Protein AF-A0A199VWB1-F1 (afdb_monomer)

Secondary structure (DSSP, 8-state):
---------------PPPP--------PPPPPPPPPPPPPPPPP--------PPPP---------------------------------PPPPPPPP---------------------------HHHHHHHHHHHHHHHHHTTHHHHHHTTTT-S-TTS---SSS----HHHHHHHHHHH-SS-S------SS---TT-GGG--HHHHHHHHHHHHHHHHHHHHHHHHHHHHHHHHHHHHHHHHHTT--HHHHHHHHHHHHHHHHHHHHHHHHHHHHHHHHHHIIIIIIHHHHHHHHHHHHHHHHHHHHHHHHHHHHHHHGGG---TT------HHHHHHHHHHHHHHHHHHHHHHHHHHHHHHHHHHHHHHHHHHTSPP--TT-TTSSS-------HHHHHHHHHHHHHTT--HHHHHHHHHHHHHHHHHHHHHHHHHHHHHHHHHHHHHHHHHHHHHHHHHHHHHHHHHHHTT----------S-----HHHHHHHHHHHHHHHHHHHHHHHHHHHHHHHHHHHHHHHHHHHHHHHHHHHHHHHHHHHHHHHHHHHHTT-TT--

Sequence (566 aa):
MDESMAAAAADDEIRPERDAEHQDEKFATPPPPPPPPRPAPANATTIRASRGRRRSRRPRAARSAPAAAAESGREESAAEAEAEAGRCRATPPPPPPAHGLGAAFDGATRGKTASAAEAERSVNLLQVFTDLDEHFLKASESTHEVSKKLEATRMHYHSNFVDGRGHIDHSARVMKVITWNRSFKGMSNADDGKDDFDNDEGETHATVLDKMLAWEKKLYEEVKTGELMKIEYQRKVALLNKQKKRGAPTETLERTKAAVSHLHTRYIVDMQSMDSTVSEIQHLRDNQLYPRLVDLVDEMDKMWEMMFLHHESQLKIVLDLKALDISDSPMEMSEQHHKRTIELHDIVKEWHSQFHKLITHQKEYIQALNNWLKLNLIPIESSLKEKVSSPPRMQRPPIQALLHAWNDHLEKLPEELAKSALLSFAAVMDTILKLQQDEMKQKEKCEEMGKEFQKKSRAFEDWYYKYSHRRAASGEEAEGDGATEGTNPKDPVSERKFLVESLKSRLDDEVEAYNKLCKQVREKSLTTLKTHLPELFRALSDFARSCADMYSKLKLVSQAQNPAAN

Organism: Ananas comosus (NCBI:txid4615)

Mean predicted aligned error: 18.75 Å

Nearest PDB structures (foldseek):
  4wpc-assembly1_B  TM=4.210E-01  e=1.951E+00  Saccharomyces cerevisiae S288C
  4wpc-assembly1_A  TM=4.326E-01  e=3.470E+00  Saccharomyces cerevisiae S288C
  6xj1-assembly1_B  TM=3.672E-01  e=5.094E+00  Schizosaccharomyces pombe 972h-
  6iko-assembly1_A  TM=3.857E-01  e=7.479E+00  Mus musculus
  7aal-assembly1_B  TM=2.775E-01  e=5.345E+00  Homo sapiens

InterPro domains:
  IPR006867 Domain of unknown function DUF632 [PF04782] (125-430)

Foldseek 3Di:
DDDDDDDDDDDDDDDDDDDDDDDDDDDDDDDDDDDDDDDDDDDDDDDDDDDDDDDDDDDDDDDDDDDDDDDDDDDDDDDDDDDDDDDDDDDDDDDDDDDDDDDDDDDDDDDDDDDPPPPLPQPDPVVLVVLLVVLVVQLVVLCVVLCVLVVVVPPDPCDDDDDPDDDDHLPVVLCCVVPVVPDDPDDDDPDDPDPVVPPPVPDGLVSLVVNLVSLVVVLVVLVVVLVVLVVVLVVLVVVLVVCVVVVHDPVVNVVSVVVSVVSVVVSLVSLVVSVVSLVVSVCSVQVPNLVSVLVSLVSLLSSLVSLLVSLVVNLVSLLVLVSHDPLPDLDADDPVNLVVLVVVLVVLVVVLVVLVVVLVVQLVVLVVVLVVVVVSQDDDPSPPPVPDPDDPPSCPRLSNLLSVLLNVLSVVFPVVQLSVLSVVVSVLSVVLSVLSVVLVVLVVVLVVLVVVLVVLVVVLVVVVVVVVVVVVVVPPDDDDDDDDDDDDPPDPNVVSVVVSVVSVVVSVVSVVVSSVSSSVSVVSSSVSSSPSSSSNSVSSSVSSVSSSVSSVVSSVSSVVSCPPPD

Solvent-accessible surface area (backbone atoms only — not comparable to full-atom values): 35284 Å² total; per-residue (Å²): 132,88,85,87,82,88,82,87,86,84,88,87,84,89,80,87,86,77,90,76,84,82,84,80,85,74,84,78,80,82,81,82,81,82,80,81,84,79,82,78,86,82,78,90,78,90,90,84,90,80,92,81,90,83,85,88,83,85,90,85,91,80,88,83,87,85,90,86,86,89,81,90,80,90,81,90,81,84,89,78,92,79,89,83,90,83,92,88,87,87,83,88,84,87,88,86,90,86,81,91,88,81,91,79,90,80,88,82,94,76,92,77,77,89,69,83,72,79,69,76,74,77,70,54,66,66,57,54,52,50,56,44,50,53,36,52,50,53,37,54,58,46,42,49,65,43,37,59,63,68,46,68,83,59,90,41,98,86,51,97,73,85,61,104,66,78,93,77,62,61,68,62,49,44,49,44,59,73,64,57,78,76,72,71,100,77,71,95,72,84,88,72,80,84,73,75,85,73,56,66,90,74,68,44,67,67,56,53,54,51,44,44,52,52,48,50,54,51,43,52,53,45,52,57,52,42,52,53,44,48,53,50,38,53,52,44,48,52,48,45,54,53,38,64,75,69,69,54,59,67,69,64,50,51,56,44,48,52,52,40,53,52,41,48,52,50,45,53,50,47,48,53,52,44,53,51,46,51,51,48,48,51,42,47,46,64,72,50,49,32,55,52,51,50,51,49,37,51,40,46,20,54,25,25,45,48,37,17,55,30,28,48,48,45,26,54,56,41,54,58,52,62,77,59,81,69,82,85,64,92,68,78,88,44,73,66,57,54,52,52,50,52,53,52,36,52,51,40,49,48,49,43,52,52,53,51,49,55,56,49,52,54,51,52,51,44,48,50,52,45,56,52,47,65,61,72,68,54,80,75,91,67,77,81,61,81,82,54,100,60,81,79,79,79,77,75,55,65,56,56,61,46,42,51,52,50,43,62,49,61,77,67,54,68,55,65,57,33,54,49,35,40,52,51,50,35,54,50,40,53,52,43,53,52,46,52,52,53,46,52,56,46,49,52,51,44,54,50,48,46,53,50,44,51,52,50,45,50,54,47,53,57,47,48,53,55,48,52,52,50,52,66,72,64,66,77,71,90,79,81,90,79,93,73,92,76,76,85,76,73,54,67,64,62,56,54,49,48,56,48,50,54,47,47,51,55,45,52,56,45,46,51,50,38,57,51,44,50,49,50,42,52,50,51,44,51,54,51,47,50,58,49,50,38,53,35,28,44,34,45,18,56,41,27,43,53,50,17,58,49,27,50,52,51,43,51,54,51,52,74,69,46,80,86,81,120

Radius of gyration: 45.69 Å; Cα contacts (8 Å, |Δi|>4): 275; chains: 1; bounding box: 132×148×136 Å

pLDDT: mean 70.86, std 25.6, range [24.42, 97.88]

Structure (mmCIF, N/CA/C/O backbone):
data_AF-A0A199VWB1-F1
#
_entry.id   AF-A0A199VWB1-F1
#
loop_
_atom_site.group_PDB
_atom_site.id
_atom_site.type_symbol
_atom_site.label_atom_id
_atom_site.label_alt_id
_atom_site.label_comp_id
_atom_site.label_asym_id
_atom_site.label_entity_id
_atom_site.label_seq_id
_atom_site.pdbx_PDB_ins_code
_atom_site.Cartn_x
_atom_site.Cartn_y
_atom_site.Cartn_z
_atom_site.occupancy
_atom_site.B_iso_or_equiv
_atom_site.auth_seq_id
_atom_site.auth_comp_id
_atom_site.auth_asym_id
_atom_site.auth_atom_id
_atom_site.pdbx_PDB_model_num
ATOM 1 N N . MET A 1 1 ? 0.447 92.944 22.956 1.00 34.53 1 MET A N 1
ATOM 2 C CA . MET A 1 1 ? -0.728 92.127 22.606 1.00 34.53 1 MET A CA 1
ATOM 3 C C . MET A 1 1 ? -0.396 91.501 21.275 1.00 34.53 1 MET A C 1
ATOM 5 O O . MET A 1 1 ? -0.188 92.296 20.371 1.00 34.53 1 MET A O 1
ATOM 9 N N . ASP A 1 2 ? -0.261 90.167 21.266 1.00 34.56 2 ASP A N 1
ATOM 10 C CA . ASP A 1 2 ? -0.124 89.223 20.134 1.00 34.56 2 ASP A CA 1
ATOM 11 C C . ASP A 1 2 ? 0.932 89.556 19.060 1.00 34.56 2 ASP A C 1
ATOM 13 O O . ASP A 1 2 ? 1.194 90.703 18.741 1.00 34.56 2 ASP A O 1
ATOM 17 N N . GLU A 1 3 ? 1.651 88.648 18.419 1.00 36.84 3 GLU A N 1
ATOM 18 C CA . GLU A 1 3 ? 1.771 87.194 18.377 1.00 36.84 3 GLU A CA 1
ATOM 19 C C . GLU A 1 3 ? 3.083 86.940 17.590 1.00 36.84 3 GLU A C 1
ATOM 21 O O . GLU A 1 3 ? 3.654 87.865 17.007 1.00 36.84 3 GLU A O 1
ATOM 26 N N . SER A 1 4 ? 3.480 85.672 17.473 1.00 34.12 4 SER A N 1
ATOM 27 C CA . SER A 1 4 ? 4.356 85.105 16.431 1.00 34.12 4 SER A CA 1
ATOM 28 C C . SER A 1 4 ? 5.815 84.746 16.784 1.00 34.12 4 SER A C 1
ATOM 30 O O . SER A 1 4 ? 6.685 85.570 17.040 1.00 34.12 4 SER A O 1
ATOM 32 N N . MET A 1 5 ? 6.015 83.427 16.665 1.00 36.12 5 MET A N 1
ATOM 33 C CA . MET A 1 5 ? 7.068 82.727 15.921 1.00 36.12 5 MET A CA 1
ATOM 34 C C . MET A 1 5 ? 8.452 82.492 16.549 1.00 36.12 5 MET A C 1
ATOM 36 O O . MET A 1 5 ? 9.337 83.335 16.556 1.00 36.12 5 MET A O 1
ATOM 40 N N . ALA A 1 6 ? 8.610 81.214 16.920 1.00 38.50 6 ALA A N 1
ATOM 41 C CA . ALA A 1 6 ? 9.612 80.267 16.421 1.00 38.50 6 ALA A CA 1
ATOM 42 C C . ALA A 1 6 ? 11.093 80.647 16.574 1.00 38.50 6 ALA A C 1
ATOM 44 O O . ALA A 1 6 ? 11.646 81.421 15.798 1.00 38.50 6 ALA A O 1
ATOM 45 N N . ALA A 1 7 ? 11.759 79.969 17.514 1.00 35.97 7 ALA A N 1
ATOM 46 C CA . ALA A 1 7 ? 13.199 80.033 17.695 1.00 35.97 7 ALA A CA 1
ATOM 47 C C . ALA A 1 7 ? 13.836 78.638 17.807 1.00 35.97 7 ALA A C 1
ATOM 49 O O . ALA A 1 7 ? 13.454 77.830 18.648 1.00 35.97 7 ALA A O 1
ATOM 50 N N . ALA A 1 8 ? 14.872 78.490 16.979 1.00 35.16 8 ALA A N 1
ATOM 51 C CA . ALA A 1 8 ? 16.202 77.963 17.280 1.00 35.16 8 ALA A CA 1
ATOM 52 C C . ALA A 1 8 ? 16.468 76.444 17.289 1.00 35.16 8 ALA A C 1
ATOM 54 O O . ALA A 1 8 ? 15.992 75.674 18.115 1.00 35.16 8 ALA A O 1
ATOM 55 N N . ALA A 1 9 ? 17.353 76.111 16.347 1.00 33.78 9 ALA A N 1
ATOM 56 C CA . ALA A 1 9 ? 18.106 74.892 16.103 1.00 33.78 9 ALA A CA 1
ATOM 57 C C . ALA A 1 9 ? 19.173 74.571 17.168 1.00 33.78 9 ALA A C 1
ATOM 59 O O . ALA A 1 9 ? 19.636 75.475 17.863 1.00 33.78 9 ALA A O 1
ATOM 60 N N . ALA A 1 10 ? 19.652 73.321 17.169 1.00 35.50 10 ALA A N 1
ATOM 61 C CA . ALA A 1 10 ? 21.087 73.011 17.172 1.00 35.50 10 ALA A CA 1
ATOM 62 C C . ALA A 1 10 ? 21.341 71.559 16.715 1.00 35.50 10 ALA A C 1
ATOM 64 O O . ALA A 1 10 ? 20.627 70.642 17.117 1.00 35.50 10 ALA A O 1
ATOM 65 N N . ASP A 1 11 ? 22.351 71.428 15.858 1.00 35.38 11 ASP A N 1
ATOM 66 C CA . ASP A 1 11 ? 22.955 70.232 15.267 1.00 35.38 11 ASP A CA 1
ATOM 67 C C . ASP A 1 11 ? 23.412 69.171 16.284 1.00 35.38 11 ASP A C 1
ATOM 69 O O . ASP A 1 11 ? 23.903 69.531 17.351 1.00 35.38 11 ASP A O 1
ATOM 73 N N . ASP A 1 12 ? 23.376 67.885 15.902 1.00 37.81 12 ASP A N 1
ATOM 74 C CA . ASP A 1 12 ? 24.607 67.075 15.913 1.00 37.81 12 ASP A CA 1
ATOM 75 C C . ASP A 1 12 ? 24.507 65.833 15.006 1.00 37.81 12 ASP A C 1
ATOM 77 O O . ASP A 1 12 ? 23.467 65.178 14.887 1.00 37.81 12 ASP A O 1
ATOM 81 N N . GLU A 1 13 ? 25.619 65.538 14.342 1.00 35.62 13 GLU A N 1
ATOM 82 C CA . GLU A 1 13 ? 25.771 64.623 13.215 1.00 35.62 13 GLU A CA 1
ATOM 83 C C . GLU A 1 13 ? 26.387 63.276 13.660 1.00 35.62 13 GLU A C 1
ATOM 85 O O . GLU A 1 13 ? 27.477 63.195 14.216 1.00 35.62 13 GLU A O 1
ATOM 90 N N . ILE A 1 14 ? 25.633 62.207 13.404 1.00 35.41 14 ILE A N 1
ATOM 91 C CA . ILE A 1 14 ? 25.972 60.800 13.109 1.00 35.41 14 ILE A CA 1
ATOM 92 C C . ILE A 1 14 ? 27.437 60.321 13.302 1.00 35.41 14 ILE A C 1
ATOM 94 O O . ILE A 1 14 ? 28.343 60.655 12.538 1.00 35.41 14 ILE A O 1
ATOM 98 N N . ARG A 1 15 ? 27.606 59.289 14.152 1.00 32.44 15 ARG A N 1
ATOM 99 C CA . ARG A 1 15 ? 28.549 58.164 13.937 1.00 32.44 15 ARG A CA 1
ATOM 100 C C . ARG A 1 15 ? 28.005 56.849 14.548 1.00 32.44 15 ARG A C 1
ATOM 102 O O . ARG A 1 15 ? 27.250 56.916 15.511 1.00 32.44 15 ARG A O 1
ATOM 109 N N . PRO A 1 16 ? 28.345 55.671 13.983 1.00 37.28 16 PRO A N 1
ATOM 110 C CA . PRO A 1 16 ? 27.489 54.480 13.993 1.00 37.28 16 PRO A CA 1
ATOM 111 C C . PRO A 1 16 ? 27.708 53.553 15.198 1.00 37.28 16 PRO A C 1
ATOM 113 O O . PRO A 1 16 ? 28.844 53.325 15.626 1.00 37.28 16 PRO A O 1
ATOM 116 N N . GLU A 1 17 ? 26.611 52.977 15.697 1.00 33.03 17 GLU A N 1
ATOM 117 C CA . GLU A 1 17 ? 26.621 51.902 16.691 1.00 33.03 17 GLU A CA 1
ATOM 118 C C . GLU A 1 17 ? 27.031 50.564 16.070 1.00 33.03 17 GLU A C 1
ATOM 120 O O . GLU A 1 17 ? 26.678 50.228 14.940 1.00 33.03 17 GLU A O 1
ATOM 125 N N . ARG A 1 18 ? 27.836 49.834 16.843 1.00 37.09 18 ARG A N 1
ATOM 126 C CA . ARG A 1 18 ? 28.364 48.507 16.545 1.00 37.09 18 ARG A CA 1
ATOM 127 C C . ARG A 1 18 ? 27.342 47.449 16.930 1.00 37.09 18 ARG A C 1
ATOM 129 O O . ARG A 1 18 ? 26.670 47.578 17.950 1.00 37.09 18 ARG A O 1
ATOM 136 N N . ASP A 1 19 ? 27.334 46.390 16.135 1.00 33.19 19 ASP A N 1
ATOM 137 C CA . ASP A 1 19 ? 26.580 45.158 16.313 1.00 33.19 19 ASP A CA 1
ATOM 138 C C . ASP A 1 19 ? 26.684 44.596 17.742 1.00 33.19 19 ASP A C 1
ATOM 140 O O . ASP A 1 19 ? 27.776 44.315 18.241 1.00 33.19 19 ASP A O 1
ATOM 144 N N . ALA A 1 20 ? 25.528 44.410 18.384 1.00 36.47 20 ALA A N 1
ATOM 145 C CA . ALA A 1 20 ? 25.379 43.629 19.604 1.00 36.47 20 ALA A CA 1
ATOM 146 C C . ALA A 1 20 ? 24.673 42.311 19.259 1.00 36.47 20 ALA A C 1
ATOM 148 O O . ALA A 1 20 ? 23.508 42.285 18.859 1.00 36.47 20 ALA A O 1
ATOM 149 N N . GLU A 1 21 ? 25.428 41.226 19.398 1.00 33.12 21 GLU A N 1
ATOM 150 C CA . GLU A 1 21 ? 25.021 39.836 19.219 1.00 33.12 21 GLU A CA 1
ATOM 151 C C . GLU A 1 21 ? 23.787 39.493 20.073 1.00 33.12 21 GLU A C 1
ATOM 153 O O . GLU A 1 21 ? 23.792 39.628 21.298 1.00 33.12 21 GLU A O 1
ATOM 158 N N . HIS A 1 22 ? 22.726 39.009 19.422 1.00 35.62 22 HIS A N 1
ATOM 159 C CA . HIS A 1 22 ? 21.595 38.359 20.080 1.00 35.62 22 HIS A CA 1
ATOM 160 C C . HIS A 1 22 ? 22.011 36.935 20.475 1.00 35.62 22 HIS A C 1
ATOM 162 O O . HIS A 1 22 ? 22.311 36.104 19.617 1.00 35.62 22 HIS A O 1
ATOM 168 N N . GLN A 1 23 ? 22.057 36.657 21.779 1.00 33.34 23 GLN A N 1
ATOM 169 C CA . GLN A 1 23 ? 22.252 35.312 22.315 1.00 33.34 23 GLN A CA 1
ATOM 170 C C . GLN A 1 23 ? 20.911 34.566 22.303 1.00 33.34 23 GLN A C 1
ATOM 172 O O . GLN A 1 23 ? 20.036 34.836 23.121 1.00 33.34 23 GLN A O 1
ATOM 177 N N . ASP A 1 24 ? 20.767 33.621 21.374 1.00 36.22 24 ASP A N 1
ATOM 178 C CA . ASP A 1 24 ? 19.699 32.618 21.374 1.00 36.22 24 ASP A CA 1
ATOM 179 C C . ASP A 1 24 ? 19.976 31.552 22.453 1.00 36.22 24 ASP A C 1
ATOM 181 O O . ASP A 1 24 ? 20.864 30.704 22.309 1.00 36.22 24 ASP A O 1
ATOM 185 N N . GLU A 1 25 ? 19.184 31.546 23.529 1.00 35.34 25 GLU A N 1
ATOM 186 C CA . GLU A 1 25 ? 19.119 30.428 24.475 1.00 35.34 25 GLU A CA 1
ATOM 187 C C . GLU A 1 25 ? 18.423 29.218 23.823 1.00 35.34 25 GLU A C 1
ATOM 189 O O . GLU A 1 25 ? 17.199 29.076 23.810 1.00 35.34 25 GLU A O 1
ATOM 194 N N . LYS A 1 26 ? 19.226 28.293 23.285 1.00 36.19 26 LYS A N 1
ATOM 195 C CA . LYS A 1 26 ? 18.786 26.939 22.919 1.00 36.19 26 LYS A CA 1
ATOM 196 C C . LYS A 1 26 ? 18.537 26.102 24.177 1.00 36.19 26 LYS A C 1
ATOM 198 O O . LYS A 1 26 ? 19.481 25.681 24.844 1.00 36.19 26 LYS A O 1
ATOM 203 N N . PHE A 1 27 ? 17.279 25.745 24.430 1.00 36.78 27 PHE A N 1
ATOM 204 C CA . PHE A 1 27 ? 16.934 24.610 25.291 1.00 36.78 27 PHE A CA 1
ATOM 205 C C . PHE A 1 27 ? 17.462 23.308 24.664 1.00 36.78 27 PHE A C 1
ATOM 207 O O . PHE A 1 27 ? 16.923 22.810 23.676 1.00 36.78 27 PHE A O 1
ATOM 214 N N . ALA A 1 28 ? 18.537 22.760 25.231 1.00 41.50 28 ALA A N 1
ATOM 215 C CA . ALA A 1 28 ? 19.057 21.444 24.880 1.00 41.50 28 ALA A CA 1
ATOM 216 C C . ALA A 1 28 ? 18.212 20.341 25.541 1.00 41.50 28 ALA A C 1
ATOM 218 O O . ALA A 1 28 ? 18.027 20.323 26.758 1.00 41.50 28 ALA A O 1
ATOM 219 N N . THR A 1 29 ? 17.716 19.399 24.742 1.00 48.25 29 THR A N 1
ATOM 220 C CA . THR A 1 29 ? 17.125 18.146 25.221 1.00 48.25 29 THR A CA 1
ATOM 221 C C . THR A 1 29 ? 18.215 17.224 25.792 1.00 48.25 29 THR A C 1
ATOM 223 O O . THR A 1 29 ? 19.304 17.134 25.218 1.00 48.25 29 THR A O 1
ATOM 226 N N . PRO A 1 30 ? 17.970 16.525 26.918 1.00 58.25 30 PRO A N 1
ATOM 227 C CA . PRO A 1 30 ? 18.950 15.604 27.489 1.00 58.25 30 PRO A CA 1
ATOM 228 C C . PRO A 1 30 ? 19.114 14.344 26.614 1.00 58.25 30 PRO A C 1
ATOM 230 O O . PRO A 1 30 ? 18.143 13.899 25.994 1.00 58.25 30 PRO A O 1
ATOM 233 N N . PRO A 1 31 ? 20.319 13.742 26.558 1.00 61.72 31 PRO A N 1
ATOM 234 C CA . PRO A 1 31 ? 20.574 12.559 25.742 1.00 61.72 31 PRO A CA 1
ATOM 235 C C . PRO A 1 31 ? 19.854 11.310 26.291 1.00 61.72 31 PRO A C 1
ATOM 237 O O . PRO A 1 31 ? 19.632 11.203 27.501 1.00 61.72 31 PRO A O 1
ATOM 240 N N . PRO A 1 32 ? 19.507 10.342 25.421 1.00 58.53 32 PRO A N 1
ATOM 241 C CA . PRO A 1 32 ? 18.849 9.104 25.828 1.00 58.53 32 PRO A CA 1
ATOM 242 C C . PRO A 1 32 ? 19.766 8.212 26.690 1.00 58.53 32 PRO A C 1
ATOM 244 O O . PRO A 1 32 ? 20.992 8.265 26.551 1.00 58.53 32 PRO A O 1
ATOM 247 N N . PRO A 1 33 ? 19.193 7.365 27.568 1.00 60.22 33 PRO A N 1
ATOM 248 C CA . PRO A 1 33 ? 19.963 6.463 28.419 1.00 60.22 33 PRO A CA 1
ATOM 249 C C . PRO A 1 33 ? 20.707 5.388 27.601 1.00 60.22 33 PRO A C 1
ATOM 251 O O . PRO A 1 33 ? 20.238 4.985 26.533 1.00 60.22 33 PRO A O 1
ATOM 254 N N . PRO A 1 34 ? 21.858 4.894 28.098 1.00 60.66 34 PRO A N 1
ATOM 255 C CA . PRO A 1 34 ? 22.669 3.909 27.391 1.00 60.66 34 PRO A CA 1
ATOM 256 C C . PRO A 1 34 ? 21.959 2.545 27.272 1.00 60.66 34 PRO A C 1
ATOM 258 O O . PRO A 1 34 ? 21.205 2.158 28.169 1.00 60.66 34 PRO A O 1
ATOM 261 N N . PRO A 1 35 ? 22.214 1.788 26.188 1.00 60.12 35 PRO A N 1
ATOM 262 C CA . PRO A 1 35 ? 21.618 0.472 25.978 1.00 60.12 35 PRO A CA 1
ATOM 263 C C . PRO A 1 35 ? 22.119 -0.560 27.009 1.00 60.12 35 PRO A C 1
ATOM 265 O O . PRO A 1 35 ? 23.254 -0.458 27.483 1.00 60.12 35 PRO A O 1
ATOM 268 N N . PRO A 1 36 ? 21.309 -1.586 27.339 1.00 55.22 36 PRO A N 1
ATOM 269 C CA . PRO A 1 36 ? 21.713 -2.643 28.262 1.00 55.22 36 PRO A CA 1
ATOM 270 C C . PRO A 1 36 ? 22.897 -3.464 27.710 1.00 55.22 36 PRO A C 1
ATOM 272 O O . PRO A 1 36 ? 23.032 -3.622 26.491 1.00 55.22 36 PRO A O 1
ATOM 275 N N . PRO A 1 37 ? 23.760 -4.012 28.588 1.00 53.84 37 PRO A N 1
ATOM 276 C CA . PRO A 1 37 ? 24.966 -4.721 28.176 1.00 53.84 37 PRO A CA 1
ATOM 277 C C . PRO A 1 37 ? 24.631 -5.998 27.394 1.00 53.84 37 PRO A C 1
ATOM 279 O O . PRO A 1 37 ? 23.790 -6.800 27.803 1.00 53.84 37 PRO A O 1
ATOM 282 N N . ARG A 1 38 ? 25.322 -6.201 26.263 1.00 51.72 38 ARG A N 1
ATOM 283 C CA . ARG A 1 38 ? 25.238 -7.438 25.471 1.00 51.72 38 ARG A CA 1
ATOM 284 C C . ARG A 1 38 ? 25.757 -8.633 26.287 1.00 51.72 38 ARG A C 1
ATOM 286 O O . ARG A 1 38 ? 26.793 -8.501 26.940 1.00 51.72 38 ARG A O 1
ATOM 293 N N . PRO A 1 39 ? 25.109 -9.809 26.211 1.00 43.78 39 PRO A N 1
ATOM 294 C CA . PRO A 1 39 ? 25.655 -11.024 26.800 1.00 43.78 39 PRO A CA 1
ATOM 295 C C . PRO A 1 39 ? 26.945 -11.443 26.076 1.00 43.78 39 PRO A C 1
ATOM 297 O O . PRO A 1 39 ? 27.037 -11.384 24.848 1.00 43.78 39 PRO A O 1
ATOM 300 N N . ALA A 1 40 ? 27.946 -11.843 26.862 1.00 43.53 40 ALA A N 1
ATOM 301 C CA . ALA A 1 40 ? 29.260 -12.279 26.396 1.00 43.53 40 ALA A CA 1
ATOM 302 C C . ALA A 1 40 ? 29.185 -13.566 25.542 1.00 43.53 40 ALA A C 1
ATOM 304 O O . ALA A 1 40 ? 28.289 -14.390 25.752 1.00 43.53 40 ALA A O 1
ATOM 305 N N . PRO A 1 41 ? 30.126 -13.776 24.600 1.00 35.53 41 PRO A N 1
ATOM 306 C CA . PRO A 1 41 ? 30.149 -14.969 23.763 1.00 35.53 41 PRO A CA 1
ATOM 307 C C . PRO A 1 41 ? 30.523 -16.201 24.596 1.00 35.53 41 PRO A C 1
ATOM 309 O O . PRO A 1 41 ? 31.536 -16.218 25.295 1.00 35.53 41 PRO A O 1
ATOM 312 N N . ALA A 1 42 ? 29.702 -17.248 24.520 1.00 35.03 42 ALA A N 1
ATOM 313 C CA . ALA A 1 42 ? 30.001 -18.527 25.146 1.00 35.03 42 ALA A CA 1
ATOM 314 C C . ALA A 1 42 ? 31.076 -19.267 24.336 1.00 35.03 42 ALA A C 1
ATOM 316 O O . ALA A 1 42 ? 30.874 -19.618 23.173 1.00 35.03 42 ALA A O 1
ATOM 317 N N . ASN A 1 43 ? 32.218 -19.507 24.979 1.00 31.55 43 ASN A N 1
ATOM 318 C CA . ASN A 1 43 ? 33.293 -20.350 24.478 1.00 31.55 43 ASN A CA 1
ATOM 319 C C . ASN A 1 43 ? 32.814 -21.790 24.252 1.00 31.55 43 ASN A C 1
ATOM 321 O O . ASN A 1 43 ? 32.133 -22.384 25.089 1.00 31.55 43 ASN A O 1
ATOM 325 N N . ALA A 1 44 ? 33.248 -22.371 23.137 1.00 33.25 44 ALA A N 1
ATOM 326 C CA . ALA A 1 44 ? 33.159 -23.796 22.881 1.00 33.25 44 ALA A CA 1
ATOM 327 C C . ALA A 1 44 ? 34.100 -24.564 23.823 1.00 33.25 44 ALA A C 1
ATOM 329 O O . ALA A 1 44 ? 35.300 -24.306 23.831 1.00 33.25 44 ALA A O 1
ATOM 330 N N . THR A 1 45 ? 33.583 -25.551 24.562 1.00 30.02 45 THR A N 1
ATOM 331 C CA . THR A 1 45 ? 34.306 -26.798 24.866 1.00 30.02 45 THR A CA 1
ATOM 332 C C . THR A 1 45 ? 33.318 -27.940 25.133 1.00 30.02 45 THR A C 1
ATOM 334 O O . THR A 1 45 ? 32.377 -27.846 25.913 1.00 30.02 45 THR A O 1
ATOM 337 N N . THR A 1 46 ? 33.591 -29.012 24.404 1.00 30.53 46 THR A N 1
ATOM 338 C CA . THR A 1 46 ? 33.102 -30.389 24.366 1.00 30.53 46 THR A CA 1
ATOM 339 C C . THR A 1 46 ? 32.843 -31.061 25.732 1.00 30.53 46 THR A C 1
ATOM 341 O O . THR A 1 46 ? 33.597 -30.868 26.674 1.00 30.53 46 THR A O 1
ATOM 344 N N . ILE A 1 47 ? 31.809 -31.919 25.796 1.00 28.64 47 ILE A N 1
ATOM 345 C CA . ILE A 1 47 ? 31.778 -33.382 26.099 1.00 28.64 47 ILE A CA 1
ATOM 346 C C . ILE A 1 47 ? 30.506 -33.731 26.917 1.00 28.64 47 ILE A C 1
ATOM 348 O O . ILE A 1 47 ? 30.412 -33.404 28.092 1.00 28.64 47 ILE A O 1
ATOM 352 N N . ARG A 1 48 ? 29.560 -34.492 26.334 1.00 26.45 48 ARG A N 1
ATOM 353 C CA . ARG A 1 48 ? 29.257 -35.912 26.673 1.00 26.45 48 ARG A CA 1
ATOM 354 C C . ARG A 1 48 ? 27.816 -36.320 26.352 1.00 26.45 48 ARG A C 1
ATOM 356 O O . ARG A 1 48 ? 26.842 -35.745 26.820 1.00 26.45 48 ARG A O 1
ATOM 363 N N . ALA A 1 49 ? 27.725 -37.404 25.590 1.00 30.42 49 ALA A N 1
ATOM 364 C CA . ALA A 1 49 ? 26.516 -38.110 25.210 1.00 30.42 49 ALA A CA 1
ATOM 365 C C . ALA A 1 49 ? 25.720 -38.671 26.402 1.00 30.42 49 ALA A C 1
ATOM 367 O O . ALA A 1 49 ? 26.290 -39.257 27.323 1.00 30.42 49 ALA A O 1
ATOM 368 N N . SER A 1 50 ? 24.390 -38.645 26.295 1.00 30.23 50 SER A N 1
ATOM 369 C CA . SER A 1 50 ? 23.544 -39.728 26.806 1.00 30.23 50 SER A CA 1
ATOM 370 C C . SER A 1 50 ? 22.259 -39.859 25.978 1.00 30.23 50 SER A C 1
ATOM 372 O O . SER A 1 50 ? 21.556 -38.900 25.675 1.00 30.23 50 SER A O 1
ATOM 374 N N . ARG A 1 51 ? 22.029 -41.095 25.527 1.00 32.47 51 ARG A N 1
ATOM 375 C CA . ARG A 1 51 ? 20.930 -41.561 24.677 1.00 32.47 51 ARG A CA 1
ATOM 376 C C . ARG A 1 51 ? 19.612 -41.586 25.459 1.00 32.47 51 ARG A C 1
ATOM 378 O O . ARG A 1 51 ? 19.545 -42.235 26.496 1.00 32.47 51 ARG A O 1
ATOM 385 N N . GLY A 1 52 ? 18.543 -41.037 24.882 1.00 29.34 52 GLY A N 1
ATOM 386 C CA . GLY A 1 52 ? 17.160 -41.238 25.329 1.00 29.34 52 GLY A CA 1
ATOM 387 C C . GLY A 1 52 ? 16.239 -41.529 24.144 1.00 29.34 52 GLY A C 1
ATOM 388 O O . GLY A 1 52 ? 15.855 -40.628 23.407 1.00 29.34 52 GLY A O 1
ATOM 389 N N . ARG A 1 53 ? 15.923 -42.812 23.928 1.00 30.25 53 ARG A N 1
ATOM 390 C CA . ARG A 1 53 ? 15.076 -43.331 22.839 1.00 30.25 53 ARG A CA 1
ATOM 391 C C . ARG A 1 53 ? 13.629 -42.823 22.956 1.00 30.25 53 ARG A C 1
ATOM 393 O O . ARG A 1 53 ? 12.955 -43.142 23.931 1.00 30.25 53 ARG A O 1
ATOM 400 N N . ARG A 1 54 ? 13.106 -42.153 21.921 1.00 30.67 54 ARG A N 1
ATOM 401 C CA . ARG A 1 54 ? 11.657 -41.951 21.721 1.00 30.67 54 ARG A CA 1
ATOM 402 C C . ARG A 1 54 ? 11.078 -43.087 20.872 1.00 30.67 54 ARG A C 1
ATOM 404 O O . ARG A 1 54 ? 11.566 -43.372 19.782 1.00 30.67 54 ARG A O 1
ATOM 411 N N . ARG A 1 55 ? 10.043 -43.752 21.398 1.00 31.20 55 ARG A N 1
ATOM 412 C CA . ARG A 1 55 ? 9.234 -44.767 20.706 1.00 31.20 55 ARG A CA 1
ATOM 413 C C . ARG A 1 55 ? 8.213 -44.089 19.787 1.00 31.20 55 ARG A C 1
ATOM 415 O O . ARG A 1 55 ? 7.467 -43.222 20.227 1.00 31.20 55 ARG A O 1
ATOM 422 N N . SER A 1 56 ? 8.176 -44.549 18.540 1.00 28.98 56 SER A N 1
ATOM 423 C CA . SER A 1 56 ? 7.146 -44.271 17.534 1.00 28.98 56 SER A CA 1
ATOM 424 C C . SER A 1 56 ? 5.882 -45.099 17.814 1.00 28.98 56 SER A C 1
ATOM 426 O O . SER A 1 56 ? 5.980 -46.274 18.179 1.00 28.98 56 SER A O 1
ATOM 428 N N . ARG A 1 57 ? 4.696 -44.501 17.646 1.00 31.62 57 ARG A N 1
ATOM 429 C CA . ARG A 1 57 ? 3.391 -45.180 17.685 1.00 31.62 57 ARG A CA 1
ATOM 430 C C . ARG A 1 57 ? 2.671 -44.957 16.348 1.00 31.62 57 ARG A C 1
ATOM 432 O O . ARG A 1 57 ? 2.294 -43.837 16.029 1.00 31.62 57 ARG A O 1
ATOM 439 N N . ARG A 1 58 ? 2.484 -46.046 15.594 1.00 34.84 58 ARG A N 1
ATOM 440 C CA . ARG A 1 58 ? 1.520 -46.204 14.485 1.00 34.84 58 ARG A CA 1
ATOM 441 C C . ARG A 1 58 ? 0.099 -46.417 15.036 1.00 34.84 58 ARG A C 1
ATOM 443 O O . ARG A 1 58 ? -0.012 -47.034 16.099 1.00 34.84 58 ARG A O 1
ATOM 450 N N . PRO A 1 59 ? -0.967 -46.121 14.270 1.00 34.88 59 PRO A N 1
ATOM 451 C CA . PRO A 1 59 ? -2.239 -46.822 14.382 1.00 34.88 59 PRO A CA 1
ATOM 452 C C . PRO A 1 59 ? -2.438 -47.836 13.240 1.00 34.88 59 PRO A C 1
ATOM 454 O O . PRO A 1 59 ? -1.886 -47.710 12.148 1.00 34.88 59 PRO A O 1
ATOM 457 N N . ARG A 1 60 ? -3.203 -48.886 13.548 1.00 28.28 60 ARG A N 1
ATOM 458 C CA . ARG A 1 60 ? -3.483 -50.083 12.742 1.00 28.28 60 ARG A CA 1
ATOM 459 C C . ARG A 1 60 ? -4.982 -50.119 12.425 1.00 28.28 60 ARG A C 1
ATOM 461 O O . ARG A 1 60 ? -5.788 -49.811 13.295 1.00 28.28 60 ARG A O 1
ATOM 468 N N . ALA A 1 61 ? -5.324 -50.519 11.204 1.00 32.34 61 ALA A N 1
ATOM 469 C CA . ALA A 1 61 ? -6.686 -50.730 10.712 1.00 32.34 61 ALA A CA 1
ATOM 470 C C . ALA A 1 61 ? -7.224 -52.150 11.005 1.00 32.34 61 ALA A C 1
ATOM 472 O O . ALA A 1 61 ? -6.433 -53.095 11.041 1.00 32.34 61 ALA A O 1
ATOM 473 N N . ALA A 1 62 ? -8.555 -52.278 11.136 1.00 28.86 62 ALA A N 1
ATOM 474 C CA . ALA A 1 62 ? -9.421 -53.411 10.728 1.00 28.86 62 ALA A CA 1
ATOM 475 C C . ALA A 1 62 ? -10.898 -53.058 11.057 1.00 28.86 62 ALA A C 1
ATOM 477 O O . ALA A 1 62 ? -11.177 -52.684 12.190 1.00 28.86 62 ALA A O 1
ATOM 478 N N . ARG A 1 63 ? -11.801 -52.913 10.063 1.00 31.36 63 ARG A N 1
ATOM 479 C CA . ARG A 1 63 ? -12.896 -53.848 9.653 1.00 31.36 63 ARG A CA 1
ATOM 480 C C . ARG A 1 63 ? -13.643 -54.479 10.846 1.00 31.36 63 ARG A C 1
ATOM 482 O O . ARG A 1 63 ? -13.021 -55.169 11.638 1.00 31.36 63 ARG A O 1
ATOM 489 N N . SER A 1 64 ? -14.970 -54.380 10.984 1.00 28.50 64 SER A N 1
ATOM 490 C CA . SER A 1 64 ? -15.982 -55.066 10.151 1.00 28.50 64 SER A CA 1
ATOM 491 C C . SER A 1 64 ? -17.425 -54.727 10.615 1.00 28.50 64 SER A C 1
ATOM 493 O O . SER A 1 64 ? -17.631 -54.441 11.789 1.00 28.50 64 SER A O 1
ATOM 495 N N . ALA A 1 65 ? -18.396 -54.763 9.688 1.00 30.98 65 ALA A N 1
ATOM 496 C CA . ALA A 1 65 ? -19.862 -54.802 9.913 1.00 30.98 65 ALA A CA 1
ATOM 497 C C . ALA A 1 65 ? -20.342 -56.278 10.074 1.00 30.98 65 ALA A C 1
ATOM 499 O O . ALA A 1 65 ? -19.482 -57.140 9.846 1.00 30.98 65 ALA A O 1
ATOM 500 N N . PRO A 1 66 ? -21.619 -56.633 10.417 1.00 43.66 66 PRO A N 1
ATOM 501 C CA . PRO A 1 66 ? -22.826 -56.389 9.570 1.00 43.66 66 PRO A CA 1
ATOM 502 C C . PRO A 1 66 ? -24.238 -56.289 10.262 1.00 43.66 66 PRO A C 1
ATOM 504 O O . PRO A 1 66 ? -24.363 -56.613 11.433 1.00 43.66 66 PRO A O 1
ATOM 507 N N . ALA A 1 67 ? -25.271 -55.918 9.456 1.00 28.17 67 ALA A N 1
ATOM 508 C CA . ALA A 1 67 ? -26.716 -56.339 9.411 1.00 28.17 67 ALA A CA 1
ATOM 509 C C . ALA A 1 67 ? -27.652 -56.185 10.656 1.00 28.17 67 ALA A C 1
ATOM 511 O O . ALA A 1 67 ? -27.185 -56.329 11.770 1.00 28.17 67 ALA A O 1
ATOM 512 N N . ALA A 1 68 ? -28.993 -56.006 10.626 1.00 27.20 68 ALA A N 1
ATOM 513 C CA . ALA A 1 68 ? -30.093 -55.776 9.656 1.00 27.20 68 ALA A CA 1
ATOM 514 C C . ALA A 1 68 ? -31.440 -55.547 10.441 1.00 27.20 68 ALA A C 1
ATOM 516 O O . ALA A 1 68 ? -31.438 -55.717 11.657 1.00 27.20 68 ALA A O 1
ATOM 517 N N . ALA A 1 69 ? -32.557 -55.289 9.717 1.00 27.20 69 ALA A N 1
ATOM 518 C CA . ALA A 1 69 ? -34.012 -55.299 10.081 1.00 27.20 69 ALA A CA 1
ATOM 519 C C . ALA A 1 69 ? -34.666 -53.931 10.437 1.00 27.20 69 ALA A C 1
ATOM 521 O O . ALA A 1 69 ? -34.216 -53.267 11.361 1.00 27.20 69 ALA A O 1
ATOM 522 N N . ALA A 1 70 ? -35.545 -53.369 9.575 1.00 29.52 70 ALA A N 1
ATOM 523 C CA . ALA A 1 70 ? -37.028 -53.528 9.459 1.00 29.52 70 ALA A CA 1
ATOM 524 C C . ALA A 1 70 ? -37.782 -52.649 10.503 1.00 29.52 70 ALA A C 1
ATOM 526 O O . ALA A 1 70 ? -37.313 -52.560 11.625 1.00 29.52 7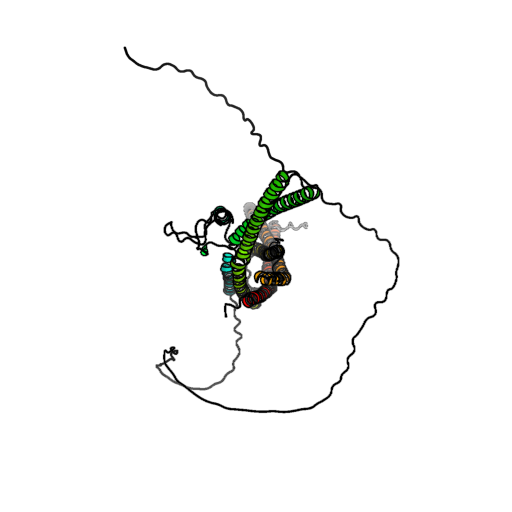0 ALA A O 1
ATOM 527 N N . GLU A 1 71 ? -38.893 -51.926 10.274 1.00 29.91 71 GLU A N 1
ATOM 528 C CA . GLU A 1 71 ? -40.049 -52.093 9.377 1.00 29.91 71 GLU A CA 1
ATOM 529 C C . GLU A 1 71 ? -41.011 -50.860 9.477 1.00 29.91 71 GLU A C 1
ATOM 531 O O . GLU A 1 71 ? -41.106 -50.282 10.554 1.00 29.91 71 GLU A O 1
ATOM 536 N N . SER A 1 72 ? -41.767 -50.549 8.398 1.00 28.22 72 SER A N 1
ATOM 537 C CA . SER A 1 72 ? -43.125 -49.906 8.292 1.00 28.22 72 SER A CA 1
ATOM 538 C C . SER A 1 72 ? -43.419 -48.501 8.894 1.00 28.22 72 SER A C 1
ATOM 540 O O . SER A 1 72 ? -42.880 -48.156 9.932 1.00 28.22 72 SER A O 1
ATOM 542 N N . GLY A 1 73 ? -44.284 -47.609 8.369 1.00 27.33 73 GLY A N 1
ATOM 543 C CA . GLY A 1 73 ? -45.273 -47.549 7.263 1.00 27.33 73 GLY A CA 1
ATOM 544 C C . GLY A 1 73 ? -45.647 -46.058 6.982 1.00 27.33 73 GLY A C 1
ATOM 545 O O . GLY A 1 73 ? -45.368 -45.215 7.829 1.00 27.33 73 GLY A O 1
ATOM 546 N N . ARG A 1 74 ? -45.946 -45.625 5.734 1.00 30.73 74 ARG A N 1
ATOM 547 C CA . ARG A 1 74 ? -47.284 -45.348 5.103 1.00 30.73 74 ARG A CA 1
ATOM 548 C C . ARG A 1 74 ? -48.261 -44.545 5.995 1.00 30.73 74 ARG A C 1
ATOM 550 O O . ARG A 1 74 ? -48.403 -44.914 7.148 1.00 30.73 74 ARG A O 1
ATOM 557 N N . GLU A 1 75 ? -48.909 -43.441 5.588 1.00 27.66 75 GLU A N 1
ATOM 558 C CA . GLU A 1 75 ? -49.742 -43.087 4.396 1.00 27.66 75 GLU A CA 1
ATOM 559 C C . GLU A 1 75 ? -49.640 -41.556 4.083 1.00 27.66 75 GLU A C 1
ATOM 561 O O . GLU A 1 75 ? -49.294 -40.792 4.979 1.00 27.66 75 GLU A O 1
ATOM 566 N N . GLU A 1 76 ? -49.647 -41.057 2.828 1.00 28.14 76 GLU A N 1
ATOM 567 C CA . GLU A 1 76 ? -50.786 -40.699 1.918 1.00 28.14 76 GLU A CA 1
ATOM 568 C C . GLU A 1 76 ? -51.655 -39.511 2.437 1.00 28.14 76 GLU A C 1
ATOM 570 O O . GLU A 1 76 ? -51.997 -39.488 3.607 1.00 28.14 76 GLU A O 1
ATOM 575 N N . SER A 1 77 ? -52.052 -38.455 1.701 1.00 29.48 77 SER A N 1
ATOM 576 C CA . SER A 1 77 ? -52.484 -38.332 0.296 1.00 29.48 77 SER A CA 1
ATOM 577 C C . SER A 1 77 ? -52.676 -36.853 -0.176 1.00 29.48 77 SER A C 1
ATOM 579 O O . SER A 1 77 ? -52.845 -35.964 0.653 1.00 29.48 77 SER A O 1
ATOM 581 N N . ALA A 1 78 ? -52.625 -36.659 -1.513 1.00 27.03 78 ALA A N 1
ATOM 582 C CA . ALA A 1 78 ? -53.434 -35.820 -2.448 1.00 27.03 78 ALA A CA 1
ATOM 583 C C . ALA A 1 78 ? -53.757 -34.320 -2.156 1.00 27.03 78 ALA A C 1
ATOM 585 O O . ALA A 1 78 ? -54.267 -33.989 -1.096 1.00 27.03 78 ALA A O 1
ATOM 586 N N . ALA A 1 79 ? -53.358 -33.376 -3.038 1.00 27.41 79 ALA A N 1
ATOM 587 C CA . ALA A 1 79 ? -54.096 -32.761 -4.189 1.00 27.41 79 ALA A CA 1
ATOM 588 C C . ALA A 1 79 ? -55.159 -31.716 -3.738 1.00 27.41 79 ALA A C 1
ATOM 590 O O . ALA A 1 79 ? -55.816 -31.943 -2.738 1.00 27.41 79 ALA A O 1
ATOM 591 N N . GLU A 1 80 ? -55.415 -30.544 -4.339 1.00 25.23 80 GLU A N 1
ATOM 592 C CA . GLU A 1 80 ? -55.329 -30.046 -5.724 1.00 25.23 80 GLU A CA 1
ATOM 593 C C . GLU A 1 80 ? -55.714 -28.530 -5.749 1.00 25.23 80 GLU A C 1
ATOM 595 O O . GLU A 1 80 ? -56.428 -28.106 -4.846 1.00 25.23 80 GLU A O 1
ATOM 600 N N . ALA A 1 81 ? -55.295 -27.786 -6.799 1.00 27.75 81 ALA A N 1
ATOM 601 C CA . ALA A 1 81 ? -55.991 -26.676 -7.517 1.00 27.75 81 ALA A CA 1
ATOM 602 C C . ALA A 1 81 ? -56.499 -25.407 -6.754 1.00 27.75 81 ALA A C 1
ATOM 604 O O . ALA A 1 81 ? -56.875 -25.466 -5.597 1.00 27.75 81 ALA A O 1
ATOM 605 N N . GLU A 1 82 ? -56.630 -24.188 -7.299 1.00 25.59 82 GLU A N 1
ATOM 606 C CA . GLU A 1 82 ? -56.308 -23.502 -8.564 1.00 25.59 82 GLU A CA 1
ATOM 607 C C . GLU A 1 82 ? -56.585 -21.978 -8.379 1.00 25.59 82 GLU A C 1
ATOM 609 O O . GLU A 1 82 ? -57.410 -21.623 -7.543 1.00 25.59 82 GLU A O 1
ATOM 614 N N . ALA A 1 83 ? -55.920 -21.144 -9.206 1.00 28.05 83 ALA A N 1
ATOM 615 C CA . ALA A 1 83 ? -56.335 -19.875 -9.873 1.00 28.05 83 ALA A CA 1
ATOM 616 C C . ALA A 1 83 ? -56.985 -18.691 -9.071 1.00 28.05 83 ALA A C 1
ATOM 618 O O . ALA A 1 83 ? -57.593 -18.878 -8.034 1.00 28.05 83 ALA A O 1
ATOM 619 N N . GLU A 1 84 ? -56.935 -17.396 -9.443 1.00 26.62 84 GLU A N 1
ATOM 620 C CA . GLU A 1 84 ? -56.675 -16.726 -10.728 1.00 26.62 84 GLU A CA 1
ATOM 621 C C . GLU A 1 84 ? -56.346 -15.200 -10.575 1.00 26.62 84 GLU A C 1
ATOM 623 O O . GLU A 1 84 ? -56.944 -14.504 -9.761 1.00 26.62 84 GLU A O 1
ATOM 628 N N . ALA A 1 85 ? -55.407 -14.718 -11.411 1.00 29.03 85 ALA A N 1
ATOM 629 C CA . ALA A 1 85 ? -55.298 -13.461 -12.202 1.00 29.03 85 ALA A CA 1
ATOM 630 C C . ALA A 1 85 ? -55.450 -12.004 -11.665 1.00 29.03 85 ALA A C 1
ATOM 632 O O . ALA A 1 85 ? -56.455 -11.612 -11.081 1.00 29.03 85 ALA A O 1
ATOM 633 N N . GLY A 1 86 ? -54.543 -11.126 -12.166 1.00 26.20 86 GLY A N 1
ATOM 634 C CA . GLY A 1 86 ? -54.904 -9.755 -12.595 1.00 26.20 86 GLY A CA 1
ATOM 635 C C . GLY A 1 86 ? -53.807 -8.673 -12.811 1.00 26.20 86 GLY A C 1
ATOM 636 O O . GLY A 1 86 ? -53.670 -7.828 -11.941 1.00 26.20 86 GLY A O 1
ATOM 637 N N . ARG A 1 87 ? -53.194 -8.611 -14.027 1.00 28.91 87 ARG A N 1
ATOM 638 C CA . ARG A 1 87 ? -52.649 -7.433 -14.815 1.00 28.91 87 ARG A CA 1
ATOM 639 C C . ARG A 1 87 ? -51.537 -6.526 -14.215 1.00 28.91 87 ARG A C 1
ATOM 641 O O . ARG A 1 87 ? -51.532 -6.292 -13.025 1.00 28.91 87 ARG A O 1
ATOM 648 N N . CYS A 1 88 ? -50.584 -5.861 -14.902 1.00 24.42 88 CYS A N 1
ATOM 649 C CA . CYS A 1 88 ? -50.077 -5.558 -16.275 1.00 24.42 88 CYS A CA 1
ATOM 650 C C . CYS A 1 88 ? -48.589 -5.095 -16.066 1.00 24.42 88 CYS A C 1
ATOM 652 O O . CYS A 1 88 ? -48.295 -4.601 -14.986 1.00 24.42 88 CYS A O 1
ATOM 654 N N . ARG A 1 89 ? -47.580 -5.160 -16.958 1.00 29.48 89 ARG A N 1
ATOM 655 C CA . ARG A 1 89 ? -47.385 -4.480 -18.261 1.00 29.48 89 ARG A CA 1
ATOM 656 C C . ARG A 1 89 ? -46.017 -4.913 -18.855 1.00 29.48 89 ARG A C 1
ATOM 658 O O . ARG A 1 89 ? -45.092 -5.226 -18.118 1.00 29.48 89 ARG A O 1
ATOM 665 N N . ALA A 1 90 ? -45.938 -4.912 -20.185 1.00 30.09 90 ALA A N 1
ATOM 666 C CA . ALA A 1 90 ? -44.948 -5.554 -21.054 1.00 30.09 90 ALA A CA 1
ATOM 667 C C . ALA A 1 90 ? -43.531 -4.934 -21.132 1.00 30.09 90 ALA A C 1
ATOM 669 O O . ALA A 1 90 ? -43.359 -3.721 -21.022 1.00 30.09 90 ALA A O 1
ATOM 670 N N . THR A 1 91 ? -42.558 -5.796 -21.446 1.00 32.53 91 THR A N 1
ATOM 671 C CA . THR A 1 91 ? -41.194 -5.514 -21.932 1.00 32.53 91 THR A CA 1
ATOM 672 C C . THR A 1 91 ? -41.144 -5.468 -23.475 1.00 32.53 91 THR A C 1
ATOM 674 O O . THR A 1 91 ? -41.950 -6.143 -24.122 1.00 32.53 91 THR A O 1
ATOM 677 N N . PRO A 1 92 ? -40.230 -4.695 -24.101 1.00 42.03 92 PRO A N 1
ATOM 678 C CA . PRO A 1 92 ? -40.102 -4.632 -25.561 1.00 42.03 92 PRO A CA 1
ATOM 679 C C . PRO A 1 92 ? -39.118 -5.686 -26.129 1.00 42.03 92 PRO A C 1
ATOM 681 O O . PRO A 1 92 ? -38.114 -5.982 -25.477 1.00 42.03 92 PRO A O 1
ATOM 684 N N . PRO A 1 93 ? -39.354 -6.228 -27.345 1.00 48.53 93 PRO A N 1
ATOM 685 C CA . PRO A 1 93 ? -38.410 -7.094 -28.064 1.00 48.53 93 PRO A CA 1
ATOM 686 C C . PRO A 1 93 ? -37.496 -6.316 -29.047 1.00 48.53 93 PRO A C 1
ATOM 688 O O . PRO A 1 93 ? -37.836 -5.196 -29.440 1.00 48.53 93 PRO A O 1
ATOM 691 N N . PRO A 1 94 ? -36.354 -6.895 -29.482 1.00 41.78 94 PRO A N 1
ATOM 692 C CA . PRO A 1 94 ? -35.422 -6.266 -30.425 1.00 41.78 94 PRO A CA 1
ATOM 693 C C . PRO A 1 94 ? -35.868 -6.426 -31.898 1.00 41.78 94 PRO A C 1
ATOM 695 O O . PRO A 1 94 ? -36.550 -7.402 -32.223 1.00 41.78 94 PRO A O 1
ATOM 698 N N . PRO A 1 95 ? -35.479 -5.516 -32.816 1.00 45.16 95 PRO A N 1
ATOM 699 C CA . PRO A 1 95 ? -35.865 -5.599 -34.227 1.00 45.16 95 PRO A CA 1
ATOM 700 C C . PRO A 1 95 ? -34.919 -6.486 -35.076 1.00 45.16 95 PRO A C 1
ATOM 702 O O . PRO A 1 95 ? -33.701 -6.415 -34.900 1.00 45.16 95 PRO A O 1
ATOM 705 N N . PRO A 1 96 ? -35.449 -7.277 -36.037 1.00 44.03 96 PRO A N 1
ATOM 706 C CA . PRO A 1 96 ? -34.687 -7.929 -37.111 1.00 44.03 96 PRO A CA 1
ATOM 707 C C . PRO A 1 96 ? -34.633 -7.087 -38.418 1.00 44.03 96 PRO A C 1
ATOM 709 O O . PRO A 1 96 ? -35.375 -6.111 -38.547 1.00 44.03 96 PRO A O 1
ATOM 712 N N . PRO A 1 97 ? -33.768 -7.447 -39.396 1.00 39.91 97 PRO A N 1
ATOM 713 C CA . PRO A 1 97 ? -33.427 -6.621 -40.562 1.00 39.91 97 PRO A CA 1
ATOM 714 C C . PRO A 1 97 ? -34.250 -6.945 -41.829 1.00 39.91 97 PRO A C 1
ATOM 716 O O . PRO A 1 97 ? -34.686 -8.075 -42.028 1.00 39.91 97 PRO A O 1
ATOM 719 N N . ALA A 1 98 ? -34.406 -5.957 -42.717 1.00 31.38 98 ALA A N 1
ATOM 720 C CA . ALA A 1 98 ? -35.007 -6.040 -44.063 1.00 31.38 98 ALA A CA 1
ATOM 721 C C . ALA A 1 98 ? -34.719 -4.702 -44.787 1.00 31.38 98 ALA A C 1
ATOM 723 O O . ALA A 1 98 ? -34.747 -3.675 -44.119 1.00 31.38 98 ALA A O 1
ATOM 724 N N . HIS A 1 99 ? -34.446 -4.519 -46.083 1.00 28.09 99 HIS A N 1
ATOM 725 C CA . HIS A 1 99 ? -34.272 -5.266 -47.345 1.00 28.09 99 HIS A CA 1
ATOM 726 C C . HIS A 1 99 ? -33.373 -4.327 -48.214 1.00 28.09 99 HIS A C 1
ATOM 728 O O . HIS A 1 99 ? -33.407 -3.119 -48.005 1.00 28.09 99 HIS A O 1
ATOM 734 N N . GLY A 1 100 ? -32.452 -4.743 -49.093 1.00 25.08 100 GLY A N 1
ATOM 735 C CA . GLY A 1 100 ? -32.653 -5.461 -50.358 1.00 25.08 100 GLY A CA 1
ATOM 736 C C . GLY A 1 100 ? -32.762 -4.488 -51.554 1.00 25.08 100 GLY A C 1
ATOM 737 O O . GLY A 1 100 ? -33.636 -3.633 -51.510 1.00 25.08 100 GLY A O 1
ATOM 738 N N . LEU A 1 101 ? -31.879 -4.636 -52.567 1.00 26.80 101 LEU A N 1
ATOM 739 C CA . LEU A 1 101 ? -31.951 -4.309 -54.025 1.00 26.80 101 LEU A CA 1
ATOM 740 C C . LEU A 1 101 ? -30.502 -4.073 -54.551 1.00 26.80 101 LEU A C 1
ATOM 742 O O . LEU A 1 101 ? -29.820 -3.213 -54.012 1.00 26.80 101 LEU A O 1
ATOM 746 N N . GLY A 1 102 ? -29.919 -4.736 -55.561 1.00 25.34 102 GLY A N 1
ATOM 747 C CA . GLY A 1 102 ? -30.309 -5.835 -56.452 1.00 25.34 102 GLY A CA 1
ATOM 748 C C . GLY A 1 102 ? -29.190 -6.151 -57.487 1.00 25.34 102 GLY A C 1
ATOM 749 O O . GLY A 1 102 ? -28.361 -5.286 -57.742 1.00 25.34 102 GLY A O 1
ATOM 750 N N . ALA A 1 103 ? -29.250 -7.368 -58.074 1.00 29.81 103 ALA A N 1
ATOM 751 C CA . ALA A 1 103 ? -28.729 -7.848 -59.388 1.00 29.81 103 ALA A CA 1
ATOM 752 C C . ALA A 1 103 ? -27.195 -7.829 -59.680 1.00 29.81 103 ALA A C 1
ATOM 754 O O . ALA A 1 103 ? -26.531 -6.854 -59.375 1.00 29.81 103 ALA A O 1
ATOM 755 N N . ALA A 1 104 ? -26.536 -8.801 -60.344 1.00 28.03 104 ALA A N 1
ATOM 756 C CA . ALA A 1 104 ? -26.891 -10.074 -61.003 1.00 28.03 104 ALA A CA 1
ATOM 757 C C . ALA A 1 104 ? -25.609 -10.887 -61.385 1.00 28.03 104 ALA A C 1
ATOM 759 O O . ALA A 1 104 ? -24.573 -10.264 -61.585 1.00 28.03 104 ALA A O 1
ATOM 760 N N . PHE A 1 105 ? -25.764 -12.221 -61.580 1.00 27.78 105 PHE A N 1
ATOM 761 C CA . PHE A 1 105 ? -24.984 -13.190 -62.419 1.00 27.78 105 PHE A CA 1
ATOM 762 C C . PHE A 1 105 ? -23.466 -13.384 -62.126 1.00 27.78 105 PHE A C 1
ATOM 764 O O . PHE A 1 105 ? -22.760 -12.421 -61.891 1.00 27.78 105 PHE A O 1
ATOM 771 N N . ASP A 1 106 ? -22.810 -14.554 -62.161 1.00 28.20 106 ASP A N 1
ATOM 772 C CA . ASP A 1 106 ? -23.092 -15.936 -62.585 1.00 28.20 106 ASP A CA 1
ATOM 773 C C . ASP A 1 106 ? -21.942 -16.855 -62.078 1.00 28.20 106 ASP A C 1
ATOM 775 O O . ASP A 1 106 ? -20.825 -16.383 -61.877 1.00 28.20 106 ASP A O 1
ATOM 779 N N . GLY A 1 107 ? -22.191 -18.165 -61.972 1.00 25.20 107 GLY A N 1
ATOM 780 C CA . GLY A 1 107 ? -21.222 -19.207 -62.353 1.00 25.20 107 GLY A CA 1
ATOM 781 C C . GLY A 1 107 ? -20.022 -19.604 -61.463 1.00 25.20 107 GLY A C 1
ATOM 782 O O . GLY A 1 107 ? -19.004 -18.927 -61.397 1.00 25.20 107 GLY A O 1
ATOM 783 N N . ALA A 1 108 ? -20.071 -20.872 -61.032 1.00 28.55 108 ALA A N 1
ATOM 784 C CA . ALA A 1 108 ? -18.964 -21.846 -60.985 1.00 28.55 108 ALA A CA 1
ATOM 785 C C . ALA A 1 108 ? -18.071 -21.972 -59.724 1.00 28.55 108 ALA A C 1
ATOM 787 O O . ALA A 1 108 ? -17.061 -21.308 -59.511 1.00 28.55 108 ALA A O 1
ATOM 788 N N . THR A 1 109 ? -18.421 -23.014 -58.967 1.00 34.25 109 THR A N 1
ATOM 789 C CA . THR A 1 109 ? -17.571 -23.943 -58.210 1.00 34.25 109 THR A CA 1
ATOM 790 C C . THR A 1 109 ? -16.088 -24.008 -58.601 1.00 34.25 109 THR A C 1
ATOM 792 O O . THR A 1 109 ? -15.738 -24.491 -59.677 1.00 34.25 109 THR A O 1
ATOM 795 N N . ARG A 1 110 ? -15.195 -23.747 -57.633 1.00 31.36 110 ARG A N 1
ATOM 796 C CA . ARG A 1 110 ? -13.950 -24.520 -57.474 1.00 31.36 110 ARG A CA 1
ATOM 797 C C . ARG A 1 110 ? -13.368 -24.355 -56.071 1.00 31.36 110 ARG A C 1
ATOM 799 O O . ARG A 1 110 ? -12.912 -23.281 -55.698 1.00 31.36 110 ARG A O 1
ATOM 806 N N . GLY A 1 111 ? -13.362 -25.446 -55.309 1.00 32.06 111 GLY A N 1
ATOM 807 C CA . GLY A 1 111 ? -12.649 -25.521 -54.041 1.00 32.06 111 GLY A CA 1
ATOM 808 C C . GLY A 1 111 ? -11.149 -25.304 -54.226 1.00 32.06 111 GLY A C 1
ATOM 809 O O . GLY A 1 111 ? -10.562 -25.775 -55.203 1.00 32.06 111 GLY A O 1
ATOM 810 N N . LYS A 1 112 ? -10.542 -24.611 -53.264 1.00 30.11 112 LYS A N 1
ATOM 811 C CA . LYS A 1 112 ? -9.108 -24.657 -52.978 1.00 30.11 112 LYS A CA 1
ATOM 812 C C . LYS A 1 112 ? -8.866 -24.145 -51.561 1.00 30.11 112 LYS A C 1
ATOM 814 O O . LYS A 1 112 ? -9.010 -22.964 -51.284 1.00 30.11 112 LYS A O 1
ATOM 819 N N . THR A 1 113 ? -8.556 -25.107 -50.694 1.00 28.59 113 THR A N 1
ATOM 820 C CA . THR A 1 113 ? -7.533 -25.030 -49.644 1.00 28.59 113 THR A CA 1
ATOM 821 C C . THR A 1 113 ? -7.454 -23.721 -48.864 1.00 28.59 113 THR A C 1
ATOM 823 O O . THR A 1 113 ? -6.801 -22.770 -49.284 1.00 28.59 113 THR A O 1
ATOM 826 N N . ALA A 1 114 ? -8.022 -23.755 -47.659 1.00 30.30 114 ALA A N 1
ATOM 827 C CA . ALA A 1 114 ? -7.559 -22.949 -46.546 1.00 30.30 114 ALA A CA 1
ATOM 828 C C . ALA A 1 114 ? -6.052 -23.192 -46.346 1.00 30.30 114 ALA A C 1
ATOM 830 O O . ALA A 1 114 ? -5.651 -24.219 -45.803 1.00 30.30 114 ALA A O 1
ATOM 831 N N . SER A 1 115 ? -5.215 -22.263 -46.805 1.00 29.38 115 SER A N 1
ATOM 832 C CA . SER A 1 115 ? -3.961 -22.001 -46.114 1.00 29.38 115 SER A CA 1
ATOM 833 C C . SER A 1 115 ? -4.299 -21.004 -45.021 1.00 29.38 115 SER A C 1
ATOM 835 O O . SER A 1 115 ? -4.673 -19.866 -45.310 1.00 29.38 115 SER A O 1
ATOM 837 N N . ALA A 1 116 ? -4.207 -21.457 -43.775 1.00 35.97 116 ALA A N 1
ATOM 838 C CA . ALA A 1 116 ? -4.031 -20.577 -42.641 1.00 35.97 116 ALA A CA 1
ATOM 839 C C . ALA A 1 116 ? -2.825 -19.682 -42.947 1.00 35.97 116 ALA A C 1
ATOM 841 O O . ALA A 1 116 ? -1.678 -20.103 -42.840 1.00 35.97 116 ALA A O 1
ATOM 842 N N . ALA A 1 117 ? -3.101 -18.469 -43.414 1.00 32.06 117 ALA A N 1
ATOM 843 C CA . ALA A 1 117 ? -2.181 -17.376 -43.233 1.00 32.06 117 ALA A CA 1
ATOM 844 C C . ALA A 1 117 ? -2.232 -17.088 -41.733 1.00 32.06 117 ALA A C 1
ATOM 846 O O . ALA A 1 117 ? -3.164 -16.448 -41.242 1.00 32.06 117 ALA A O 1
ATOM 847 N N . GLU A 1 118 ? -1.254 -17.620 -41.003 1.00 37.38 118 GLU A N 1
ATOM 848 C CA . GLU A 1 118 ? -0.674 -16.896 -39.880 1.00 37.38 118 GLU A CA 1
ATOM 849 C C . GLU A 1 118 ? -0.279 -15.526 -40.434 1.00 37.38 118 GLU A C 1
ATOM 851 O O . GLU A 1 118 ? 0.817 -15.314 -40.942 1.00 37.38 118 GLU A O 1
ATOM 856 N N . ALA A 1 119 ? -1.241 -14.606 -40.447 1.00 33.66 119 ALA A N 1
ATOM 857 C CA . ALA A 1 119 ? -0.938 -13.201 -40.521 1.00 33.66 119 ALA A CA 1
ATOM 858 C C . ALA A 1 119 ? -0.167 -12.931 -39.236 1.00 33.66 119 ALA A C 1
ATOM 860 O O . ALA A 1 119 ? -0.764 -12.865 -38.158 1.00 33.66 119 ALA A O 1
ATOM 861 N N . GLU A 1 120 ? 1.159 -12.881 -39.355 1.00 42.31 120 GLU A N 1
ATOM 862 C CA . GLU A 1 120 ? 2.037 -12.237 -38.394 1.00 42.31 120 GLU A CA 1
ATOM 863 C C . GLU A 1 120 ? 1.339 -10.942 -37.988 1.00 42.31 120 GLU A C 1
ATOM 865 O O . GLU A 1 120 ? 1.258 -9.980 -38.756 1.00 42.31 120 GLU A O 1
ATOM 870 N N . ARG A 1 121 ? 0.727 -10.941 -36.799 1.00 45.03 121 ARG A N 1
ATOM 871 C CA . ARG A 1 121 ? 0.282 -9.703 -36.182 1.00 45.03 121 ARG A CA 1
ATOM 872 C C . ARG A 1 121 ? 1.572 -8.948 -35.947 1.00 45.03 121 ARG A C 1
ATOM 874 O O . ARG A 1 121 ? 2.268 -9.233 -34.979 1.00 45.03 121 ARG A O 1
ATOM 881 N N . SER A 1 122 ? 1.916 -8.036 -36.849 1.00 53.28 122 SER A N 1
ATOM 882 C CA . SER A 1 122 ? 2.939 -7.039 -36.590 1.00 53.28 122 SER A CA 1
ATOM 883 C C . SER A 1 122 ? 2.470 -6.288 -35.346 1.00 53.28 122 SER A C 1
ATOM 885 O O . SER A 1 122 ? 1.568 -5.450 -35.421 1.00 53.28 122 SER A O 1
ATOM 887 N N . VAL A 1 123 ? 2.973 -6.690 -34.180 1.00 64.06 123 VAL A N 1
ATOM 888 C CA . VAL A 1 123 ? 2.584 -6.102 -32.905 1.00 64.06 123 VAL A CA 1
ATOM 889 C C . VAL A 1 123 ? 3.024 -4.644 -32.968 1.00 64.06 123 VAL A C 1
ATOM 891 O O . VAL A 1 123 ? 4.204 -4.340 -33.136 1.00 64.06 123 VAL A O 1
ATOM 894 N N . ASN A 1 124 ? 2.067 -3.723 -32.914 1.00 77.44 124 ASN A N 1
ATOM 895 C CA . ASN A 1 124 ? 2.380 -2.304 -32.908 1.00 77.44 124 ASN A CA 1
ATOM 896 C C . ASN A 1 124 ? 2.835 -1.926 -31.494 1.00 77.44 124 ASN A C 1
ATOM 898 O O . ASN A 1 124 ? 2.022 -1.875 -30.573 1.00 77.44 124 ASN A O 1
ATOM 902 N N . LEU A 1 125 ? 4.135 -1.672 -31.325 1.00 76.19 125 LEU A N 1
ATOM 903 C CA . LEU A 1 125 ? 4.739 -1.353 -30.030 1.00 76.19 125 LEU A CA 1
ATOM 904 C C . LEU A 1 125 ? 4.085 -0.139 -29.352 1.00 76.19 125 LEU A C 1
ATOM 906 O O . LEU A 1 125 ? 3.936 -0.128 -28.133 1.00 76.19 125 LEU A O 1
ATOM 910 N N . LEU A 1 126 ? 3.671 0.864 -30.135 1.00 78.00 126 LEU A N 1
ATOM 911 C CA . LEU A 1 126 ? 2.994 2.044 -29.603 1.00 78.00 126 LEU A CA 1
ATOM 912 C C . LEU A 1 126 ? 1.633 1.668 -29.013 1.00 78.00 126 LEU A C 1
ATOM 914 O O . LEU A 1 126 ? 1.346 2.055 -27.887 1.00 78.00 126 LEU A O 1
ATOM 918 N N . GLN A 1 127 ? 0.846 0.861 -29.733 1.00 83.62 127 GLN A N 1
ATOM 919 C CA . GLN A 1 127 ? -0.453 0.391 -29.246 1.00 83.62 127 GLN A CA 1
ATOM 920 C C . GLN A 1 127 ? -0.299 -0.416 -27.955 1.00 83.62 127 GLN A C 1
ATOM 922 O O . GLN A 1 127 ? -1.020 -0.173 -26.999 1.00 83.62 127 GLN A O 1
ATOM 927 N N . VAL A 1 128 ? 0.692 -1.311 -27.892 1.00 84.19 128 VAL A N 1
ATOM 928 C CA . VAL A 1 128 ? 0.950 -2.112 -26.689 1.00 84.19 128 VAL A CA 1
ATOM 929 C C . VAL A 1 128 ? 1.259 -1.240 -25.471 1.00 84.19 128 VAL A C 1
ATOM 931 O O . VAL A 1 128 ? 0.749 -1.501 -24.383 1.00 84.19 128 VAL A O 1
ATOM 934 N N . PHE A 1 129 ? 2.084 -0.201 -25.628 1.00 82.31 129 PHE A N 1
ATOM 935 C CA . PHE A 1 129 ? 2.372 0.709 -24.521 1.00 82.31 129 PHE A CA 1
ATOM 936 C C . PHE A 1 129 ? 1.174 1.584 -24.149 1.00 82.31 129 PHE A C 1
ATOM 938 O O . PHE A 1 129 ? 0.975 1.827 -22.964 1.00 82.31 129 PHE A O 1
ATOM 945 N N . THR A 1 130 ? 0.364 2.012 -25.120 1.00 85.25 130 THR A N 1
ATOM 946 C CA . THR A 1 130 ? -0.893 2.723 -24.852 1.00 85.25 130 THR A CA 1
ATOM 947 C C . THR A 1 130 ? -1.871 1.851 -24.065 1.00 85.25 130 THR A C 1
ATOM 949 O O . THR A 1 130 ? -2.412 2.311 -23.063 1.00 85.25 130 THR A O 1
ATOM 952 N N . ASP A 1 131 ? -2.037 0.584 -24.448 1.00 88.50 131 ASP A N 1
ATOM 953 C CA . ASP A 1 131 ? -2.908 -0.357 -23.737 1.00 88.50 131 ASP A CA 1
ATOM 954 C C . ASP A 1 131 ? -2.392 -0.614 -22.307 1.00 88.50 131 ASP A C 1
ATOM 956 O O . ASP A 1 131 ? -3.164 -0.686 -21.349 1.00 88.50 131 ASP A O 1
ATOM 960 N N . LEU A 1 132 ? -1.067 -0.720 -22.135 1.00 88.31 132 LEU A N 1
ATOM 961 C CA . LEU A 1 132 ? -0.443 -0.897 -20.822 1.00 88.31 132 LEU A CA 1
ATOM 962 C C . LEU A 1 132 ? -0.667 0.318 -19.904 1.00 88.31 132 LEU A C 1
ATOM 964 O O . LEU A 1 132 ? -0.982 0.136 -18.724 1.00 88.31 132 LEU A O 1
ATOM 968 N N . ASP A 1 133 ? -0.505 1.527 -20.445 1.00 86.38 133 ASP A N 1
ATOM 969 C CA . ASP A 1 133 ? -0.716 2.801 -19.748 1.00 86.38 133 ASP A CA 1
ATOM 970 C C . ASP A 1 133 ? -2.181 2.982 -19.332 1.00 86.38 133 ASP A C 1
ATOM 972 O O . ASP A 1 133 ? -2.469 3.276 -18.172 1.00 86.38 133 ASP A O 1
ATOM 976 N N . GLU A 1 134 ? -3.125 2.675 -20.227 1.00 91.06 134 GLU A N 1
ATOM 977 C CA . GLU A 1 134 ? -4.558 2.710 -19.922 1.00 91.06 134 GLU A CA 1
ATOM 978 C C . GLU A 1 134 ? -4.909 1.787 -18.744 1.00 91.06 134 GLU A C 1
ATOM 980 O O . GLU A 1 134 ? -5.701 2.148 -17.869 1.00 91.06 134 GLU A O 1
ATOM 985 N N . HIS A 1 135 ? -4.289 0.606 -18.669 1.00 92.00 135 HIS A N 1
ATOM 986 C CA . HIS A 1 135 ? -4.478 -0.290 -17.533 1.00 92.00 135 HIS A CA 1
ATOM 987 C C . HIS A 1 135 ? -3.866 0.230 -16.230 1.00 92.00 135 HIS A C 1
ATOM 989 O O . HIS A 1 135 ? -4.466 0.012 -15.177 1.00 92.00 135 HIS A O 1
ATOM 995 N N . PHE A 1 136 ? -2.724 0.925 -16.268 1.00 88.50 136 PHE A N 1
ATOM 996 C CA . PHE A 1 136 ? -2.182 1.585 -15.075 1.00 88.50 136 PHE A CA 1
ATOM 997 C C . PHE A 1 136 ? -3.105 2.702 -14.585 1.00 88.50 136 PHE A C 1
ATOM 999 O O . PHE A 1 136 ? -3.357 2.799 -13.382 1.00 88.50 136 PHE A O 1
ATOM 1006 N N . LEU A 1 137 ? -3.650 3.500 -15.506 1.00 89.75 137 LEU A N 1
ATOM 1007 C CA . LEU A 1 137 ? -4.565 4.586 -15.176 1.00 89.75 137 LEU A CA 1
ATOM 1008 C C . LEU A 1 137 ? -5.852 4.053 -14.536 1.00 89.75 137 LEU A C 1
ATOM 1010 O O . LEU A 1 137 ? -6.184 4.449 -13.421 1.00 89.75 137 LEU A O 1
ATOM 1014 N N . LYS A 1 138 ? -6.517 3.079 -15.169 1.00 90.81 138 LYS A N 1
ATOM 1015 C CA . LYS A 1 138 ? -7.747 2.472 -14.627 1.00 90.81 138 LYS A CA 1
ATOM 1016 C C . LYS A 1 138 ? -7.515 1.762 -13.291 1.00 90.81 138 LYS A C 1
ATOM 1018 O O . LYS A 1 138 ? -8.343 1.851 -12.384 1.00 90.81 138 LYS A O 1
ATOM 1023 N N . ALA A 1 139 ? -6.367 1.097 -13.132 1.00 89.00 139 ALA A N 1
ATOM 1024 C CA . ALA A 1 139 ? -5.973 0.514 -11.853 1.00 89.00 139 ALA A CA 1
ATOM 1025 C C . ALA A 1 139 ? -5.829 1.587 -10.764 1.00 89.00 139 ALA A C 1
ATOM 1027 O O . ALA A 1 139 ? -6.330 1.400 -9.657 1.00 89.00 139 ALA A O 1
ATOM 1028 N N . SER A 1 140 ? -5.219 2.732 -11.079 1.00 88.62 140 SER A N 1
ATOM 1029 C CA . SER A 1 140 ? -5.119 3.859 -10.150 1.00 88.62 140 SER A CA 1
ATOM 1030 C C . SER A 1 140 ? -6.487 4.467 -9.825 1.00 88.62 140 SER A C 1
ATOM 1032 O O . SER A 1 140 ? -6.772 4.700 -8.651 1.00 88.62 140 SER A O 1
ATOM 1034 N N . GLU A 1 141 ? -7.355 4.668 -10.817 1.00 87.06 141 GLU A N 1
ATOM 1035 C CA . GLU A 1 141 ? -8.712 5.203 -10.631 1.00 87.06 141 GLU A CA 1
ATOM 1036 C C . GLU A 1 141 ? -9.556 4.329 -9.694 1.00 87.06 141 GLU A C 1
ATOM 1038 O O . GLU A 1 141 ? -10.289 4.854 -8.854 1.00 87.06 141 GLU A O 1
ATOM 1043 N N . SER A 1 142 ? -9.389 3.001 -9.753 1.00 90.06 142 SER A N 1
ATOM 1044 C CA . SER A 1 142 ? -10.097 2.063 -8.867 1.00 90.06 142 SER A CA 1
ATOM 1045 C C . SER A 1 142 ? -9.806 2.275 -7.373 1.00 90.06 142 SER A C 1
ATOM 1047 O O . SER A 1 142 ? -10.588 1.857 -6.522 1.00 90.06 142 SER A O 1
ATOM 1049 N N . THR A 1 143 ? -8.710 2.962 -7.035 1.00 89.06 143 THR A N 1
ATOM 1050 C CA . THR A 1 143 ? -8.325 3.259 -5.646 1.00 89.06 143 THR A CA 1
ATOM 1051 C C . THR A 1 143 ? -9.025 4.492 -5.068 1.00 89.06 143 THR A C 1
ATOM 1053 O O . THR A 1 143 ? -8.937 4.737 -3.865 1.00 89.06 143 THR A O 1
ATOM 1056 N N . HIS A 1 144 ? -9.732 5.275 -5.891 1.00 87.06 144 HIS A N 1
ATOM 1057 C CA . HIS A 1 144 ? -10.277 6.573 -5.492 1.00 87.06 144 HIS A CA 1
ATOM 1058 C C . HIS A 1 144 ? -11.299 6.475 -4.349 1.00 87.06 144 HIS A C 1
ATOM 1060 O O . HIS A 1 144 ? -11.210 7.229 -3.379 1.00 87.06 144 HIS A O 1
ATOM 1066 N N . GLU A 1 145 ? -12.234 5.522 -4.409 1.00 89.94 145 GLU A N 1
ATOM 1067 C CA . GLU A 1 145 ? -13.246 5.365 -3.355 1.00 89.94 145 GLU A CA 1
ATOM 1068 C C . GLU A 1 145 ? -12.631 4.889 -2.033 1.00 89.94 145 GLU A C 1
ATOM 1070 O O . GLU A 1 145 ? -12.979 5.404 -0.969 1.00 89.94 145 GLU A O 1
ATOM 1075 N N . VAL A 1 146 ? -11.632 4.003 -2.086 1.00 91.75 146 VAL A N 1
ATOM 1076 C CA . VAL A 1 146 ? -10.845 3.610 -0.907 1.00 91.75 146 VAL A CA 1
ATOM 1077 C C . VAL A 1 146 ? -10.095 4.812 -0.332 1.00 91.75 146 VAL A C 1
ATOM 1079 O O . VAL A 1 146 ? -10.170 5.073 0.868 1.00 91.75 146 VAL A O 1
ATOM 1082 N N . SER A 1 147 ? -9.414 5.583 -1.183 1.00 88.38 147 SER A N 1
ATOM 1083 C CA . SER A 1 147 ? -8.700 6.804 -0.794 1.00 88.38 147 SER A CA 1
ATOM 1084 C C . SER A 1 147 ? -9.634 7.813 -0.124 1.00 88.38 147 SER A C 1
ATOM 1086 O O . SER A 1 147 ? -9.276 8.417 0.884 1.00 88.38 147 SER A O 1
ATOM 1088 N N . LYS A 1 148 ? -10.863 7.952 -0.626 1.00 86.38 148 LYS A N 1
ATOM 1089 C CA . LYS A 1 148 ? -11.902 8.806 -0.045 1.00 86.38 148 LYS A CA 1
ATOM 1090 C C . LYS A 1 148 ? -12.377 8.298 1.318 1.00 86.38 148 LYS A C 1
ATOM 1092 O O . LYS A 1 148 ? -12.511 9.104 2.234 1.00 86.38 148 LYS A O 1
ATOM 1097 N N . LYS A 1 149 ? -12.596 6.987 1.481 1.00 87.50 149 LYS A N 1
ATOM 1098 C CA . LYS A 1 149 ? -12.973 6.375 2.774 1.00 87.50 149 LYS A CA 1
ATOM 1099 C C . LYS A 1 149 ? -11.856 6.487 3.820 1.00 87.50 149 LYS A C 1
ATOM 1101 O O . LYS A 1 149 ? -12.154 6.620 5.003 1.00 87.50 149 LYS A O 1
ATOM 1106 N N . LEU A 1 150 ? -10.596 6.456 3.383 1.00 87.19 150 LEU A N 1
ATOM 1107 C CA . LEU A 1 150 ? -9.408 6.644 4.225 1.00 87.19 150 LEU A CA 1
ATOM 1108 C C . LEU A 1 150 ? -8.970 8.108 4.362 1.00 87.19 150 LEU A C 1
ATOM 1110 O O . LEU A 1 150 ? -8.035 8.386 5.105 1.00 87.19 150 LEU A O 1
ATOM 1114 N N . GLU A 1 151 ? -9.615 9.029 3.643 1.00 84.81 151 GLU A N 1
ATOM 1115 C CA . GLU A 1 151 ? -9.278 10.456 3.605 1.00 84.81 151 GLU A CA 1
ATOM 1116 C C . GLU A 1 151 ? -7.813 10.735 3.213 1.00 84.81 151 GLU A C 1
ATOM 1118 O O . GLU A 1 151 ? -7.219 11.722 3.644 1.00 84.81 151 GLU A O 1
ATOM 1123 N N . ALA A 1 152 ? -7.217 9.884 2.373 1.00 75.44 152 ALA A N 1
ATOM 1124 C CA . ALA A 1 152 ? -5.777 9.890 2.100 1.00 75.44 152 ALA A CA 1
ATOM 1125 C C . ALA A 1 152 ? -5.272 11.166 1.394 1.00 75.44 152 ALA A C 1
ATOM 1127 O O . ALA A 1 152 ? -4.080 11.466 1.438 1.00 75.44 152 ALA A O 1
ATOM 1128 N N . THR A 1 153 ? -6.163 11.945 0.773 1.00 66.25 153 THR A N 1
ATOM 1129 C CA . THR A 1 153 ? -5.852 13.245 0.153 1.00 66.25 153 THR A CA 1
ATOM 1130 C C . THR A 1 153 ? -5.873 14.416 1.141 1.00 66.25 153 THR A C 1
ATOM 1132 O O . THR A 1 153 ? -5.492 15.531 0.773 1.00 66.25 153 THR A O 1
ATOM 1135 N N . ARG A 1 154 ? -6.265 14.204 2.408 1.00 63.62 154 ARG A N 1
ATOM 1136 C CA . ARG A 1 154 ? -6.165 15.236 3.448 1.00 63.62 154 ARG A CA 1
ATOM 1137 C C . ARG A 1 154 ? -4.706 15.412 3.864 1.00 63.62 154 ARG A C 1
ATOM 1139 O O . ARG A 1 154 ? -4.179 14.683 4.696 1.00 63.62 154 ARG A O 1
ATOM 1146 N N . MET A 1 155 ? -4.070 16.446 3.315 1.00 43.41 155 MET A N 1
ATOM 1147 C CA . MET A 1 155 ? -2.685 16.833 3.625 1.00 43.41 155 MET A CA 1
ATOM 1148 C C . MET A 1 155 ? -2.463 17.178 5.106 1.00 43.41 155 MET A C 1
ATOM 1150 O O . MET A 1 155 ? -1.337 17.089 5.597 1.00 43.41 155 MET A O 1
ATOM 1154 N N . HIS A 1 156 ? -3.521 17.539 5.840 1.00 47.00 156 HIS A N 1
ATOM 1155 C CA . HIS A 1 156 ? -3.432 17.831 7.261 1.00 47.00 156 HIS A CA 1
ATOM 1156 C C . HIS A 1 156 ? -4.685 17.390 8.027 1.00 47.00 156 HIS A C 1
ATOM 1158 O O . HIS A 1 156 ? -5.731 18.025 7.934 1.00 47.00 156 HIS A O 1
ATOM 1164 N N . TYR A 1 157 ? -4.549 16.387 8.897 1.00 47.44 157 TYR A N 1
ATOM 1165 C CA . TYR A 1 157 ? -5.592 16.006 9.865 1.00 47.44 157 TYR A CA 1
ATOM 1166 C C . TYR A 1 157 ? -5.916 17.127 10.882 1.00 47.44 157 TYR A C 1
ATOM 1168 O O . TYR A 1 157 ? -6.907 17.053 11.604 1.00 47.44 157 TYR A O 1
ATOM 1176 N N . HIS A 1 158 ? -5.103 18.196 10.920 1.00 43.69 158 HIS A N 1
ATOM 1177 C CA . HIS A 1 158 ? -5.240 19.342 11.828 1.00 43.69 158 HIS A CA 1
ATOM 1178 C C . HIS A 1 158 ? -5.056 20.725 11.162 1.00 43.69 158 HIS A C 1
ATOM 1180 O O . HIS A 1 158 ? -4.905 21.714 11.875 1.00 43.69 158 HIS A O 1
ATOM 1186 N N . SER A 1 159 ? -5.024 20.840 9.826 1.00 38.41 159 SER A N 1
ATOM 1187 C CA . SER A 1 159 ? -4.831 22.143 9.156 1.00 38.41 159 SER A CA 1
ATOM 1188 C C . SER A 1 159 ? -5.763 22.352 7.956 1.00 38.41 159 SER A C 1
ATOM 1190 O O . SER A 1 159 ? -6.076 21.448 7.184 1.00 38.41 159 SER A O 1
ATOM 1192 N N . ASN A 1 160 ? -6.245 23.590 7.876 1.00 44.56 160 ASN A N 1
ATOM 1193 C CA . ASN A 1 160 ? -7.375 24.072 7.095 1.00 44.56 160 ASN A CA 1
ATOM 1194 C C . ASN A 1 160 ? -7.038 24.272 5.608 1.00 44.56 160 ASN A C 1
ATOM 1196 O O . ASN A 1 160 ? -6.879 25.414 5.173 1.00 44.56 160 ASN A O 1
ATOM 1200 N N . PHE A 1 161 ? -6.989 23.208 4.798 1.00 34.53 161 PHE A N 1
ATOM 1201 C CA . PHE A 1 161 ? -7.022 23.393 3.341 1.00 34.53 161 PHE A CA 1
ATOM 1202 C C . PHE A 1 161 ? -7.842 22.341 2.568 1.00 34.53 161 PHE A C 1
ATOM 1204 O O . PHE A 1 161 ? -7.444 21.194 2.406 1.00 34.53 161 PHE A O 1
ATOM 1211 N N . VAL A 1 162 ? -9.014 22.820 2.136 1.00 42.91 162 VAL A N 1
ATOM 1212 C CA . VAL A 1 162 ? -9.824 22.585 0.923 1.00 42.91 162 VAL A CA 1
ATOM 1213 C C . VAL A 1 162 ? -9.688 21.241 0.178 1.00 42.91 162 VAL A C 1
ATOM 1215 O O . VAL A 1 162 ? -8.998 21.142 -0.831 1.00 42.91 162 VAL A O 1
ATOM 1218 N N . ASP A 1 163 ? -10.508 20.263 0.571 1.00 40.44 163 ASP A N 1
ATOM 1219 C CA . ASP A 1 163 ? -11.424 19.645 -0.404 1.00 40.44 163 ASP A CA 1
ATOM 1220 C C . ASP A 1 163 ? -12.708 20.502 -0.399 1.00 40.44 163 ASP A C 1
ATOM 1222 O O . ASP A 1 163 ? -12.969 21.186 0.591 1.00 40.44 163 ASP A O 1
ATOM 1226 N N . GLY A 1 164 ? -13.503 20.531 -1.468 1.00 43.31 164 GLY A N 1
ATOM 1227 C CA . GLY A 1 164 ? -14.642 21.457 -1.661 1.00 43.31 164 GLY A CA 1
ATOM 1228 C C . GLY A 1 164 ? -15.804 21.362 -0.649 1.00 43.31 164 GLY A C 1
ATOM 1229 O O . GLY A 1 164 ? -16.885 21.890 -0.899 1.00 43.31 164 GLY A O 1
ATOM 1230 N N . ARG A 1 165 ? -15.607 20.693 0.490 1.00 49.66 165 ARG A N 1
ATOM 1231 C CA . ARG A 1 165 ? -16.523 20.575 1.625 1.00 49.66 165 ARG A CA 1
ATOM 1232 C C . ARG A 1 165 ? -15.944 21.359 2.802 1.00 49.66 165 ARG A C 1
ATOM 1234 O O . ARG A 1 165 ? -14.825 21.104 3.228 1.00 49.66 165 ARG A O 1
ATOM 1241 N N . GLY A 1 166 ? -16.700 22.353 3.266 1.00 43.38 166 GLY A N 1
ATOM 1242 C CA . GLY A 1 166 ? -16.251 23.439 4.138 1.00 43.38 166 GLY A CA 1
ATOM 1243 C C . GLY A 1 166 ? -15.581 23.069 5.470 1.00 43.38 166 GLY A C 1
ATOM 1244 O O . GLY A 1 166 ? -15.450 21.920 5.866 1.00 43.38 166 GLY A O 1
ATOM 1245 N N . HIS A 1 167 ? -15.163 24.124 6.165 1.00 44.53 167 HIS A N 1
ATOM 1246 C CA . HIS A 1 167 ? -14.462 24.181 7.452 1.00 44.53 167 HIS A CA 1
ATOM 1247 C C . HIS A 1 167 ? -14.893 23.122 8.503 1.00 44.53 167 HIS A C 1
ATOM 1249 O O . HIS A 1 167 ? -15.977 23.206 9.086 1.00 44.53 167 HIS A O 1
ATOM 1255 N N . ILE A 1 168 ? -14.015 22.160 8.823 1.00 53.06 168 ILE A N 1
ATOM 1256 C CA . ILE A 1 168 ? -14.229 21.157 9.887 1.00 53.06 168 ILE A CA 1
ATOM 1257 C C . ILE A 1 168 ? -13.222 21.382 11.024 1.00 53.06 168 ILE A C 1
ATOM 1259 O O . ILE A 1 168 ? -12.138 20.803 11.034 1.00 53.06 168 ILE A O 1
ATOM 1263 N N . ASP A 1 169 ? -13.595 22.187 12.023 1.00 56.06 169 ASP A N 1
ATOM 1264 C CA . ASP A 1 169 ? -12.826 22.301 13.271 1.00 56.06 169 ASP A CA 1
ATOM 1265 C C . ASP A 1 169 ? -13.039 21.047 14.136 1.00 56.06 169 ASP A C 1
ATOM 1267 O O . ASP A 1 169 ? -14.055 20.894 14.824 1.00 56.06 169 ASP A O 1
ATOM 1271 N N . HIS A 1 170 ? -12.079 20.125 14.059 1.00 52.56 170 HIS A N 1
ATOM 1272 C CA . HIS A 1 170 ? -12.106 18.847 14.772 1.00 52.56 170 HIS A CA 1
ATOM 1273 C C . HIS A 1 170 ? -12.074 19.051 16.291 1.00 52.56 170 HIS A C 1
ATOM 1275 O O . HIS A 1 170 ? -12.799 18.381 17.025 1.00 52.56 170 HIS A O 1
ATOM 1281 N N . SER A 1 171 ? -11.299 20.028 16.769 1.00 52.59 171 SER A N 1
ATOM 1282 C CA . SER A 1 171 ? -11.141 20.301 18.198 1.00 52.59 171 SER A CA 1
ATOM 1283 C C . SER A 1 171 ? -12.425 20.860 18.817 1.00 52.59 171 SER A C 1
ATOM 1285 O O . SER A 1 171 ? -12.862 20.381 19.865 1.00 52.59 171 SER A O 1
ATOM 1287 N N . ALA A 1 172 ? -13.098 21.791 18.131 1.00 53.81 172 ALA A N 1
ATOM 1288 C CA . ALA A 1 172 ? -14.373 22.338 18.583 1.00 53.81 172 ALA A CA 1
ATOM 1289 C C . ALA A 1 172 ? -15.501 21.300 18.541 1.00 53.81 172 ALA A C 1
ATOM 1291 O O . ALA A 1 172 ? -16.342 21.294 19.441 1.00 53.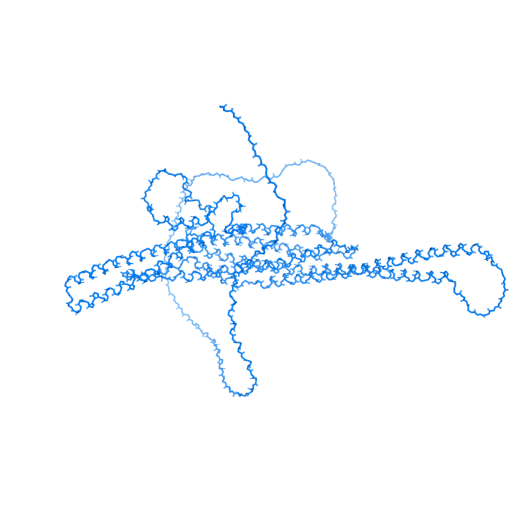81 172 ALA A O 1
ATOM 1292 N N . ARG A 1 173 ? -15.526 20.395 17.549 1.00 62.84 173 ARG A N 1
ATOM 1293 C CA . ARG A 1 173 ? -16.514 19.299 17.498 1.00 62.84 173 ARG A CA 1
ATOM 1294 C C . ARG A 1 173 ? -16.309 18.300 18.628 1.00 62.84 173 ARG A C 1
ATOM 1296 O O . ARG A 1 173 ? -17.261 17.996 19.339 1.00 62.84 173 ARG A O 1
ATOM 1303 N N . VAL A 1 174 ? -15.076 17.841 18.839 1.00 55.12 174 VAL A N 1
ATOM 1304 C CA . VAL A 1 174 ? -14.741 16.920 19.933 1.00 55.12 174 VAL A CA 1
ATOM 1305 C C . VAL A 1 174 ? -15.072 17.557 21.287 1.00 55.12 174 VAL A C 1
ATOM 1307 O O . VAL A 1 174 ? -15.755 16.943 22.105 1.00 55.12 174 VAL A O 1
ATOM 1310 N N . MET A 1 175 ? -14.703 18.824 21.502 1.00 56.16 175 MET A N 1
ATOM 1311 C CA . MET A 1 175 ? -15.047 19.549 22.729 1.00 56.16 175 MET A CA 1
ATOM 1312 C C . MET A 1 175 ? -16.558 19.726 22.907 1.00 56.16 175 MET A C 1
ATOM 1314 O O . MET A 1 175 ? -17.047 19.577 24.026 1.00 56.16 175 MET A O 1
ATOM 1318 N N . LYS A 1 176 ? -17.323 19.987 21.840 1.00 57.84 176 LYS A N 1
ATOM 1319 C CA . LYS A 1 176 ? -18.791 20.081 21.906 1.00 57.84 176 LYS A CA 1
ATOM 1320 C C . LYS A 1 176 ? -19.450 18.731 22.203 1.00 57.84 176 LYS A C 1
ATOM 1322 O O . LYS A 1 176 ? -20.346 18.705 23.036 1.00 57.84 176 LYS A O 1
ATOM 1327 N N . VAL A 1 177 ? -18.968 17.615 21.650 1.00 58.53 177 VAL A N 1
ATOM 1328 C CA . VAL A 1 177 ? -19.473 16.263 21.980 1.00 58.53 177 VAL A CA 1
ATOM 1329 C C . VAL A 1 177 ? -19.222 15.917 23.455 1.00 58.53 177 VAL A C 1
ATOM 1331 O O . VAL A 1 177 ? -20.116 15.429 24.144 1.00 58.53 177 VAL A O 1
ATOM 1334 N N . ILE A 1 178 ? -18.030 16.222 23.978 1.00 57.19 178 ILE A N 1
ATOM 1335 C CA . ILE A 1 178 ? -17.679 15.937 25.381 1.00 57.19 178 ILE A CA 1
ATOM 1336 C C . ILE A 1 178 ? -18.439 16.855 26.355 1.00 57.19 178 ILE A C 1
ATOM 1338 O O . ILE A 1 178 ? -18.829 16.415 27.441 1.00 57.19 178 ILE A O 1
ATOM 1342 N N . THR A 1 179 ? -18.634 18.126 25.983 1.00 55.62 179 THR A N 1
ATOM 1343 C CA . THR A 1 179 ? -19.168 19.176 26.872 1.00 55.62 179 THR A CA 1
ATOM 1344 C C . THR A 1 179 ? -20.697 19.278 26.817 1.00 55.62 179 THR A C 1
ATOM 1346 O O . THR A 1 179 ? -21.317 19.560 27.840 1.00 55.62 179 THR A O 1
ATOM 1349 N N . TRP A 1 180 ? -21.322 19.017 25.662 1.00 47.03 180 TRP A N 1
ATOM 1350 C CA . TRP A 1 180 ? -22.763 19.207 25.437 1.00 47.03 180 TRP A CA 1
ATOM 1351 C C . TRP A 1 180 ? -23.616 17.949 25.680 1.00 47.03 180 TRP A C 1
ATOM 1353 O O . TRP A 1 180 ? -24.836 18.051 25.767 1.00 47.03 180 TRP A O 1
ATOM 1363 N N . ASN A 1 181 ? -23.018 16.780 25.950 1.00 43.41 181 ASN A N 1
ATOM 1364 C CA . ASN A 1 181 ? -23.751 15.579 26.399 1.00 43.41 181 ASN A CA 1
ATOM 1365 C C . ASN A 1 181 ? -24.354 15.692 27.828 1.00 43.41 181 ASN A C 1
ATOM 1367 O O . ASN A 1 181 ? -24.701 14.693 28.457 1.00 43.41 181 ASN A O 1
ATOM 1371 N N . ARG A 1 182 ? -24.530 16.914 28.352 1.00 42.72 182 ARG A N 1
ATOM 1372 C CA . ARG A 1 182 ? -25.309 17.226 29.558 1.00 42.72 182 ARG A CA 1
ATOM 1373 C C . ARG A 1 182 ? -26.503 18.122 29.219 1.00 42.72 182 ARG A C 1
ATOM 1375 O O . ARG A 1 182 ? -26.481 19.294 29.581 1.00 42.72 182 ARG A O 1
ATOM 1382 N N . SER A 1 183 ? -27.550 17.573 28.594 1.00 35.59 183 SER A N 1
ATOM 1383 C CA . SER A 1 183 ? -28.957 17.964 28.841 1.00 35.59 183 SER A CA 1
ATOM 1384 C C . SER A 1 183 ? -29.946 17.402 27.814 1.00 35.59 183 SER A C 1
ATOM 1386 O O . SER A 1 183 ? -29.800 17.619 26.623 1.00 35.59 183 SER A O 1
ATOM 1388 N N . PHE A 1 184 ? -31.003 16.757 28.317 1.00 33.50 184 PHE A N 1
ATOM 1389 C CA . PHE A 1 184 ? -32.337 16.660 27.706 1.00 33.50 184 PHE A CA 1
ATOM 1390 C C . PHE A 1 184 ? -32.450 16.132 26.262 1.00 33.50 184 PHE A C 1
ATOM 1392 O O . PHE A 1 184 ? -32.774 16.861 25.330 1.00 33.50 184 PHE A O 1
ATOM 1399 N N . LYS A 1 185 ? -32.413 14.801 26.105 1.00 39.41 185 LYS A N 1
ATOM 1400 C CA . LYS A 1 185 ? -33.141 14.128 25.014 1.00 39.41 185 LYS A CA 1
ATOM 1401 C C . LYS A 1 185 ? -34.631 14.111 25.375 1.00 39.41 185 LYS A C 1
ATOM 1403 O O . LYS A 1 185 ? -35.157 13.119 25.867 1.00 39.41 185 LYS A O 1
ATOM 1408 N N . GLY A 1 186 ? -35.273 15.268 25.265 1.00 33.03 186 GLY A N 1
ATOM 1409 C CA . GLY A 1 186 ? -36.667 15.439 25.659 1.00 33.03 186 GLY A CA 1
ATOM 1410 C C . GLY A 1 186 ? -36.996 16.874 26.014 1.00 33.03 186 GLY A C 1
ATOM 1411 O O . GLY A 1 186 ? -37.270 17.144 27.172 1.00 33.03 186 GLY A O 1
ATOM 1412 N N . MET A 1 187 ? -36.933 17.771 25.033 1.00 28.70 187 MET A N 1
ATOM 1413 C CA . MET A 1 187 ? -37.752 18.982 24.939 1.00 28.70 187 MET A CA 1
ATOM 1414 C C . MET A 1 187 ? -37.536 19.552 23.537 1.00 28.70 187 MET A C 1
ATOM 1416 O O . MET A 1 187 ? -36.502 20.139 23.239 1.00 28.70 187 MET A O 1
ATOM 1420 N N . SER A 1 188 ? -38.504 19.312 22.655 1.00 41.19 188 SER A N 1
ATOM 1421 C CA . SER A 1 188 ? -38.602 19.981 21.365 1.00 41.19 188 SER A CA 1
ATOM 1422 C C . SER A 1 188 ? -38.862 21.466 21.611 1.00 41.19 188 SER A C 1
ATOM 1424 O O . SER A 1 188 ? -40.004 21.853 21.860 1.00 41.19 188 SER A O 1
ATOM 1426 N N . ASN A 1 189 ? -37.819 22.286 21.555 1.00 31.83 189 ASN A N 1
ATOM 1427 C CA . ASN A 1 189 ? -37.981 23.717 21.360 1.00 31.83 189 ASN A CA 1
ATOM 1428 C C . ASN A 1 189 ? -37.655 24.013 19.902 1.00 31.83 189 ASN A C 1
ATOM 1430 O O . ASN A 1 189 ? -36.538 23.806 19.439 1.00 31.83 189 ASN A O 1
ATOM 1434 N N . ALA A 1 190 ? -38.696 24.419 19.183 1.00 42.91 190 ALA A N 1
ATOM 1435 C CA . ALA A 1 190 ? -38.575 25.042 17.886 1.00 42.91 190 ALA A CA 1
ATOM 1436 C C . ALA A 1 190 ? -37.877 26.398 18.055 1.00 42.91 190 ALA A C 1
ATOM 1438 O O . ALA A 1 190 ? -38.169 27.109 19.016 1.00 42.91 190 ALA A O 1
ATOM 1439 N N . ASP A 1 191 ? -37.040 26.731 17.074 1.00 45.56 191 ASP A N 1
ATOM 1440 C CA . ASP A 1 191 ? -36.396 28.032 16.862 1.00 45.56 191 ASP A CA 1
ATOM 1441 C C . ASP A 1 191 ? -35.024 28.229 17.535 1.00 45.56 191 ASP A C 1
ATOM 1443 O O . ASP A 1 191 ? -34.880 28.950 18.516 1.00 45.56 191 ASP A O 1
ATOM 1447 N N . ASP A 1 192 ? -33.993 27.598 16.963 1.00 37.34 192 ASP A N 1
ATOM 1448 C CA . ASP A 1 192 ? -32.731 28.289 16.668 1.00 37.34 192 ASP A CA 1
ATOM 1449 C C . ASP A 1 192 ? -32.036 27.612 15.470 1.00 37.34 192 ASP A C 1
ATOM 1451 O O . ASP A 1 192 ? -32.270 26.440 15.163 1.00 37.34 192 ASP A O 1
ATOM 1455 N N . GLY A 1 193 ? -31.282 28.401 14.713 1.00 37.25 193 GLY A N 1
ATOM 1456 C CA . GLY A 1 193 ? -30.944 28.167 13.314 1.00 37.25 193 GLY A CA 1
ATOM 1457 C C . GLY A 1 193 ? -30.251 26.842 13.008 1.00 37.25 193 GLY A C 1
ATOM 1458 O O . GLY A 1 193 ? -29.205 26.544 13.567 1.00 37.25 193 GLY A O 1
ATOM 1459 N N . LYS A 1 194 ? -30.806 26.124 12.019 1.00 40.81 194 LYS A N 1
ATOM 1460 C CA . LYS A 1 194 ? -30.147 25.089 11.203 1.00 40.81 194 LYS A CA 1
ATOM 1461 C C . LYS A 1 194 ? -29.107 24.301 12.001 1.00 40.81 194 LYS A C 1
ATOM 1463 O O . LYS A 1 194 ? -27.912 24.357 11.720 1.00 40.81 194 LYS A O 1
ATOM 1468 N N . ASP A 1 195 ? -29.609 23.632 13.029 1.00 40.81 195 ASP A N 1
ATOM 1469 C CA . ASP A 1 195 ? -28.841 22.752 13.883 1.00 40.81 195 ASP A CA 1
ATOM 1470 C C . ASP A 1 195 ? -28.346 21.596 13.007 1.00 40.81 195 ASP A C 1
ATOM 1472 O O . ASP A 1 195 ? -29.058 20.634 12.729 1.00 40.81 195 ASP A O 1
ATOM 1476 N N . ASP A 1 196 ? -27.131 21.753 12.487 1.00 43.12 196 ASP A N 1
ATOM 1477 C CA . ASP A 1 196 ? -26.383 20.813 11.643 1.00 43.12 196 ASP A CA 1
ATOM 1478 C C . ASP A 1 196 ? -25.931 19.587 12.473 1.00 43.12 196 ASP A C 1
ATOM 1480 O O . ASP A 1 196 ? -24.840 19.047 12.297 1.00 43.12 196 ASP A O 1
ATOM 1484 N N . PHE A 1 197 ? -26.756 19.186 13.448 1.00 42.12 197 PHE A N 1
ATOM 1485 C CA . PHE A 1 197 ? -26.538 18.103 14.409 1.00 42.12 197 PHE A CA 1
ATOM 1486 C C . PHE A 1 197 ? -26.652 16.714 13.780 1.00 42.12 197 PHE A C 1
ATOM 1488 O O . PHE A 1 197 ? -26.339 15.732 14.446 1.00 42.12 197 PHE A O 1
ATOM 1495 N N . ASP A 1 198 ? -27.065 16.637 12.516 1.00 41.56 198 ASP A N 1
ATOM 1496 C CA . ASP A 1 198 ? -27.387 15.381 11.840 1.00 41.56 198 ASP A CA 1
ATOM 1497 C C . ASP A 1 198 ? -26.736 15.249 10.460 1.00 41.56 198 ASP A C 1
ATOM 1499 O O . ASP A 1 198 ? -27.073 14.336 9.705 1.00 41.56 198 ASP A O 1
ATOM 1503 N N . ASN A 1 199 ? -25.791 16.131 10.097 1.00 44.03 199 ASN A N 1
ATOM 1504 C CA . ASN A 1 199 ? -25.056 15.927 8.854 1.00 44.03 199 ASN A CA 1
ATOM 1505 C C . ASN A 1 199 ? -23.928 14.901 9.067 1.00 44.03 199 ASN A C 1
ATOM 1507 O O . ASN A 1 199 ? -22.751 15.240 9.207 1.00 44.03 199 ASN A O 1
ATOM 1511 N N . ASP A 1 200 ? -24.320 13.622 9.063 1.00 48.81 200 ASP A N 1
ATOM 1512 C CA . ASP A 1 200 ? -23.471 12.418 8.960 1.00 48.81 200 ASP A CA 1
ATOM 1513 C C . ASP A 1 200 ? -22.473 12.516 7.777 1.00 48.81 200 ASP A C 1
ATOM 1515 O O . ASP A 1 200 ? -21.424 11.877 7.736 1.00 48.81 200 ASP A O 1
ATOM 1519 N N . GLU A 1 201 ? -22.742 13.428 6.838 1.00 45.81 201 GLU A N 1
ATOM 1520 C CA . GLU A 1 201 ? -21.886 13.820 5.716 1.00 45.81 201 GLU A CA 1
ATOM 1521 C C . GLU A 1 201 ? -20.536 14.450 6.138 1.00 45.81 201 GLU A C 1
ATOM 1523 O O . GLU A 1 201 ? -19.600 14.508 5.337 1.00 45.81 201 GLU A O 1
ATOM 1528 N N . GLY A 1 202 ? -20.407 14.901 7.394 1.00 53.31 202 GLY A N 1
ATOM 1529 C CA . GLY A 1 202 ? -19.166 15.429 7.972 1.00 53.31 202 GLY A CA 1
ATOM 1530 C C . GLY A 1 202 ? -18.427 14.474 8.917 1.00 53.31 202 GLY A C 1
ATOM 1531 O O . GLY A 1 202 ? -17.349 14.833 9.402 1.00 53.31 202 GLY A O 1
ATOM 1532 N N . GLU A 1 203 ? -18.985 13.296 9.212 1.00 67.94 203 GLU A N 1
ATOM 1533 C CA . GLU A 1 203 ? -18.364 12.317 10.102 1.00 67.94 203 GLU A CA 1
ATOM 1534 C C . GLU A 1 203 ? -17.437 11.393 9.324 1.00 67.94 203 GLU A C 1
ATOM 1536 O O . GLU A 1 203 ? -17.843 10.539 8.537 1.00 67.94 203 GLU A O 1
ATOM 1541 N N . THR A 1 204 ? -16.147 11.575 9.555 1.00 81.81 204 THR A N 1
ATOM 1542 C CA . THR A 1 204 ? -15.104 10.844 8.854 1.00 81.81 204 THR A CA 1
ATOM 1543 C C . THR A 1 204 ? -14.491 9.773 9.749 1.00 81.81 204 THR A C 1
ATOM 1545 O O . THR A 1 204 ? -14.659 9.789 10.975 1.00 81.81 204 THR A O 1
ATOM 1548 N N . HIS A 1 205 ? -13.789 8.816 9.153 1.00 85.69 205 HIS A N 1
ATOM 1549 C CA . HIS A 1 205 ? -13.204 7.696 9.882 1.00 85.69 205 HIS A CA 1
ATOM 1550 C C . HIS A 1 205 ? -12.226 8.174 10.964 1.00 85.69 205 HIS A C 1
ATOM 1552 O O . HIS A 1 205 ? -12.276 7.707 12.103 1.00 85.69 205 HIS A O 1
ATOM 1558 N N . ALA A 1 206 ? -11.419 9.190 10.642 1.00 86.19 206 ALA A N 1
ATOM 1559 C CA . ALA A 1 206 ? -10.536 9.848 11.602 1.00 86.19 206 ALA A CA 1
ATOM 1560 C C . ALA A 1 206 ? -11.314 10.513 12.754 1.00 86.19 206 ALA A C 1
ATOM 1562 O O . ALA A 1 206 ? -10.976 10.313 13.920 1.00 86.19 206 ALA A O 1
A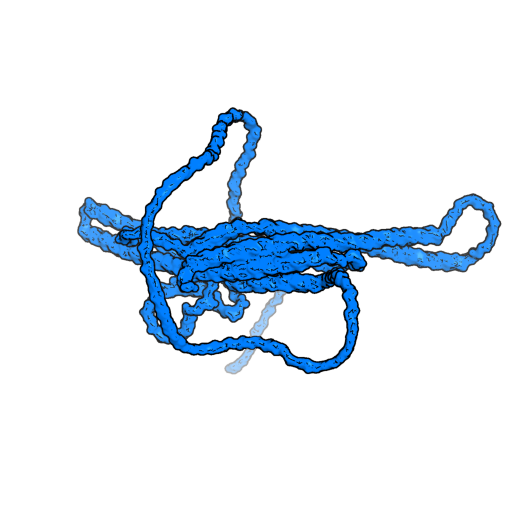TOM 1563 N N . THR A 1 207 ? -12.407 11.229 12.459 1.00 85.56 207 THR A N 1
ATOM 1564 C CA . THR A 1 207 ? -13.190 11.919 13.504 1.00 85.56 207 THR A CA 1
ATOM 1565 C C . THR A 1 207 ? -13.823 10.961 14.513 1.00 85.56 207 THR A C 1
ATOM 1567 O O . THR A 1 207 ? -13.923 11.297 15.693 1.00 85.56 207 THR A O 1
ATOM 1570 N N . VAL A 1 208 ? -14.227 9.758 14.086 1.00 89.75 208 VAL A N 1
ATOM 1571 C CA . VAL A 1 208 ? -14.768 8.731 14.991 1.00 89.75 208 VAL A CA 1
ATOM 1572 C C . VAL A 1 208 ? -13.684 8.249 15.956 1.00 89.75 208 VAL A C 1
ATOM 1574 O O . VAL A 1 208 ? -13.936 8.148 17.157 1.00 89.75 208 VAL A O 1
ATOM 1577 N N . LEU A 1 209 ? -12.466 8.010 15.458 1.00 90.94 209 LEU A N 1
ATOM 1578 C CA . LEU A 1 209 ? -11.321 7.622 16.288 1.00 90.94 209 LEU A CA 1
ATOM 1579 C C . LEU A 1 209 ? -10.908 8.746 17.257 1.00 90.94 209 LEU A C 1
ATOM 1581 O O . LEU A 1 209 ? -10.626 8.469 18.422 1.00 90.94 209 LEU A O 1
ATOM 1585 N N . ASP A 1 210 ? -10.959 10.010 16.829 1.00 88.62 210 ASP A N 1
ATOM 1586 C CA . ASP A 1 210 ? -10.680 11.165 17.692 1.00 88.62 210 ASP A CA 1
ATOM 1587 C C . ASP A 1 210 ? -11.705 11.309 18.824 1.00 88.62 210 ASP A C 1
ATOM 1589 O O . ASP A 1 210 ? -11.330 11.486 19.989 1.00 88.62 210 ASP A O 1
ATOM 1593 N N . LYS A 1 211 ? -13.006 11.198 18.510 1.00 89.19 211 LYS A N 1
ATOM 1594 C CA . LYS A 1 211 ? -14.080 11.199 19.520 1.00 89.19 211 LYS A CA 1
ATOM 1595 C C . LYS A 1 211 ? -13.876 10.067 20.522 1.00 89.19 211 LYS A C 1
ATOM 1597 O O . LYS A 1 211 ? -14.002 10.280 21.727 1.00 89.19 211 LYS A O 1
ATOM 1602 N N . MET A 1 212 ? -13.538 8.880 20.028 1.00 90.69 212 MET A N 1
ATOM 1603 C CA . MET A 1 212 ? -13.294 7.700 20.848 1.00 90.69 212 MET A CA 1
ATOM 1604 C C . MET A 1 212 ? -12.133 7.923 21.819 1.00 90.69 212 MET A C 1
ATOM 1606 O O . MET A 1 212 ? -12.313 7.753 23.022 1.00 90.69 212 MET A O 1
ATOM 1610 N N . LEU A 1 213 ? -10.994 8.427 21.333 1.00 90.31 213 LEU A N 1
ATOM 1611 C CA . LEU A 1 213 ? -9.846 8.784 22.172 1.00 90.31 213 LEU A CA 1
ATOM 1612 C C . LEU A 1 213 ? -10.211 9.827 23.241 1.00 90.31 213 LEU A C 1
ATOM 1614 O O . LEU A 1 213 ? -9.742 9.765 24.380 1.00 90.31 213 LEU A O 1
ATOM 1618 N N . ALA A 1 214 ? -11.039 10.808 22.889 1.00 92.50 214 ALA A N 1
ATOM 1619 C CA . ALA A 1 214 ? -11.524 11.819 23.820 1.00 92.50 214 ALA A CA 1
ATOM 1620 C C . ALA A 1 214 ? -12.362 11.213 24.958 1.00 92.50 214 ALA A C 1
ATOM 1622 O O . ALA A 1 214 ? -12.136 11.525 26.132 1.00 92.50 214 ALA A O 1
ATOM 1623 N N . TRP A 1 215 ? -13.299 10.326 24.622 1.00 93.56 215 TRP A N 1
ATOM 1624 C CA . TRP A 1 215 ? -14.104 9.615 25.612 1.00 93.56 215 TRP A CA 1
ATOM 1625 C C . TRP A 1 215 ? -13.265 8.664 26.468 1.00 93.56 215 TRP A C 1
ATOM 1627 O O . TRP A 1 215 ? -13.489 8.596 27.673 1.00 93.56 215 TRP A O 1
ATOM 1637 N N . GLU A 1 216 ? -12.246 8.013 25.907 1.00 91.88 216 GLU A N 1
ATOM 1638 C CA . GLU A 1 216 ? -11.303 7.186 26.670 1.00 91.88 216 GLU A CA 1
ATOM 1639 C C . GLU A 1 216 ? -10.472 8.005 27.666 1.00 91.88 216 GLU A C 1
ATOM 1641 O O . GLU A 1 216 ? -10.290 7.594 28.813 1.00 91.88 216 GLU A O 1
ATOM 1646 N N . LYS A 1 217 ? -10.011 9.201 27.279 1.00 90.94 217 LYS A N 1
ATOM 1647 C CA . LYS A 1 217 ? -9.325 10.122 28.203 1.00 90.94 217 LYS A CA 1
ATOM 1648 C C . LYS A 1 217 ? -10.240 10.560 29.343 1.00 90.94 217 LYS A C 1
ATOM 1650 O O . LYS A 1 217 ? -9.809 10.613 30.494 1.00 90.94 217 LYS A O 1
ATOM 1655 N N . LYS A 1 218 ? -11.508 10.851 29.039 1.00 93.00 218 LYS A N 1
ATOM 1656 C CA . LYS A 1 218 ? -12.506 11.174 30.063 1.00 93.00 218 LYS A CA 1
ATOM 1657 C C . LYS A 1 218 ? -12.748 9.986 30.994 1.00 93.00 218 LYS A C 1
ATOM 1659 O O . LYS A 1 218 ? -12.714 10.163 32.208 1.00 93.00 218 LYS A O 1
ATOM 1664 N N . LEU A 1 219 ? -12.926 8.791 30.436 1.00 91.75 219 LEU A N 1
ATOM 1665 C CA . LEU A 1 219 ? -13.100 7.555 31.192 1.00 91.75 219 LEU A CA 1
ATOM 1666 C C . LEU A 1 219 ? -11.932 7.314 32.148 1.00 91.75 219 LEU A C 1
ATOM 1668 O O . LEU A 1 219 ? -12.145 6.979 33.307 1.00 91.75 219 LEU A O 1
ATOM 1672 N N . TYR A 1 220 ? -10.701 7.531 31.687 1.00 91.69 220 TYR A N 1
ATOM 1673 C CA . TYR A 1 220 ? -9.506 7.407 32.515 1.00 91.69 220 TYR A CA 1
ATOM 1674 C C . TYR A 1 220 ? -9.546 8.330 33.747 1.00 91.69 220 TYR A C 1
ATOM 1676 O O . TYR A 1 220 ? -9.289 7.877 34.866 1.00 91.69 220 TYR A O 1
ATOM 1684 N N . GLU A 1 221 ? -9.918 9.603 33.580 1.00 93.38 221 GLU A N 1
ATOM 1685 C CA . GLU A 1 221 ? -10.039 10.535 34.711 1.00 93.38 221 GLU A CA 1
ATOM 1686 C C . GLU A 1 221 ? -11.234 10.207 35.626 1.00 93.38 221 GLU A C 1
ATOM 1688 O O . GLU A 1 221 ? -11.122 10.329 36.853 1.00 93.38 221 GLU A O 1
ATOM 1693 N N . GLU A 1 222 ? -12.356 9.739 35.067 1.00 91.94 222 GLU A N 1
ATOM 1694 C CA . GLU A 1 222 ? -13.517 9.274 35.840 1.00 91.94 222 GLU A CA 1
ATOM 1695 C C . GLU A 1 222 ? -13.171 8.036 36.682 1.00 91.94 222 GLU A C 1
ATOM 1697 O O . GLU A 1 222 ? -13.456 8.025 37.879 1.00 91.94 222 GLU A O 1
ATOM 1702 N N . VAL A 1 223 ? -12.476 7.041 36.116 1.00 90.69 223 VAL A N 1
ATOM 1703 C CA . VAL A 1 223 ? -11.995 5.842 36.831 1.00 90.69 223 VAL A CA 1
ATOM 1704 C C . VAL A 1 223 ? -11.048 6.234 37.963 1.00 90.69 223 VAL A C 1
ATOM 1706 O O . VAL A 1 223 ? -11.206 5.788 39.100 1.00 90.69 223 VAL A O 1
ATOM 1709 N N . LYS A 1 224 ? -10.079 7.110 37.684 1.00 92.44 224 LYS A N 1
ATOM 1710 C CA . LYS A 1 224 ? -9.111 7.591 38.678 1.00 92.44 224 LYS A CA 1
ATOM 1711 C C . LYS A 1 224 ? -9.798 8.310 39.841 1.00 92.44 224 LYS A C 1
ATOM 1713 O O . LYS A 1 224 ? -9.458 8.071 41.001 1.00 92.44 224 LYS A O 1
ATOM 1718 N N . THR A 1 225 ? -10.777 9.163 39.547 1.00 91.69 225 THR A N 1
ATOM 1719 C CA . THR A 1 225 ? -11.554 9.879 40.569 1.00 91.69 225 THR A CA 1
ATOM 1720 C C . THR A 1 225 ? -12.465 8.926 41.348 1.00 91.69 225 THR A C 1
ATOM 1722 O O . THR A 1 225 ? -12.518 8.986 42.579 1.00 91.69 225 THR A O 1
ATOM 1725 N N . GLY A 1 226 ? -13.129 8.000 40.651 1.00 89.62 226 GLY A N 1
ATOM 1726 C CA . GLY A 1 226 ? -14.015 6.995 41.234 1.00 89.62 226 GLY A CA 1
ATOM 1727 C C . GLY A 1 226 ? -13.295 6.033 42.180 1.00 89.62 226 GLY A C 1
ATOM 1728 O O . GLY A 1 226 ? -13.810 5.735 43.259 1.00 89.62 226 GLY A O 1
ATOM 1729 N N . GLU A 1 227 ? -12.075 5.601 41.849 1.00 90.44 227 GLU A N 1
ATOM 1730 C CA . GLU A 1 227 ? -11.262 4.749 42.729 1.00 90.44 227 GLU A CA 1
ATOM 1731 C C . GLU A 1 227 ? -10.827 5.483 44.010 1.00 90.44 227 GLU A C 1
ATOM 1733 O O . GLU A 1 227 ? -10.895 4.918 45.106 1.00 90.44 227 GLU A O 1
ATOM 1738 N N . LEU A 1 228 ? -10.473 6.772 43.930 1.00 92.38 228 LEU A N 1
ATOM 1739 C CA . LEU A 1 228 ? -10.206 7.581 45.128 1.00 92.38 228 LEU A CA 1
ATOM 1740 C C . LEU A 1 228 ? -11.454 7.707 46.018 1.00 92.38 228 LEU A C 1
ATOM 1742 O O . LEU A 1 228 ? -11.361 7.521 47.237 1.00 92.38 228 LEU A O 1
ATOM 1746 N N . MET A 1 229 ? -12.622 7.951 45.414 1.00 92.44 229 MET A N 1
ATOM 1747 C CA . MET A 1 229 ? -13.909 8.028 46.115 1.00 92.44 229 MET A CA 1
ATOM 1748 C C . MET A 1 229 ? -14.268 6.701 46.797 1.00 92.44 229 MET A C 1
ATOM 1750 O O . MET A 1 229 ? -14.669 6.679 47.962 1.00 92.44 229 MET A O 1
ATOM 1754 N N . LYS A 1 230 ? -14.062 5.573 46.107 1.00 90.44 230 LYS A N 1
ATOM 1755 C CA . LYS A 1 230 ? -14.266 4.215 46.632 1.00 90.44 230 LYS A CA 1
ATOM 1756 C C . LYS A 1 230 ? -13.386 3.946 47.850 1.00 90.44 230 LYS A C 1
ATOM 1758 O O . LYS A 1 230 ? -13.884 3.466 48.871 1.00 90.44 230 LYS A O 1
ATOM 1763 N N . ILE A 1 231 ? -12.101 4.301 47.783 1.00 93.19 231 ILE A N 1
ATOM 1764 C CA . ILE A 1 231 ? -11.169 4.168 48.910 1.00 93.19 231 ILE A CA 1
ATOM 1765 C C . ILE A 1 231 ? -11.628 5.028 50.098 1.00 93.19 231 ILE A C 1
ATOM 1767 O O . ILE A 1 231 ? -11.621 4.560 51.241 1.00 93.19 231 ILE A O 1
ATOM 1771 N N . GLU A 1 232 ? -12.038 6.277 49.865 1.00 94.00 232 GLU A N 1
ATOM 1772 C CA . GLU A 1 232 ? -12.523 7.163 50.928 1.00 94.00 232 GLU A CA 1
ATOM 1773 C C . GLU A 1 232 ? -13.811 6.636 51.577 1.00 94.00 232 GLU A C 1
ATOM 1775 O O . GLU A 1 232 ? -13.902 6.559 52.810 1.00 94.00 232 GLU A O 1
ATOM 1780 N N . TYR A 1 233 ? -14.771 6.195 50.762 1.00 93.31 233 TYR A N 1
ATOM 1781 C CA . TYR A 1 233 ? -15.999 5.553 51.217 1.00 93.31 233 TYR A CA 1
ATOM 1782 C C . TYR A 1 233 ? -15.696 4.336 52.102 1.00 93.31 233 TYR A C 1
ATOM 1784 O O . TYR A 1 233 ? -16.169 4.265 53.241 1.00 93.31 233 TYR A O 1
ATOM 1792 N N . GLN A 1 234 ? -14.835 3.420 51.647 1.00 93.56 234 GLN A N 1
ATOM 1793 C CA . GLN A 1 234 ? -14.436 2.234 52.412 1.00 93.56 234 GLN A CA 1
ATOM 1794 C C . GLN A 1 234 ? -13.755 2.598 53.740 1.00 93.56 234 GLN A C 1
ATOM 1796 O O . GLN A 1 234 ? -14.076 2.019 54.784 1.00 93.56 234 GLN A O 1
ATOM 1801 N N . ARG A 1 235 ? -12.864 3.601 53.743 1.00 95.25 235 ARG A N 1
ATOM 1802 C CA . ARG A 1 235 ? -12.223 4.106 54.971 1.00 95.25 235 ARG A CA 1
ATOM 1803 C C . ARG A 1 235 ? -13.252 4.650 55.963 1.00 95.25 235 ARG A C 1
ATOM 1805 O O . ARG A 1 235 ? -13.156 4.361 57.159 1.00 95.25 235 ARG A O 1
ATOM 1812 N N . LYS A 1 236 ? -14.251 5.408 55.500 1.00 94.25 236 LYS A N 1
ATOM 1813 C CA . LYS A 1 236 ? -15.310 5.955 56.366 1.00 94.25 236 LYS A CA 1
ATOM 1814 C C . LYS A 1 236 ? -16.263 4.880 56.881 1.00 94.25 236 LYS A C 1
ATOM 1816 O O . LYS A 1 236 ? -16.628 4.924 58.055 1.00 94.25 236 LYS A O 1
ATOM 1821 N N . VAL A 1 237 ? -16.595 3.877 56.070 1.00 94.25 237 VAL A N 1
ATOM 1822 C CA . VAL A 1 237 ? -17.358 2.699 56.514 1.00 94.25 237 VAL A CA 1
ATOM 1823 C C . VAL A 1 237 ? -16.596 1.940 57.606 1.00 94.25 237 VAL A C 1
ATOM 1825 O O . VAL A 1 237 ? -17.166 1.613 58.651 1.00 94.25 237 VAL A O 1
ATOM 1828 N N . ALA A 1 238 ? -15.293 1.714 57.423 1.00 94.50 238 ALA A N 1
ATOM 1829 C CA . ALA A 1 238 ? -14.449 1.073 58.431 1.00 94.50 238 ALA A CA 1
ATOM 1830 C C . ALA A 1 238 ? -14.381 1.891 59.736 1.00 94.50 238 ALA A C 1
ATOM 1832 O O . ALA A 1 238 ? -14.479 1.324 60.830 1.00 94.50 238 ALA A O 1
ATOM 1833 N N . LEU A 1 239 ? -14.279 3.223 59.635 1.00 93.75 239 LEU A N 1
ATOM 1834 C CA . LEU A 1 239 ? -14.316 4.130 60.785 1.00 93.75 239 LEU A CA 1
ATOM 1835 C C . LEU A 1 239 ? -15.648 4.039 61.542 1.00 93.75 239 LEU A C 1
ATOM 1837 O O . LEU A 1 239 ? -15.637 3.885 62.765 1.00 93.75 239 LEU A O 1
ATOM 1841 N N . LEU A 1 240 ? -16.778 4.075 60.830 1.00 93.06 240 LEU A N 1
ATOM 1842 C CA . LEU A 1 240 ? -18.109 3.934 61.421 1.00 93.06 240 LEU A CA 1
ATOM 1843 C C . LEU A 1 240 ? -18.241 2.607 62.181 1.00 93.06 240 LEU A C 1
ATOM 1845 O O . LEU A 1 240 ? -18.716 2.576 63.316 1.00 93.06 240 LEU A O 1
ATOM 1849 N N . ASN A 1 241 ? -17.771 1.506 61.591 1.00 92.12 241 ASN A N 1
ATOM 1850 C CA . ASN A 1 241 ? -17.794 0.189 62.229 1.00 92.12 241 ASN A CA 1
ATOM 1851 C C . ASN A 1 241 ? -16.912 0.135 63.486 1.00 92.12 241 ASN A C 1
ATOM 1853 O O . ASN A 1 241 ? -17.292 -0.474 64.487 1.00 92.12 241 ASN A O 1
ATOM 1857 N N . LYS A 1 242 ? -15.755 0.806 63.472 1.00 92.75 242 LYS A N 1
ATOM 1858 C CA . LYS A 1 242 ? -14.869 0.918 64.639 1.00 92.75 242 LYS A CA 1
ATOM 1859 C C . LYS A 1 242 ? -15.510 1.726 65.773 1.00 92.75 242 LYS A C 1
ATOM 1861 O O . LYS A 1 242 ? -15.394 1.326 66.927 1.00 92.75 242 LYS A O 1
ATOM 1866 N N . GLN A 1 243 ? -16.201 2.821 65.458 1.00 91.75 243 GLN A N 1
ATOM 1867 C CA . GLN A 1 243 ? -16.934 3.633 66.439 1.00 91.75 243 GLN A CA 1
ATOM 1868 C C . GLN A 1 243 ? -18.117 2.870 67.050 1.00 91.75 243 GLN A C 1
ATOM 1870 O O . GLN A 1 243 ? -18.274 2.890 68.269 1.00 91.75 243 GLN A O 1
ATOM 1875 N N . LYS A 1 244 ? -18.883 2.125 66.232 1.00 89.31 244 LYS A N 1
ATOM 1876 C CA . LYS A 1 244 ? -19.956 1.231 66.712 1.00 89.31 244 LYS A CA 1
ATOM 1877 C C . LYS A 1 244 ? -19.437 0.211 67.728 1.00 89.31 244 LYS A C 1
ATOM 1879 O O . LYS A 1 244 ? -20.046 0.033 68.774 1.00 89.31 244 LYS A O 1
ATOM 1884 N N . LYS A 1 245 ? -18.293 -0.425 67.448 1.00 90.69 245 LYS A N 1
ATOM 1885 C CA . LYS A 1 245 ? -17.678 -1.426 68.342 1.00 90.69 245 LYS A CA 1
ATOM 1886 C C . LYS A 1 245 ? -17.150 -0.843 69.656 1.00 90.69 245 LYS A C 1
ATOM 1888 O O . LYS A 1 245 ? -17.054 -1.568 70.636 1.00 90.69 245 LYS A O 1
ATOM 1893 N N . ARG A 1 246 ? -16.764 0.437 69.670 1.00 90.62 246 ARG A N 1
ATOM 1894 C CA . ARG A 1 246 ? -16.158 1.113 70.831 1.00 90.62 246 ARG A CA 1
ATOM 1895 C C . ARG A 1 246 ? -17.162 1.868 71.708 1.00 90.62 246 ARG A C 1
ATOM 1897 O O . ARG A 1 246 ? -16.733 2.497 72.664 1.00 90.62 246 ARG A O 1
ATOM 1904 N N . GLY A 1 247 ? -18.456 1.838 71.382 1.00 85.56 247 GLY A N 1
ATOM 1905 C CA . GLY A 1 247 ? -19.479 2.561 72.144 1.00 85.56 247 GLY A CA 1
ATOM 1906 C C . GLY A 1 247 ? -19.323 4.084 72.072 1.00 85.56 247 GLY A C 1
ATOM 1907 O O . GLY A 1 247 ? -19.438 4.761 73.087 1.00 85.56 247 GLY A O 1
ATOM 1908 N N . ALA A 1 248 ? -19.005 4.627 70.890 1.00 86.06 248 ALA A N 1
ATOM 1909 C CA . ALA A 1 248 ? -18.867 6.073 70.703 1.00 86.06 248 ALA A CA 1
ATOM 1910 C C . ALA A 1 248 ? -20.194 6.830 70.971 1.00 86.06 248 ALA A C 1
ATOM 1912 O O . ALA A 1 248 ? -21.264 6.255 70.751 1.00 86.06 248 ALA A O 1
ATOM 1913 N N . PRO A 1 249 ? -20.146 8.116 71.381 1.00 89.12 249 PRO A N 1
ATOM 1914 C CA . PRO A 1 249 ? -21.340 8.924 71.640 1.00 89.12 249 PRO A CA 1
ATOM 1915 C C . PRO A 1 249 ? -22.289 8.976 70.437 1.00 89.12 249 PRO A C 1
ATOM 1917 O O . PRO A 1 249 ? -21.830 9.098 69.296 1.00 89.12 249 PRO A O 1
ATOM 1920 N N . THR A 1 250 ? -23.601 8.949 70.688 1.00 87.44 250 THR A N 1
ATOM 1921 C CA . THR A 1 250 ? -24.654 8.911 69.655 1.00 87.44 250 THR A CA 1
ATOM 1922 C C . THR A 1 250 ? -24.486 10.002 68.596 1.00 87.44 250 THR A C 1
ATOM 1924 O O . THR A 1 250 ? -24.518 9.705 67.405 1.00 87.44 250 THR A O 1
ATOM 1927 N N . GLU A 1 251 ? -24.182 11.232 69.010 1.00 89.19 251 GLU A N 1
ATOM 1928 C CA . GLU A 1 251 ? -23.960 12.368 68.106 1.00 89.19 251 GLU A CA 1
ATOM 1929 C C . GLU A 1 251 ? -22.797 12.120 67.120 1.00 89.19 251 GLU A C 1
ATOM 1931 O O . GLU A 1 251 ? -22.911 12.338 65.911 1.00 89.19 251 GLU A O 1
ATOM 1936 N N . THR A 1 252 ? -21.674 11.575 67.604 1.00 87.25 252 THR A N 1
ATOM 1937 C CA . THR A 1 252 ? -20.505 11.258 66.759 1.00 87.25 252 THR A CA 1
ATOM 1938 C C . THR A 1 252 ? -20.786 10.119 65.777 1.00 87.25 252 THR A C 1
ATOM 1940 O O . THR A 1 252 ? -20.275 10.110 64.649 1.00 87.25 252 THR A O 1
ATOM 1943 N N . LEU A 1 253 ? -21.632 9.173 66.192 1.00 89.38 253 LEU A N 1
ATOM 1944 C CA . LEU A 1 253 ? -22.077 8.059 65.371 1.00 89.38 253 LEU A CA 1
ATOM 1945 C C . LEU A 1 253 ? -22.977 8.549 64.232 1.00 89.38 253 LEU A C 1
ATOM 1947 O O . LEU A 1 253 ? -22.787 8.145 63.086 1.00 89.38 253 LEU A O 1
ATOM 1951 N N . GLU A 1 254 ? -23.939 9.419 64.533 1.00 91.31 254 GLU A N 1
ATOM 1952 C CA . GLU A 1 254 ? -24.861 9.996 63.552 1.00 91.31 254 GLU A CA 1
ATOM 1953 C C . GLU A 1 254 ? -24.133 10.867 62.531 1.00 91.31 254 GLU A C 1
ATOM 1955 O O . GLU A 1 254 ? -24.326 10.684 61.328 1.00 91.31 254 GLU A O 1
ATOM 1960 N N . ARG A 1 255 ? -23.191 11.706 62.978 1.00 92.06 255 ARG A N 1
ATOM 1961 C CA . ARG A 1 255 ? -22.341 12.497 62.076 1.00 92.06 255 ARG A CA 1
ATOM 1962 C C . ARG A 1 255 ? -21.533 11.617 61.119 1.00 92.06 255 ARG A C 1
ATOM 1964 O O . ARG A 1 255 ? -21.436 11.908 59.927 1.00 92.06 255 ARG A O 1
ATOM 1971 N N . THR A 1 256 ? -20.974 10.513 61.618 1.00 91.12 256 THR A N 1
ATOM 1972 C CA . THR A 1 256 ? -20.204 9.576 60.784 1.00 91.12 256 THR A CA 1
ATOM 1973 C C . THR A 1 256 ? -21.114 8.783 59.838 1.00 91.12 256 THR A C 1
ATOM 1975 O O . THR A 1 256 ? -20.744 8.566 58.686 1.00 91.12 256 THR A O 1
ATOM 1978 N N . LYS A 1 257 ? -22.329 8.404 60.267 1.00 93.62 257 LYS A N 1
ATOM 1979 C CA . LYS A 1 257 ? -23.346 7.791 59.390 1.00 93.62 257 LYS A CA 1
ATOM 1980 C C . LYS A 1 257 ? -23.752 8.728 58.252 1.00 93.62 257 LYS A C 1
ATOM 1982 O O . LYS A 1 257 ? -23.811 8.278 57.111 1.00 93.62 257 LYS A O 1
ATOM 1987 N N . ALA A 1 258 ? -23.990 10.007 58.542 1.00 94.56 258 ALA A N 1
ATOM 1988 C CA . ALA A 1 258 ? -24.335 11.002 57.529 1.00 94.56 258 ALA A CA 1
ATOM 1989 C C . ALA A 1 258 ? -23.217 11.145 56.481 1.00 94.56 258 ALA A C 1
ATOM 1991 O O . ALA A 1 258 ? -23.488 11.091 55.284 1.00 94.56 258 ALA A O 1
ATOM 1992 N N . ALA A 1 259 ? -21.954 11.215 56.920 1.00 92.81 259 ALA A N 1
ATOM 1993 C CA . ALA A 1 259 ? -20.803 11.260 56.016 1.00 92.81 259 ALA A CA 1
ATOM 1994 C C . ALA A 1 259 ? -20.680 9.998 55.140 1.00 92.81 259 ALA A C 1
ATOM 1996 O O . ALA A 1 259 ? -20.414 10.105 53.946 1.00 92.81 259 ALA A O 1
ATOM 1997 N N . VAL A 1 260 ? -20.910 8.805 55.705 1.00 94.81 260 VAL A N 1
ATOM 1998 C CA . VAL A 1 260 ? -20.930 7.543 54.941 1.00 94.81 260 VAL A CA 1
ATOM 1999 C C . VAL A 1 260 ? -22.054 7.538 53.903 1.00 94.81 260 VAL A C 1
ATOM 2001 O O . VAL A 1 260 ? -21.813 7.134 52.771 1.00 94.81 260 VAL A O 1
ATOM 2004 N N . SER A 1 261 ? -23.256 8.000 54.260 1.00 94.56 261 SER A N 1
ATOM 2005 C CA . SER A 1 261 ? -24.397 8.081 53.336 1.00 94.56 261 SER A CA 1
ATOM 2006 C C . SER A 1 261 ? -24.134 9.051 52.177 1.00 94.56 261 SER A C 1
ATOM 2008 O O . SER A 1 261 ? -24.388 8.730 51.014 1.00 94.56 261 SER A O 1
ATOM 2010 N N . HIS A 1 262 ? -23.549 10.214 52.477 1.00 94.00 262 HIS A N 1
ATOM 2011 C CA . HIS A 1 262 ? -23.166 11.196 51.464 1.00 94.00 262 HIS A CA 1
ATOM 2012 C C . HIS A 1 262 ? -22.113 10.638 50.495 1.00 94.00 262 HIS A C 1
ATOM 2014 O O . HIS A 1 262 ? -22.307 10.695 49.281 1.00 94.00 262 HIS A O 1
ATOM 2020 N N . LEU A 1 263 ? -21.041 10.032 51.020 1.00 94.12 263 LEU A N 1
ATOM 2021 C CA . LEU A 1 263 ? -20.006 9.397 50.197 1.00 94.12 263 LEU A CA 1
ATOM 2022 C C . LEU A 1 263 ? -20.552 8.226 49.383 1.00 94.12 263 LEU A C 1
ATOM 2024 O O . LEU A 1 263 ? -20.158 8.058 48.238 1.00 94.12 263 LEU A O 1
ATOM 2028 N N . HIS A 1 264 ? -21.476 7.440 49.942 1.00 92.19 264 HIS A N 1
ATOM 2029 C CA . HIS A 1 264 ? -22.130 6.365 49.203 1.00 92.19 264 HIS A CA 1
ATOM 2030 C C . HIS A 1 264 ? -22.896 6.913 48.001 1.00 92.19 264 HIS A C 1
ATOM 2032 O O . HIS A 1 264 ? -22.692 6.447 46.888 1.00 92.19 264 HIS A O 1
ATOM 2038 N N . THR A 1 265 ? -23.724 7.938 48.216 1.00 94.12 265 THR A N 1
ATOM 2039 C CA . THR A 1 265 ? -24.497 8.580 47.145 1.00 94.12 265 THR A CA 1
ATOM 2040 C C . THR A 1 265 ? -23.573 9.106 46.050 1.00 94.12 265 THR A C 1
ATOM 2042 O O . THR A 1 265 ? -23.800 8.834 44.876 1.00 94.12 265 THR A O 1
ATOM 2045 N N . ARG A 1 266 ? -22.489 9.795 46.429 1.00 92.62 266 ARG A N 1
ATOM 2046 C CA . ARG A 1 266 ? -21.499 10.306 45.476 1.00 92.62 266 ARG A CA 1
ATOM 2047 C C . ARG A 1 266 ? -20.794 9.186 44.710 1.00 92.62 266 ARG A C 1
ATOM 2049 O O . ARG A 1 266 ? -20.713 9.258 43.494 1.00 92.62 266 ARG A O 1
ATOM 2056 N N . TYR A 1 267 ? -20.377 8.126 45.398 1.00 89.88 267 TYR A N 1
ATOM 2057 C CA . TYR A 1 267 ? -19.778 6.944 44.778 1.00 89.88 267 TYR A CA 1
ATOM 2058 C C . TYR A 1 267 ? -20.716 6.275 43.757 1.00 89.88 267 TYR A C 1
ATOM 2060 O O . TYR A 1 267 ? -20.271 5.897 42.677 1.00 89.88 267 TYR A O 1
ATOM 2068 N N . ILE A 1 268 ? -22.015 6.165 44.065 1.00 89.06 268 ILE A N 1
ATOM 2069 C CA . ILE A 1 268 ? -23.013 5.643 43.119 1.00 89.06 268 ILE A CA 1
ATOM 2070 C C . ILE A 1 268 ? -23.141 6.553 41.891 1.00 89.06 268 ILE A C 1
ATOM 2072 O O . ILE A 1 268 ? -23.154 6.050 40.770 1.00 89.06 268 ILE A O 1
ATOM 2076 N N . VAL A 1 269 ? -23.207 7.873 42.085 1.00 90.50 269 VAL A N 1
ATOM 2077 C CA . VAL A 1 269 ? -23.298 8.845 40.982 1.00 90.50 269 VAL A CA 1
ATOM 2078 C C . VAL A 1 269 ? -22.053 8.798 40.091 1.00 90.50 269 VAL A C 1
ATOM 2080 O O . VAL A 1 269 ? -22.188 8.746 38.870 1.00 90.50 269 VAL A O 1
ATOM 2083 N N . ASP A 1 270 ? -20.854 8.755 40.676 1.00 88.88 270 ASP A N 1
ATOM 2084 C CA . ASP A 1 270 ? -19.591 8.675 39.929 1.00 88.88 270 ASP A CA 1
ATOM 2085 C C . ASP A 1 270 ? -19.531 7.383 39.090 1.00 88.88 270 ASP A C 1
ATOM 2087 O O . ASP A 1 270 ? -19.153 7.404 37.919 1.00 88.88 270 ASP A O 1
ATOM 2091 N N . MET A 1 271 ? -19.994 6.261 39.650 1.00 87.00 271 MET A N 1
ATOM 2092 C CA . MET A 1 271 ? -20.076 4.981 38.941 1.00 87.00 271 MET A CA 1
ATOM 2093 C C . MET A 1 271 ? -21.094 5.000 37.790 1.00 87.00 271 MET A C 1
ATOM 2095 O O . MET A 1 271 ? -20.817 4.449 36.729 1.00 87.00 271 MET A O 1
ATOM 2099 N N . GLN A 1 272 ? -22.240 5.668 37.954 1.00 88.12 272 GLN A N 1
ATOM 2100 C CA . GLN A 1 272 ? -23.220 5.852 36.873 1.00 88.12 272 GLN A CA 1
ATOM 2101 C C . GLN A 1 272 ? -22.699 6.768 35.754 1.00 88.12 272 GLN A C 1
ATOM 2103 O O . GLN A 1 272 ? -22.986 6.526 34.579 1.00 88.12 272 GLN A O 1
ATOM 2108 N N . SER A 1 273 ? -21.925 7.804 36.100 1.00 88.06 273 SER A N 1
ATOM 2109 C CA . SER A 1 273 ? -21.242 8.657 35.114 1.00 88.06 273 SER A CA 1
ATOM 2110 C C . SER A 1 273 ? -20.275 7.827 34.271 1.00 88.06 273 SER A C 1
ATOM 2112 O O . SER A 1 273 ? -20.334 7.875 33.044 1.00 88.06 273 SER A O 1
ATOM 2114 N N . MET A 1 274 ? -19.471 6.989 34.929 1.00 89.38 274 MET A N 1
ATOM 2115 C CA . MET A 1 274 ? -18.528 6.087 34.271 1.00 89.38 274 MET A CA 1
ATOM 2116 C C . MET A 1 274 ? -19.230 5.074 33.356 1.00 89.38 274 MET A C 1
ATOM 2118 O O . MET A 1 274 ? -18.829 4.919 32.205 1.00 89.38 274 MET A O 1
ATOM 2122 N N . ASP A 1 275 ? -20.311 4.433 33.818 1.00 85.75 275 ASP A N 1
ATOM 2123 C CA . ASP A 1 275 ? -21.119 3.524 32.989 1.00 85.75 275 ASP A CA 1
ATOM 2124 C C . ASP A 1 275 ? -21.669 4.232 31.734 1.00 85.75 275 ASP A C 1
ATOM 2126 O O . ASP A 1 275 ? -21.712 3.640 30.654 1.00 85.75 275 ASP A O 1
ATOM 2130 N N . SER A 1 276 ? -22.049 5.511 31.852 1.00 88.38 276 SER A N 1
ATOM 2131 C CA . SER A 1 276 ? -22.529 6.321 30.723 1.00 88.38 276 SER A CA 1
ATOM 2132 C C . SER A 1 276 ? -21.409 6.618 29.722 1.00 88.38 276 SER A C 1
ATOM 2134 O O . SER A 1 276 ? -21.604 6.461 28.519 1.00 88.38 276 SER A O 1
ATOM 2136 N N . THR A 1 277 ? -20.218 6.979 30.209 1.00 89.56 277 THR A N 1
ATOM 2137 C CA . THR A 1 277 ? -19.020 7.172 29.378 1.00 89.56 277 THR A CA 1
ATOM 2138 C C . THR A 1 277 ? -18.632 5.884 28.637 1.00 89.56 277 THR A C 1
ATOM 2140 O O . THR A 1 277 ? -18.350 5.922 27.441 1.00 89.56 277 THR A O 1
ATOM 2143 N N . VAL A 1 278 ? -18.667 4.726 29.307 1.00 88.88 278 VAL A N 1
ATOM 2144 C CA . VAL A 1 278 ? -18.407 3.418 28.675 1.00 88.88 278 VAL A CA 1
ATOM 2145 C C . VAL A 1 278 ? -19.448 3.104 27.599 1.00 88.88 278 VAL A C 1
ATOM 2147 O O . VAL A 1 278 ? -19.087 2.630 26.522 1.00 88.88 278 VAL A O 1
ATOM 2150 N N . SER A 1 279 ? -20.729 3.377 27.864 1.00 88.19 279 SER A N 1
ATOM 2151 C CA . SER A 1 279 ? -21.803 3.163 26.888 1.00 88.19 279 SER A CA 1
ATOM 2152 C C . SER A 1 279 ? -21.613 4.005 25.625 1.00 88.19 279 SER A C 1
ATOM 2154 O O . SER A 1 279 ? -21.918 3.533 24.533 1.00 88.19 279 SER A O 1
ATOM 2156 N N . GLU A 1 280 ? -21.091 5.225 25.753 1.00 89.56 280 GLU A N 1
ATOM 2157 C CA . GLU A 1 280 ? -20.805 6.088 24.606 1.00 89.56 280 GLU A CA 1
ATOM 2158 C C . GLU A 1 280 ? -19.634 5.555 23.767 1.00 89.56 280 GLU A C 1
ATOM 2160 O O . GLU A 1 280 ? -19.715 5.515 22.542 1.00 89.56 280 GLU A O 1
ATOM 2165 N N . ILE A 1 281 ? -18.575 5.042 24.404 1.00 89.69 281 ILE A N 1
ATOM 2166 C CA . ILE A 1 281 ? -17.468 4.375 23.692 1.00 89.69 281 ILE A CA 1
ATOM 2167 C C . ILE A 1 281 ? -17.977 3.135 22.940 1.00 89.69 281 ILE A C 1
ATOM 2169 O O . ILE A 1 281 ? -17.599 2.904 21.791 1.00 89.69 281 ILE A O 1
ATOM 2173 N N . GLN A 1 282 ? -18.868 2.350 23.557 1.00 89.19 282 GLN A N 1
ATOM 2174 C CA . GLN A 1 282 ? -19.505 1.199 22.905 1.00 89.19 282 GLN A CA 1
ATOM 2175 C C . GLN A 1 282 ? -20.360 1.624 21.706 1.00 89.19 282 GLN A C 1
ATOM 2177 O O . GLN A 1 282 ? -20.298 0.974 20.664 1.00 89.19 282 GLN A O 1
ATOM 2182 N N . HIS A 1 283 ? -21.096 2.732 21.820 1.00 88.69 283 HIS A N 1
ATOM 2183 C CA . HIS A 1 283 ? -21.865 3.298 20.715 1.00 88.69 283 HIS A CA 1
ATOM 2184 C C . HIS A 1 283 ? -20.958 3.742 19.557 1.00 88.69 283 HIS A C 1
ATOM 2186 O O . HIS A 1 283 ? -21.174 3.329 18.419 1.00 88.69 283 HIS A O 1
ATOM 2192 N N . LEU A 1 284 ? -19.889 4.498 19.833 1.00 90.81 284 LEU A N 1
ATOM 2193 C CA . LEU A 1 284 ? -18.912 4.899 18.812 1.00 90.81 284 LEU A CA 1
ATOM 2194 C C . LEU A 1 284 ? -18.278 3.685 18.121 1.00 90.81 284 LEU A C 1
ATOM 2196 O O . LEU A 1 284 ? -18.103 3.680 16.905 1.00 90.81 284 LEU A O 1
ATOM 2200 N N . ARG A 1 285 ? -17.967 2.630 18.877 1.00 91.06 285 ARG A N 1
ATOM 2201 C CA . ARG A 1 285 ? -17.408 1.384 18.345 1.00 91.06 285 ARG A CA 1
ATOM 2202 C C . ARG A 1 285 ? -18.384 0.654 17.417 1.00 91.06 285 ARG A C 1
ATOM 2204 O O . ARG A 1 285 ? -18.017 0.309 16.296 1.00 91.06 285 ARG A O 1
ATOM 2211 N N . ASP A 1 286 ? -19.592 0.376 17.896 1.00 89.12 286 ASP A N 1
ATOM 2212 C CA . ASP A 1 286 ? -20.510 -0.561 17.236 1.00 89.12 286 ASP A CA 1
ATOM 2213 C C . ASP A 1 286 ? -21.413 0.118 16.202 1.00 89.12 286 ASP A C 1
ATOM 2215 O O . ASP A 1 286 ? -21.766 -0.503 15.202 1.00 89.12 286 ASP A O 1
ATOM 2219 N N . ASN A 1 287 ? -21.776 1.385 16.417 1.00 89.12 287 ASN A N 1
ATOM 2220 C CA . ASN A 1 287 ? -22.704 2.114 15.553 1.00 89.12 287 ASN A CA 1
ATOM 2221 C C . ASN A 1 287 ? -22.019 3.076 14.578 1.00 89.12 287 ASN A C 1
ATOM 2223 O O . ASN A 1 287 ? -22.638 3.411 13.576 1.00 89.12 287 ASN A O 1
ATOM 2227 N N . GLN A 1 288 ? -20.780 3.513 14.837 1.00 90.81 288 GLN A N 1
ATOM 2228 C CA . GLN A 1 288 ? -20.072 4.445 13.945 1.00 90.81 288 GLN A CA 1
ATOM 2229 C C . GLN A 1 288 ? -18.829 3.811 13.312 1.00 90.81 288 GLN A C 1
ATOM 2231 O O . GLN A 1 288 ? -18.720 3.755 12.089 1.00 90.81 288 GLN A O 1
ATOM 2236 N N . LEU A 1 289 ? -17.904 3.277 14.115 1.00 92.62 289 LEU A N 1
ATOM 2237 C CA . LEU A 1 289 ? -16.663 2.695 13.600 1.00 92.62 289 LEU A CA 1
ATOM 2238 C C . LEU A 1 289 ? -16.926 1.409 12.810 1.00 92.62 289 LEU A C 1
ATOM 2240 O O . LEU A 1 289 ? -16.384 1.237 11.720 1.00 92.62 289 LEU A O 1
ATOM 2244 N N . TYR A 1 290 ? -17.757 0.503 13.333 1.00 92.56 290 TYR A N 1
ATOM 2245 C CA . TYR A 1 290 ? -18.018 -0.775 12.674 1.00 92.56 290 TYR A CA 1
ATOM 2246 C C . TYR A 1 290 ? -18.621 -0.630 11.264 1.00 92.56 290 TYR A C 1
ATOM 2248 O O . TYR A 1 290 ? -18.023 -1.190 10.344 1.00 92.56 290 TYR A O 1
ATOM 2256 N N . PRO A 1 291 ? -19.705 0.141 11.029 1.00 92.38 291 PRO A N 1
ATOM 2257 C CA . PRO A 1 291 ? -20.225 0.343 9.674 1.00 92.38 291 PRO A CA 1
ATOM 2258 C C . PRO A 1 291 ? -19.185 0.931 8.715 1.00 92.38 291 PRO A C 1
ATOM 2260 O O . PRO A 1 291 ? -19.065 0.466 7.587 1.00 92.38 291 PRO A O 1
ATOM 2263 N N . ARG A 1 292 ? -18.355 1.875 9.178 1.00 92.19 292 ARG A N 1
ATOM 2264 C CA . ARG A 1 292 ? -17.280 2.460 8.357 1.00 92.19 292 ARG A CA 1
ATOM 2265 C C . ARG A 1 292 ? -16.201 1.446 7.984 1.00 92.19 292 ARG A C 1
ATOM 2267 O O . ARG A 1 292 ? -15.701 1.473 6.863 1.00 92.19 292 ARG A O 1
ATOM 2274 N N . LEU A 1 293 ? -15.866 0.526 8.887 1.00 94.94 293 LEU A N 1
ATOM 2275 C CA . LEU A 1 293 ? -14.955 -0.580 8.585 1.00 94.94 293 LEU A CA 1
ATOM 2276 C C . LEU A 1 293 ? -15.572 -1.584 7.605 1.00 94.94 293 LEU A C 1
ATOM 2278 O O . LEU A 1 293 ? -14.854 -2.107 6.758 1.00 94.94 293 LEU A O 1
ATOM 2282 N N . VAL A 1 294 ? -16.877 -1.851 7.702 1.00 95.06 294 VAL A N 1
ATOM 2283 C CA . VAL A 1 294 ? -17.591 -2.717 6.750 1.00 95.06 294 VAL A CA 1
ATOM 2284 C C . VAL A 1 294 ? -17.603 -2.093 5.356 1.00 95.06 294 VAL A C 1
ATOM 2286 O O . VAL A 1 294 ? -17.244 -2.770 4.396 1.00 95.06 294 VAL A O 1
ATOM 2289 N N . ASP A 1 295 ? -17.925 -0.804 5.256 1.00 94.00 295 ASP A N 1
ATOM 2290 C CA . ASP A 1 295 ? -17.839 -0.036 4.012 1.00 94.00 295 ASP A CA 1
ATOM 2291 C C . ASP A 1 295 ? -16.425 -0.060 3.426 1.00 94.00 295 ASP A C 1
ATOM 2293 O O . ASP A 1 295 ? -16.246 -0.263 2.229 1.00 94.00 295 ASP A O 1
ATOM 2297 N N . LEU A 1 296 ? -15.401 0.134 4.264 1.00 95.31 296 LEU A N 1
ATOM 2298 C CA . LEU A 1 296 ? -14.010 0.085 3.823 1.00 95.31 296 LEU A CA 1
ATOM 2299 C C . LEU A 1 296 ? -13.648 -1.300 3.276 1.00 95.31 296 LEU A C 1
ATOM 2301 O O . LEU A 1 296 ? -12.960 -1.389 2.268 1.00 95.31 296 LEU A O 1
ATOM 2305 N N . VAL A 1 297 ? -14.114 -2.380 3.906 1.00 96.44 297 VAL A N 1
ATOM 2306 C CA . VAL A 1 297 ? -13.920 -3.746 3.395 1.00 96.44 297 VAL A CA 1
ATOM 2307 C C . VAL A 1 297 ? -14.598 -3.931 2.036 1.00 96.44 297 VAL A C 1
ATOM 2309 O O . VAL A 1 297 ? -13.989 -4.538 1.160 1.00 96.44 297 VAL A O 1
ATOM 2312 N N . ASP A 1 298 ? -15.807 -3.397 1.843 1.00 95.50 298 ASP A N 1
ATOM 2313 C CA . ASP A 1 298 ? -16.527 -3.475 0.563 1.00 95.50 298 ASP A CA 1
ATOM 2314 C C . ASP A 1 298 ? -15.819 -2.698 -0.558 1.00 95.50 298 ASP A C 1
ATOM 2316 O O . ASP A 1 298 ? -15.678 -3.203 -1.670 1.00 95.50 298 ASP A O 1
ATOM 2320 N N . GLU A 1 299 ? -15.314 -1.498 -0.273 1.00 95.56 299 GLU A N 1
ATOM 2321 C CA . GLU A 1 299 ? -14.555 -0.720 -1.260 1.00 95.56 299 GLU A CA 1
ATOM 2322 C C . GLU A 1 299 ? -13.175 -1.331 -1.545 1.00 95.56 299 GLU A C 1
ATOM 2324 O O . GLU A 1 299 ? -12.722 -1.341 -2.690 1.00 95.56 299 GLU A O 1
ATOM 2329 N N . MET A 1 300 ? -12.519 -1.914 -0.537 1.00 95.88 300 MET A N 1
ATOM 2330 C CA . MET A 1 300 ? -11.261 -2.642 -0.727 1.00 95.88 300 MET A CA 1
ATOM 2331 C C . MET A 1 300 ? -11.452 -3.906 -1.574 1.00 95.88 300 MET A C 1
ATOM 2333 O O . MET A 1 300 ? -10.600 -4.195 -2.410 1.00 95.88 300 MET A O 1
ATOM 2337 N N . ASP A 1 301 ? -12.554 -4.638 -1.388 1.00 96.44 301 ASP A N 1
ATOM 2338 C CA . ASP A 1 301 ? -12.941 -5.796 -2.209 1.00 96.44 301 ASP A CA 1
ATOM 2339 C C . ASP A 1 301 ? -13.016 -5.413 -3.693 1.00 96.44 301 ASP A C 1
ATOM 2341 O O . ASP A 1 301 ? -12.283 -5.969 -4.514 1.00 96.44 301 ASP A O 1
ATOM 2345 N N . LYS A 1 302 ? -13.794 -4.370 -4.015 1.00 96.81 302 LYS A N 1
ATOM 2346 C CA . LYS A 1 302 ? -13.933 -3.844 -5.385 1.00 96.81 302 LYS A CA 1
ATOM 2347 C C . LYS A 1 302 ? -12.598 -3.366 -5.958 1.00 96.81 302 LYS A C 1
ATOM 2349 O O . LYS A 1 302 ? -12.258 -3.697 -7.093 1.00 96.81 302 LYS A O 1
ATOM 2354 N N . MET A 1 303 ? -11.827 -2.597 -5.184 1.00 96.88 303 MET A N 1
ATOM 2355 C CA . MET A 1 303 ? -10.528 -2.079 -5.622 1.00 96.88 303 MET A CA 1
ATOM 2356 C C . MET A 1 303 ? -9.562 -3.219 -5.962 1.00 96.88 303 MET A C 1
ATOM 2358 O O . MET A 1 303 ? -8.934 -3.193 -7.018 1.00 96.88 303 MET A O 1
ATOM 2362 N N . TRP A 1 304 ? -9.430 -4.228 -5.095 1.00 97.19 304 TRP A N 1
ATOM 2363 C CA . TRP A 1 304 ? -8.507 -5.341 -5.333 1.00 97.19 304 TRP A CA 1
ATOM 2364 C C . TRP A 1 304 ? -8.961 -6.257 -6.470 1.00 97.19 304 TRP A C 1
ATOM 2366 O O . TRP A 1 304 ? -8.106 -6.750 -7.206 1.00 97.19 304 TRP A O 1
ATOM 2376 N N . GLU A 1 305 ? -10.269 -6.445 -6.662 1.00 97.88 305 GLU A N 1
ATOM 2377 C CA . GLU A 1 305 ? -10.814 -7.140 -7.833 1.00 97.88 305 GLU A CA 1
ATOM 2378 C C . GLU A 1 305 ? -10.429 -6.414 -9.132 1.00 97.88 305 GLU A C 1
ATOM 2380 O O . GLU A 1 305 ? -9.856 -7.020 -10.040 1.00 97.88 305 GLU A O 1
ATOM 2385 N N . MET A 1 306 ? -10.638 -5.096 -9.200 1.00 97.62 306 MET A N 1
ATOM 2386 C CA . MET A 1 306 ? -10.256 -4.287 -10.364 1.00 97.62 306 MET A CA 1
ATOM 2387 C C . MET A 1 306 ? -8.739 -4.264 -10.590 1.00 97.62 306 MET A C 1
ATOM 2389 O O . MET A 1 306 ? -8.276 -4.443 -11.719 1.00 97.62 306 MET A O 1
ATOM 2393 N N . MET A 1 307 ? -7.952 -4.112 -9.521 1.00 96.69 307 MET A N 1
ATOM 2394 C CA . MET A 1 307 ? -6.488 -4.174 -9.566 1.00 96.69 307 MET A CA 1
ATOM 2395 C C . MET A 1 307 ? -6.007 -5.517 -10.132 1.00 96.69 307 MET A C 1
ATOM 2397 O O . MET A 1 307 ? -5.123 -5.556 -10.990 1.00 96.69 307 MET A O 1
ATOM 2401 N N . PHE A 1 308 ? -6.622 -6.624 -9.700 1.00 97.75 308 PHE A N 1
ATOM 2402 C CA . PHE A 1 308 ? -6.338 -7.957 -10.222 1.00 97.75 308 PHE A CA 1
ATOM 2403 C C . PHE A 1 308 ? -6.627 -8.053 -11.725 1.00 97.75 308 PHE A C 1
ATOM 2405 O O . PHE A 1 308 ? -5.753 -8.487 -12.480 1.00 97.75 308 PHE A O 1
ATOM 2412 N N . LEU A 1 309 ? -7.809 -7.615 -12.171 1.00 97.75 309 LEU A N 1
ATOM 2413 C CA . LEU A 1 309 ? -8.206 -7.653 -13.583 1.00 97.75 309 LEU A CA 1
ATOM 2414 C C . LEU A 1 309 ? -7.259 -6.837 -14.472 1.00 97.75 309 LEU A C 1
ATOM 2416 O O . LEU A 1 309 ? -6.897 -7.271 -15.572 1.00 97.75 309 LEU A O 1
ATOM 2420 N N . HIS A 1 310 ? -6.822 -5.669 -14.000 1.00 96.56 310 HIS A N 1
ATOM 2421 C CA . HIS A 1 310 ? -5.875 -4.832 -14.729 1.00 96.56 310 HIS A CA 1
ATOM 2422 C C . HIS A 1 310 ? -4.477 -5.444 -14.770 1.00 96.56 310 HIS A C 1
ATOM 2424 O O . HIS A 1 310 ? -3.920 -5.550 -15.860 1.00 96.56 310 HIS A O 1
ATOM 2430 N N . HIS A 1 311 ? -3.938 -5.953 -13.659 1.00 96.25 311 HIS A N 1
ATOM 2431 C CA . HIS A 1 311 ? -2.648 -6.651 -13.681 1.00 96.25 311 HIS A CA 1
ATOM 2432 C C . HIS A 1 311 ? -2.674 -7.935 -14.521 1.00 96.25 311 HIS A C 1
ATOM 2434 O O . HIS A 1 311 ? -1.692 -8.250 -15.192 1.00 96.25 311 HIS A O 1
ATOM 2440 N N . GLU A 1 312 ? -3.794 -8.664 -14.546 1.00 96.94 312 GLU A N 1
ATOM 2441 C CA . GLU A 1 312 ? -3.960 -9.823 -15.428 1.00 96.94 312 GLU A CA 1
ATOM 2442 C C . GLU A 1 312 ? -3.989 -9.407 -16.910 1.00 96.94 312 GLU A C 1
ATOM 2444 O O . GLU A 1 312 ? -3.406 -10.077 -17.764 1.00 96.94 312 GLU A O 1
ATOM 2449 N N . SER A 1 313 ? -4.630 -8.281 -17.230 1.00 96.12 313 SER A N 1
ATOM 2450 C CA . SER A 1 313 ? -4.661 -7.737 -18.593 1.00 96.12 313 SER A CA 1
ATOM 2451 C C . SER A 1 313 ? -3.281 -7.237 -19.029 1.00 96.12 313 SER A C 1
ATOM 2453 O O . SER A 1 313 ? -2.815 -7.602 -20.106 1.00 96.12 313 SER A O 1
ATOM 2455 N N . GLN A 1 314 ? -2.571 -6.516 -18.155 1.00 94.50 314 GLN A N 1
ATOM 2456 C CA . GLN A 1 314 ? -1.177 -6.117 -18.366 1.00 94.50 314 GLN A CA 1
ATOM 2457 C C . GLN A 1 314 ? -0.279 -7.338 -18.591 1.00 94.50 314 GLN A C 1
ATOM 2459 O O . GLN A 1 314 ? 0.539 -7.325 -19.507 1.00 94.50 314 GLN A O 1
ATOM 2464 N N . LEU A 1 315 ? -0.474 -8.427 -17.832 1.00 95.31 315 LEU A N 1
ATOM 2465 C CA . LEU A 1 315 ? 0.238 -9.689 -18.045 1.00 95.31 315 LEU A CA 1
ATOM 2466 C C . LEU A 1 315 ? -0.002 -10.262 -19.452 1.00 95.31 315 LEU A C 1
ATOM 2468 O O . LEU A 1 315 ? 0.952 -10.691 -20.099 1.00 95.31 315 LEU A O 1
ATOM 2472 N N . LYS A 1 316 ? -1.251 -10.276 -19.934 1.00 93.25 316 LYS A N 1
ATOM 2473 C CA . LYS A 1 316 ? -1.587 -10.750 -21.292 1.00 93.25 316 LYS A CA 1
ATOM 2474 C C . LYS A 1 316 ? -0.892 -9.892 -22.353 1.00 93.25 316 LYS A C 1
ATOM 2476 O O . LYS A 1 316 ? -0.200 -10.434 -23.209 1.00 93.25 316 LYS A O 1
ATOM 2481 N N . ILE A 1 317 ? -0.968 -8.570 -22.209 1.00 91.00 317 ILE A N 1
ATOM 2482 C CA . ILE A 1 317 ? -0.328 -7.602 -23.109 1.00 91.00 317 ILE A CA 1
ATOM 2483 C C . ILE A 1 317 ? 1.195 -7.814 -23.171 1.00 91.00 317 ILE A C 1
ATOM 2485 O O . ILE A 1 317 ? 1.778 -7.873 -24.254 1.00 91.00 317 ILE A O 1
ATOM 2489 N N . VAL A 1 318 ? 1.872 -7.989 -22.028 1.00 90.69 318 VAL A N 1
ATOM 2490 C CA . VAL A 1 318 ? 3.332 -8.204 -22.032 1.00 90.69 318 VAL A CA 1
ATOM 2491 C C . VAL A 1 318 ? 3.752 -9.597 -22.498 1.00 90.69 318 VAL A C 1
ATOM 2493 O O . VAL A 1 318 ? 4.909 -9.795 -22.864 1.00 90.69 318 VAL A O 1
ATOM 2496 N N . LEU A 1 319 ? 2.854 -10.584 -22.489 1.00 88.88 319 LEU A N 1
ATOM 2497 C CA . LEU A 1 319 ? 3.131 -11.876 -23.116 1.00 88.88 319 LEU A CA 1
ATOM 2498 C C . LEU A 1 319 ? 3.146 -11.747 -24.641 1.00 88.88 319 LEU A C 1
ATOM 2500 O O . LEU A 1 319 ? 4.011 -12.355 -25.274 1.00 88.88 319 LEU A O 1
ATOM 2504 N N . ASP A 1 320 ? 2.289 -10.896 -25.207 1.00 81.88 320 ASP A N 1
ATOM 2505 C CA . ASP A 1 320 ? 2.268 -10.599 -26.643 1.00 81.88 320 ASP A CA 1
ATOM 2506 C C . ASP A 1 320 ? 3.530 -9.837 -27.094 1.00 81.88 320 ASP A C 1
ATOM 2508 O O . ASP A 1 320 ? 4.005 -10.032 -28.216 1.00 81.8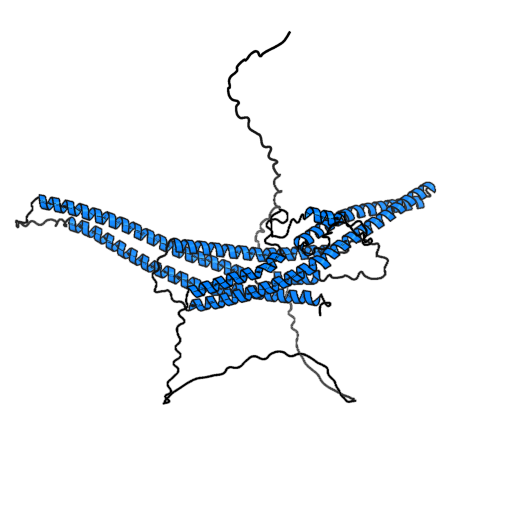8 320 ASP A O 1
ATOM 2512 N N . LEU A 1 321 ? 4.176 -9.073 -26.194 1.00 77.75 321 LEU A N 1
ATOM 2513 C CA . LEU A 1 321 ? 5.488 -8.453 -26.454 1.00 77.75 321 LEU A CA 1
ATOM 2514 C C . LEU A 1 321 ? 6.577 -9.476 -26.816 1.00 77.75 321 LEU A C 1
ATOM 2516 O O . LEU A 1 321 ? 7.575 -9.110 -27.438 1.00 77.75 321 LEU A O 1
ATOM 2520 N N . LYS A 1 322 ? 6.433 -10.759 -26.451 1.00 73.94 322 LYS A N 1
ATOM 2521 C CA . LYS A 1 322 ? 7.430 -11.785 -26.796 1.00 73.94 322 LYS A CA 1
ATOM 2522 C C . LYS A 1 322 ? 7.597 -11.950 -28.308 1.00 73.94 322 LYS A C 1
ATOM 2524 O O . LYS A 1 322 ? 8.719 -12.221 -28.740 1.00 73.94 322 LYS A O 1
ATOM 2529 N N . ALA A 1 323 ? 6.532 -11.723 -29.081 1.00 75.12 323 ALA A N 1
ATOM 2530 C CA . ALA A 1 323 ? 6.512 -11.852 -30.538 1.00 75.12 323 ALA A CA 1
ATOM 2531 C C . ALA A 1 323 ? 7.158 -10.669 -31.289 1.00 75.12 323 ALA A C 1
ATOM 2533 O O . ALA A 1 323 ? 7.378 -10.763 -32.490 1.00 75.12 323 ALA A O 1
ATOM 2534 N N . LEU A 1 324 ? 7.480 -9.563 -30.607 1.00 74.12 324 LEU A N 1
ATOM 2535 C CA . LEU A 1 324 ? 8.099 -8.390 -31.233 1.00 74.12 324 LEU A CA 1
ATOM 2536 C C . LEU A 1 324 ? 9.565 -8.621 -31.585 1.00 74.12 324 LEU A C 1
ATOM 2538 O O . LEU A 1 324 ? 10.363 -8.849 -30.683 1.00 74.12 324 LEU A O 1
ATOM 2542 N N . ASP A 1 325 ? 9.963 -8.443 -32.837 1.00 69.19 325 ASP A N 1
ATOM 2543 C CA . ASP A 1 325 ? 11.378 -8.374 -33.203 1.00 69.19 325 ASP A CA 1
ATOM 2544 C C . ASP A 1 325 ? 11.768 -6.940 -33.589 1.00 69.19 325 ASP A C 1
ATOM 2546 O O . ASP A 1 325 ? 11.124 -6.313 -34.425 1.00 69.19 325 ASP A O 1
ATOM 2550 N N . ILE A 1 326 ? 12.796 -6.401 -32.928 1.00 67.31 326 ILE A N 1
ATOM 2551 C CA . ILE A 1 326 ? 13.335 -5.043 -33.156 1.00 67.31 326 ILE A CA 1
ATOM 2552 C C . ILE A 1 326 ? 14.843 -5.136 -33.482 1.00 67.31 326 ILE A C 1
ATOM 2554 O O . ILE A 1 326 ? 15.573 -4.149 -33.433 1.00 67.31 326 ILE A O 1
ATOM 2558 N N . SER A 1 327 ? 15.337 -6.337 -33.809 1.00 58.50 327 SER A N 1
ATOM 2559 C CA . SER A 1 327 ? 16.773 -6.615 -33.970 1.00 58.50 327 SER A CA 1
ATOM 2560 C C . SER A 1 327 ? 17.427 -5.858 -35.137 1.00 58.50 327 SER A C 1
ATOM 2562 O O . SER A 1 327 ? 18.633 -5.612 -35.104 1.00 58.50 327 SER A O 1
ATOM 2564 N N . ASP A 1 328 ? 16.642 -5.421 -36.128 1.00 53.94 328 ASP A N 1
ATOM 2565 C CA . ASP A 1 328 ? 17.149 -4.805 -37.362 1.00 53.94 328 ASP A CA 1
ATOM 2566 C C . ASP A 1 328 ? 17.133 -3.268 -37.396 1.00 53.94 328 ASP A C 1
ATOM 2568 O O . ASP A 1 328 ? 17.618 -2.684 -38.367 1.00 53.94 328 ASP A O 1
ATOM 2572 N N . SER A 1 329 ? 16.649 -2.574 -36.357 1.00 54.38 329 SER A N 1
ATOM 2573 C CA . SER A 1 329 ? 16.701 -1.103 -36.332 1.00 54.38 329 SER A CA 1
ATOM 2574 C C . SER A 1 329 ? 17.950 -0.596 -35.593 1.00 54.38 329 SER A C 1
ATOM 2576 O O . SER A 1 329 ? 17.994 -0.667 -34.358 1.00 54.38 329 SER A O 1
ATOM 2578 N N . PRO A 1 330 ? 18.964 -0.043 -36.286 1.00 50.88 330 PRO A N 1
ATOM 2579 C CA . PRO A 1 330 ? 20.035 0.691 -35.628 1.00 50.88 330 PRO A CA 1
ATOM 2580 C C . PRO A 1 330 ? 19.474 2.033 -35.148 1.00 50.88 330 PRO A C 1
ATOM 2582 O O . PRO A 1 330 ? 19.458 3.014 -35.884 1.00 50.88 330 PRO A O 1
ATOM 2585 N N . MET A 1 331 ? 18.964 2.070 -33.918 1.00 59.94 331 MET A N 1
ATOM 2586 C CA . MET A 1 331 ? 18.563 3.316 -33.272 1.00 59.94 331 MET A CA 1
ATOM 2587 C C . MET A 1 331 ? 19.558 3.639 -32.158 1.00 59.94 331 MET A C 1
ATOM 2589 O O . MET A 1 331 ? 19.640 2.932 -31.148 1.00 59.94 331 MET A O 1
ATOM 2593 N N . GLU A 1 332 ? 20.343 4.693 -32.373 1.00 62.69 332 GLU A N 1
ATOM 2594 C CA . GLU A 1 332 ? 21.379 5.151 -31.445 1.00 62.69 332 GLU A CA 1
ATOM 2595 C C . GLU A 1 332 ? 20.796 5.470 -30.055 1.00 62.69 332 GLU A C 1
ATOM 2597 O O . GLU A 1 332 ? 19.683 6.001 -29.917 1.00 62.69 332 GLU A O 1
ATOM 2602 N N . MET A 1 333 ? 21.535 5.166 -28.981 1.00 72.69 333 MET A N 1
ATOM 2603 C CA . MET A 1 333 ? 21.223 5.714 -27.660 1.00 72.69 333 MET A CA 1
ATOM 2604 C C . MET A 1 333 ? 21.471 7.220 -27.634 1.00 72.69 333 MET A C 1
ATOM 2606 O O . MET A 1 333 ? 22.600 7.700 -27.584 1.00 72.69 333 MET A O 1
ATOM 2610 N N . SER A 1 334 ? 20.376 7.976 -27.666 1.00 74.81 334 SER A N 1
ATOM 2611 C CA . SER A 1 334 ? 20.363 9.399 -27.350 1.00 74.81 334 SER A CA 1
ATOM 2612 C C . SER A 1 334 ? 20.454 9.598 -25.836 1.00 74.81 334 SER A C 1
ATOM 2614 O O . SER A 1 334 ? 19.916 8.795 -25.068 1.00 74.81 334 SER A O 1
ATOM 2616 N N . GLU A 1 335 ? 21.041 10.717 -25.407 1.00 78.00 335 GLU A N 1
ATOM 2617 C CA . GLU A 1 335 ? 20.979 11.189 -24.017 1.00 78.00 335 GLU A CA 1
ATOM 2618 C C . GLU A 1 335 ? 19.532 11.233 -23.499 1.00 78.00 335 GLU A C 1
ATOM 2620 O O . GLU A 1 335 ? 19.263 10.921 -22.339 1.00 78.00 335 GLU A O 1
ATOM 2625 N N . GLN A 1 336 ? 18.569 11.535 -24.378 1.00 80.94 336 GLN A N 1
ATOM 2626 C CA . GLN A 1 336 ? 17.149 11.517 -24.041 1.00 80.94 336 GLN A CA 1
ATOM 2627 C C . GLN A 1 336 ? 16.648 10.102 -23.715 1.00 80.94 336 GLN A C 1
ATOM 2629 O O . GLN A 1 336 ? 15.908 9.931 -22.750 1.00 80.94 336 GLN A O 1
ATOM 2634 N N . HIS A 1 337 ? 17.058 9.081 -24.478 1.00 82.12 337 HIS A N 1
ATOM 2635 C CA . HIS A 1 337 ? 16.691 7.683 -24.211 1.00 82.12 337 HIS A CA 1
ATOM 2636 C C . HIS A 1 337 ? 17.258 7.208 -22.867 1.00 82.12 337 HIS A C 1
ATOM 2638 O O . HIS A 1 337 ? 16.554 6.559 -22.088 1.00 82.12 337 HIS A O 1
ATOM 2644 N N . HIS A 1 338 ? 18.505 7.582 -22.572 1.00 86.94 338 HIS A N 1
ATOM 2645 C CA . HIS A 1 338 ? 19.130 7.275 -21.292 1.00 86.94 338 HIS A CA 1
ATOM 2646 C C . HIS A 1 338 ? 18.394 7.953 -20.129 1.00 86.94 338 HIS A C 1
ATOM 2648 O O . HIS A 1 338 ? 18.004 7.284 -19.173 1.00 86.94 338 HIS A O 1
ATOM 2654 N N . LYS A 1 339 ? 18.081 9.250 -20.259 1.00 88.62 339 LYS A N 1
ATOM 2655 C CA . LYS A 1 339 ? 17.302 9.992 -19.259 1.00 88.62 339 LYS A CA 1
ATOM 2656 C C . LYS A 1 339 ? 15.935 9.353 -18.989 1.00 88.62 339 LYS A C 1
ATOM 2658 O O . LYS A 1 339 ? 15.569 9.188 -17.831 1.00 88.62 339 LYS A O 1
ATOM 2663 N N . ARG A 1 340 ? 15.204 8.931 -20.028 1.00 87.56 340 ARG A N 1
ATOM 2664 C CA . ARG A 1 340 ? 13.920 8.221 -19.855 1.00 87.56 340 ARG A CA 1
ATOM 2665 C C . ARG A 1 340 ? 14.070 6.890 -19.123 1.00 87.56 340 ARG A C 1
ATOM 2667 O O . ARG A 1 340 ? 13.190 6.511 -18.360 1.00 87.56 340 ARG A O 1
ATOM 2674 N N . THR A 1 341 ? 15.182 6.192 -19.333 1.00 90.12 341 THR A N 1
ATOM 2675 C CA . THR A 1 341 ? 15.459 4.931 -18.633 1.00 90.12 341 THR A CA 1
ATOM 2676 C C . THR A 1 341 ? 15.755 5.174 -17.151 1.00 90.12 341 THR A C 1
ATOM 2678 O O . THR A 1 341 ? 15.292 4.402 -16.316 1.00 90.12 341 THR A O 1
ATOM 2681 N N . ILE A 1 342 ? 16.461 6.263 -16.815 1.00 91.75 342 ILE A N 1
ATOM 2682 C CA . ILE A 1 342 ? 16.673 6.695 -15.422 1.00 91.75 342 ILE A CA 1
ATOM 2683 C C . ILE A 1 342 ? 15.330 7.024 -14.759 1.00 91.75 342 ILE A C 1
ATOM 2685 O O . ILE A 1 342 ? 15.041 6.511 -13.684 1.00 91.75 342 ILE A O 1
ATOM 2689 N N . GLU A 1 343 ? 14.481 7.812 -15.425 1.00 91.81 343 GLU A N 1
ATOM 2690 C CA . GLU A 1 343 ? 13.147 8.157 -14.914 1.00 91.81 343 GLU A CA 1
ATOM 2691 C C . GLU A 1 343 ? 12.301 6.898 -14.647 1.00 91.81 343 GLU A C 1
ATOM 2693 O O . GLU A 1 343 ? 11.718 6.763 -13.572 1.00 91.81 343 GLU A O 1
ATOM 2698 N N . LEU A 1 344 ? 12.278 5.939 -15.581 1.00 89.62 344 LEU A N 1
ATOM 2699 C CA . LEU A 1 344 ? 11.576 4.663 -15.396 1.00 89.62 344 LEU A CA 1
ATOM 2700 C C . LEU A 1 344 ? 12.130 3.872 -14.205 1.00 89.62 344 LEU A C 1
ATOM 2702 O O . LEU A 1 344 ? 11.370 3.337 -13.401 1.00 89.62 344 LEU A O 1
ATOM 2706 N N . HIS A 1 345 ? 13.451 3.794 -14.087 1.00 93.00 345 HIS A N 1
ATOM 2707 C CA . HIS A 1 345 ? 14.120 3.120 -12.984 1.00 93.00 345 HIS A CA 1
ATOM 2708 C C . HIS A 1 345 ? 13.743 3.726 -11.620 1.00 93.00 345 HIS A C 1
ATOM 2710 O O . HIS A 1 345 ? 13.432 2.988 -10.679 1.00 93.00 345 HIS A O 1
ATOM 2716 N N . ASP A 1 346 ? 13.716 5.055 -11.521 1.00 93.12 346 ASP A N 1
ATOM 2717 C CA . ASP A 1 346 ? 13.360 5.759 -10.290 1.00 93.12 346 ASP A CA 1
ATOM 2718 C C . ASP A 1 346 ? 11.885 5.534 -9.931 1.00 93.12 346 ASP A C 1
ATOM 2720 O O . ASP A 1 346 ? 11.568 5.253 -8.774 1.00 93.12 346 ASP A O 1
ATOM 2724 N N . ILE A 1 347 ? 10.993 5.541 -10.930 1.00 93.50 347 ILE A N 1
ATOM 2725 C CA . ILE A 1 347 ? 9.572 5.205 -10.752 1.00 93.50 347 ILE A CA 1
ATOM 2726 C C . ILE A 1 347 ? 9.401 3.765 -10.252 1.00 93.50 347 ILE A C 1
ATOM 2728 O O . ILE A 1 347 ? 8.600 3.528 -9.353 1.00 93.50 347 ILE A O 1
ATOM 2732 N N . VAL A 1 348 ? 10.158 2.794 -10.773 1.00 93.00 348 VAL A N 1
ATOM 2733 C CA . VAL A 1 348 ? 10.094 1.393 -10.309 1.00 93.00 348 VAL A CA 1
ATOM 2734 C C . VAL A 1 348 ? 10.560 1.265 -8.854 1.00 93.00 348 VAL A C 1
ATOM 2736 O O . VAL A 1 348 ? 9.935 0.548 -8.065 1.00 93.00 348 VAL A O 1
ATOM 2739 N N . LYS A 1 349 ? 11.631 1.971 -8.466 1.00 94.75 349 LYS A N 1
ATOM 2740 C CA . LYS A 1 349 ? 12.101 2.003 -7.070 1.00 94.75 349 LYS A CA 1
ATOM 2741 C C . LYS A 1 349 ? 11.065 2.630 -6.143 1.00 94.75 349 LYS A C 1
ATOM 2743 O O . LYS A 1 349 ? 10.812 2.099 -5.057 1.00 94.75 349 LYS A O 1
ATOM 2748 N N . GLU A 1 350 ? 10.437 3.715 -6.580 1.00 94.38 350 GLU A N 1
ATOM 2749 C CA . GLU A 1 350 ? 9.372 4.359 -5.822 1.00 94.38 350 GLU A CA 1
ATOM 2750 C C . GLU A 1 350 ? 8.132 3.466 -5.722 1.00 94.38 350 GLU A C 1
ATOM 2752 O O . GLU A 1 350 ? 7.571 3.318 -4.639 1.00 94.38 350 GLU A O 1
ATOM 2757 N N . TRP A 1 351 ? 7.759 2.773 -6.797 1.00 93.81 351 TRP A N 1
ATOM 2758 C CA . TRP A 1 351 ? 6.656 1.817 -6.788 1.00 93.81 351 TRP A CA 1
ATOM 2759 C C . TRP A 1 351 ? 6.882 0.692 -5.771 1.00 93.81 351 TRP A C 1
ATOM 2761 O O . TRP A 1 351 ? 5.996 0.413 -4.964 1.00 93.81 351 TRP A O 1
ATOM 2771 N N . HIS A 1 352 ? 8.083 0.107 -5.727 1.00 94.94 352 HIS A N 1
ATOM 2772 C CA . HIS A 1 352 ? 8.460 -0.867 -4.697 1.00 94.94 352 HIS A CA 1
ATOM 2773 C C . HIS A 1 352 ? 8.320 -0.295 -3.273 1.00 94.94 352 HIS A C 1
ATOM 2775 O O . HIS A 1 352 ? 7.743 -0.937 -2.392 1.00 94.94 352 HIS A O 1
ATOM 2781 N N . SER A 1 353 ? 8.827 0.921 -3.047 1.00 96.06 353 SER A N 1
ATOM 2782 C CA . SER A 1 353 ? 8.757 1.620 -1.756 1.00 96.06 353 SER A CA 1
ATOM 2783 C C . SER A 1 353 ? 7.310 1.868 -1.315 1.00 96.06 353 SER A C 1
ATOM 2785 O O . SER A 1 353 ? 6.938 1.544 -0.186 1.00 96.06 353 SER A O 1
ATOM 2787 N N . GLN A 1 354 ? 6.471 2.389 -2.211 1.00 93.19 354 GLN A N 1
ATOM 2788 C CA . GLN A 1 354 ? 5.069 2.696 -1.928 1.00 93.19 354 GLN A CA 1
ATOM 2789 C C . GLN A 1 354 ? 4.230 1.437 -1.731 1.00 93.19 354 GLN A C 1
ATOM 2791 O O . GLN A 1 354 ? 3.425 1.386 -0.803 1.00 93.19 354 GLN A O 1
ATOM 2796 N N . PHE A 1 355 ? 4.477 0.385 -2.515 1.00 93.94 355 PHE A N 1
ATOM 2797 C CA . PHE A 1 355 ? 3.865 -0.922 -2.295 1.00 93.94 355 PHE A CA 1
ATOM 2798 C C . PHE A 1 355 ? 4.189 -1.455 -0.895 1.00 93.94 355 PHE A C 1
ATOM 2800 O O . PHE A 1 355 ? 3.292 -1.858 -0.157 1.00 93.94 355 PHE A O 1
ATOM 2807 N N . HIS A 1 356 ? 5.462 -1.409 -0.488 1.00 94.25 356 HIS A N 1
ATOM 2808 C CA . HIS A 1 356 ? 5.862 -1.846 0.846 1.00 94.25 356 HIS A CA 1
ATOM 2809 C C . HIS A 1 356 ? 5.158 -1.041 1.949 1.00 94.25 356 HIS A C 1
ATOM 2811 O O . HIS A 1 356 ? 4.601 -1.636 2.870 1.00 94.25 356 HIS A O 1
ATOM 2817 N N . LYS A 1 357 ? 5.140 0.294 1.842 1.00 94.88 357 LYS A N 1
ATOM 2818 C CA . LYS A 1 357 ? 4.470 1.175 2.813 1.00 94.88 357 LYS A CA 1
ATOM 2819 C C . LYS A 1 357 ? 2.973 0.895 2.911 1.00 94.88 357 LYS A C 1
ATOM 2821 O O . LYS A 1 357 ? 2.462 0.812 4.023 1.00 94.88 357 LYS A O 1
ATOM 2826 N N . LEU A 1 358 ? 2.287 0.731 1.777 1.00 92.12 358 LEU A N 1
ATOM 2827 C CA . LEU A 1 358 ? 0.851 0.448 1.734 1.00 92.12 358 LEU A CA 1
ATOM 2828 C C . LEU A 1 358 ? 0.514 -0.792 2.566 1.00 92.12 358 LEU A C 1
ATOM 2830 O O . LEU A 1 358 ? -0.332 -0.729 3.456 1.00 92.12 358 LEU A O 1
ATOM 2834 N N . ILE A 1 359 ? 1.215 -1.898 2.311 1.00 93.94 359 ILE A N 1
ATOM 2835 C CA . ILE A 1 359 ? 0.944 -3.167 2.989 1.00 93.94 359 ILE A CA 1
ATOM 2836 C C . ILE A 1 359 ? 1.318 -3.105 4.475 1.00 93.94 359 ILE A C 1
ATOM 2838 O O . ILE A 1 359 ? 0.555 -3.570 5.324 1.00 93.94 359 ILE A O 1
ATOM 2842 N N . THR A 1 360 ? 2.455 -2.491 4.808 1.00 95.25 360 THR A N 1
ATOM 2843 C CA . THR A 1 360 ? 2.892 -2.328 6.201 1.00 95.25 360 THR A CA 1
ATOM 2844 C C . THR A 1 360 ? 1.898 -1.488 7.003 1.00 95.25 360 THR A C 1
ATOM 2846 O O . THR A 1 360 ? 1.412 -1.949 8.034 1.00 95.25 360 THR A O 1
ATOM 2849 N N . HIS A 1 361 ? 1.510 -0.305 6.516 1.00 94.56 361 HIS A N 1
ATOM 2850 C CA . HIS A 1 361 ? 0.572 0.562 7.236 1.00 94.56 361 HIS A CA 1
ATOM 2851 C C . HIS A 1 361 ? -0.821 -0.060 7.365 1.00 94.56 361 HIS A C 1
ATOM 2853 O O . HIS A 1 361 ? -1.477 0.103 8.390 1.00 94.56 361 HIS A O 1
ATOM 2859 N N . GLN A 1 362 ? -1.276 -0.809 6.360 1.00 93.50 362 GLN A N 1
ATOM 2860 C CA . GLN A 1 362 ? -2.537 -1.544 6.431 1.00 93.50 362 GLN A CA 1
ATOM 2861 C C . GLN A 1 362 ? -2.511 -2.607 7.540 1.00 93.50 362 GLN A C 1
ATOM 2863 O O . GLN A 1 362 ? -3.465 -2.711 8.314 1.00 93.50 362 GLN A O 1
ATOM 2868 N N . LYS A 1 363 ? -1.414 -3.368 7.656 1.00 95.50 363 LYS A N 1
ATOM 2869 C CA . LYS A 1 363 ? -1.211 -4.336 8.746 1.00 95.50 363 LYS A CA 1
ATOM 2870 C C . LYS A 1 363 ? -1.175 -3.652 10.107 1.00 95.50 363 LYS A C 1
ATOM 2872 O O . LYS A 1 363 ? -1.923 -4.040 11.001 1.00 95.50 363 LYS A O 1
ATOM 2877 N N . GLU A 1 364 ? -0.362 -2.610 10.248 1.00 95.88 364 GLU A N 1
ATOM 2878 C CA . GLU A 1 364 ? -0.223 -1.852 11.495 1.00 95.88 364 GLU A CA 1
ATOM 2879 C C . GLU A 1 364 ? -1.554 -1.245 11.944 1.00 95.88 364 GLU A C 1
ATOM 2881 O O . GLU A 1 364 ? -1.908 -1.334 13.120 1.00 95.88 364 GLU A O 1
ATOM 2886 N N . TYR A 1 365 ? -2.328 -0.691 11.009 1.00 94.88 365 TYR A N 1
ATOM 2887 C CA . TYR A 1 365 ? -3.635 -0.112 11.288 1.00 94.88 365 TYR A CA 1
ATOM 2888 C C . TYR A 1 365 ? -4.614 -1.145 11.871 1.00 94.88 365 TYR A C 1
ATOM 2890 O O . TYR A 1 365 ? -5.201 -0.937 12.938 1.00 94.88 365 TYR A O 1
ATOM 2898 N N . ILE A 1 366 ? -4.753 -2.300 11.214 1.00 95.88 366 ILE A N 1
ATOM 2899 C CA . ILE A 1 366 ? -5.646 -3.373 11.674 1.00 95.88 366 ILE A CA 1
ATOM 2900 C C . ILE A 1 366 ? -5.141 -4.007 12.974 1.00 95.88 366 ILE A C 1
ATOM 2902 O O . ILE A 1 366 ? -5.943 -4.351 13.852 1.00 95.88 366 ILE A O 1
ATOM 2906 N N . GLN A 1 367 ? -3.826 -4.122 13.150 1.00 95.12 367 GLN A N 1
ATOM 2907 C CA . GLN A 1 367 ? -3.222 -4.611 14.384 1.00 95.12 367 GLN A CA 1
ATOM 2908 C C . GLN A 1 367 ? -3.475 -3.650 15.557 1.00 95.12 367 GLN A C 1
ATOM 2910 O O . GLN A 1 367 ? -3.823 -4.097 16.655 1.00 95.12 367 GLN A O 1
ATOM 2915 N N . ALA A 1 368 ? -3.356 -2.338 15.331 1.00 95.12 368 ALA A N 1
ATOM 2916 C CA . ALA A 1 368 ? -3.644 -1.308 16.323 1.00 95.12 368 ALA A CA 1
ATOM 2917 C C . ALA A 1 368 ? -5.108 -1.371 16.775 1.00 95.12 368 ALA A C 1
ATOM 2919 O O . ALA A 1 368 ? -5.366 -1.455 17.977 1.00 95.12 368 ALA A O 1
ATOM 2920 N N . LEU A 1 369 ? -6.055 -1.452 15.833 1.00 93.62 369 LEU A N 1
ATOM 2921 C CA . LEU A 1 369 ? -7.475 -1.631 16.149 1.00 93.62 369 LEU A CA 1
ATOM 2922 C C . LEU A 1 369 ? -7.755 -2.927 16.920 1.00 93.62 369 LEU A C 1
ATOM 2924 O O . LEU A 1 369 ? -8.521 -2.922 17.883 1.00 93.62 369 LEU A O 1
ATOM 2928 N N . ASN A 1 370 ? -7.130 -4.045 16.542 1.00 91.69 370 ASN A N 1
ATOM 2929 C CA . ASN A 1 370 ? -7.289 -5.309 17.266 1.00 91.69 370 ASN A CA 1
ATOM 2930 C C . ASN A 1 370 ? -6.779 -5.223 18.707 1.00 91.69 370 ASN A C 1
ATOM 2932 O O . ASN A 1 370 ? -7.406 -5.758 19.622 1.00 91.69 370 ASN A O 1
ATOM 2936 N N . ASN A 1 371 ? -5.630 -4.583 18.921 1.00 91.38 371 ASN A N 1
ATOM 2937 C CA . ASN A 1 371 ? -5.058 -4.414 20.253 1.00 91.38 371 ASN A CA 1
ATOM 2938 C C . ASN A 1 371 ? -5.897 -3.460 21.106 1.00 91.38 371 ASN A C 1
ATOM 2940 O O . ASN A 1 371 ? -6.168 -3.769 22.265 1.00 91.38 371 ASN A O 1
ATOM 2944 N N . TRP A 1 372 ? -6.373 -2.365 20.513 1.00 91.62 372 TRP A N 1
ATOM 2945 C CA . TRP A 1 372 ? -7.325 -1.447 21.132 1.00 91.62 372 TRP A CA 1
ATOM 2946 C C . TRP A 1 372 ? -8.610 -2.166 21.568 1.00 91.62 372 TRP A C 1
ATOM 2948 O O . TRP A 1 372 ? -9.040 -2.049 22.719 1.00 91.62 372 TRP A O 1
ATOM 2958 N N . LEU A 1 373 ? -9.185 -2.992 20.689 1.00 87.69 373 LEU A N 1
ATOM 2959 C CA . LEU A 1 373 ? -10.423 -3.705 20.979 1.00 87.69 373 LEU A CA 1
ATOM 2960 C C . LEU A 1 373 ? -10.250 -4.723 22.114 1.00 87.69 373 LEU A C 1
ATOM 2962 O O . LEU A 1 373 ? -11.130 -4.844 22.961 1.00 87.69 373 LEU A O 1
ATOM 2966 N N . LYS A 1 374 ? -9.106 -5.419 22.197 1.00 84.44 374 LYS A N 1
ATOM 2967 C CA . LYS A 1 374 ? -8.815 -6.339 23.317 1.00 84.44 374 LYS A CA 1
ATOM 2968 C C . LYS A 1 374 ? -8.892 -5.644 24.679 1.00 84.44 374 LYS A C 1
ATOM 2970 O O . LYS A 1 374 ? -9.319 -6.278 25.639 1.00 84.44 374 LYS A O 1
ATOM 2975 N N . LEU A 1 375 ? -8.494 -4.373 24.760 1.00 82.12 375 LEU A N 1
ATOM 2976 C CA . LEU A 1 375 ? -8.561 -3.578 25.989 1.00 82.12 375 LEU A CA 1
ATOM 2977 C C . LEU A 1 375 ? -9.993 -3.097 26.273 1.00 82.12 375 LEU A C 1
ATOM 2979 O O . LEU A 1 375 ? -10.442 -3.160 27.413 1.00 82.12 375 LEU A O 1
ATOM 2983 N N . ASN A 1 376 ? -10.732 -2.703 25.233 1.00 75.44 376 ASN A N 1
ATOM 2984 C CA . ASN A 1 376 ? -12.104 -2.185 25.333 1.00 75.44 376 ASN A CA 1
ATOM 2985 C C . ASN A 1 376 ? -13.189 -3.255 25.564 1.00 75.44 376 ASN A C 1
ATOM 2987 O O . ASN A 1 376 ? -14.342 -2.929 25.847 1.00 75.44 376 ASN A O 1
ATOM 2991 N N . LEU A 1 377 ? -12.853 -4.540 25.429 1.00 68.00 377 LEU A N 1
ATOM 2992 C CA . LEU A 1 377 ? -13.769 -5.653 25.705 1.00 68.00 377 LEU A CA 1
ATOM 2993 C C . LEU A 1 377 ? -13.743 -6.118 27.166 1.00 68.00 377 LEU A C 1
ATOM 2995 O O . LEU A 1 377 ? -14.590 -6.923 27.556 1.00 68.00 377 LEU A O 1
ATOM 2999 N N . ILE A 1 378 ? -12.785 -5.645 27.968 1.00 63.12 378 ILE A N 1
ATOM 3000 C CA . ILE A 1 378 ? -12.693 -5.985 29.389 1.00 63.12 378 ILE A CA 1
ATOM 3001 C C . ILE A 1 378 ? -13.735 -5.144 30.140 1.00 63.12 378 ILE A C 1
ATOM 3003 O O . ILE A 1 378 ? -13.641 -3.916 30.117 1.00 63.12 378 ILE A O 1
ATOM 3007 N N . PRO A 1 379 ? -14.730 -5.760 30.809 1.00 59.72 379 PRO A N 1
ATOM 3008 C CA . PRO A 1 379 ? -15.678 -5.009 31.618 1.00 59.72 379 PRO A CA 1
ATOM 3009 C C . PRO A 1 379 ? -14.934 -4.255 32.720 1.00 59.72 379 PRO A C 1
ATOM 3011 O O . PRO A 1 379 ? -14.181 -4.857 33.485 1.00 59.72 379 PRO A O 1
ATOM 3014 N N . ILE A 1 380 ? -15.159 -2.948 32.817 1.00 57.56 380 ILE A N 1
ATOM 3015 C CA . ILE A 1 380 ? -14.694 -2.169 33.965 1.00 57.56 380 ILE A CA 1
ATOM 3016 C C . ILE A 1 380 ? -15.528 -2.616 35.163 1.00 57.56 380 ILE A C 1
ATOM 3018 O O . ILE A 1 380 ? -16.752 -2.700 35.063 1.00 57.56 380 ILE A O 1
ATOM 3022 N N . GLU A 1 381 ? -14.881 -2.949 36.279 1.00 48.72 381 GLU A N 1
ATOM 3023 C CA . GLU A 1 381 ? -15.551 -3.400 37.501 1.00 48.72 381 GLU A CA 1
ATOM 3024 C C . GLU A 1 381 ? -16.358 -2.254 38.157 1.00 48.72 381 GLU A C 1
ATOM 3026 O O . GLU A 1 381 ? -15.977 -1.703 39.187 1.00 48.72 381 GLU A O 1
ATOM 3031 N N . SER A 1 382 ? -17.507 -1.893 37.577 1.00 48.28 382 SER A N 1
ATOM 3032 C CA . SER A 1 382 ? -18.558 -1.073 38.189 1.00 48.28 382 SER A CA 1
ATOM 3033 C C . SER A 1 382 ? -19.587 -1.993 38.859 1.00 48.28 382 SER A C 1
ATOM 3035 O O . SER A 1 382 ? -20.679 -2.256 38.356 1.00 48.28 382 SER A O 1
ATOM 3037 N N . SER A 1 383 ? -19.228 -2.590 39.998 1.00 44.41 383 SER A N 1
ATOM 3038 C CA . SER A 1 383 ? -20.020 -3.647 40.654 1.00 44.41 383 SER A CA 1
ATOM 3039 C C . SER A 1 383 ? -21.314 -3.172 41.348 1.00 44.41 383 SER A C 1
ATOM 3041 O O . SER A 1 383 ? -21.653 -3.611 42.445 1.00 44.41 383 SER A O 1
ATOM 3043 N N . LEU A 1 384 ? -22.126 -2.341 40.688 1.00 44.53 384 LEU A N 1
ATOM 3044 C CA . LEU A 1 384 ? -23.545 -2.173 41.034 1.00 44.53 384 LEU A CA 1
ATOM 3045 C C . LEU A 1 384 ? -24.420 -3.331 40.535 1.00 44.53 384 LEU A C 1
ATOM 3047 O O . LEU A 1 384 ? -25.494 -3.574 41.086 1.00 44.53 384 LEU A O 1
ATOM 3051 N N . LYS A 1 385 ? -23.975 -4.064 39.506 1.00 45.81 385 LYS A N 1
ATOM 3052 C CA . LYS A 1 385 ? -24.763 -5.122 38.845 1.00 45.81 385 LYS A CA 1
ATOM 3053 C C . LYS A 1 385 ? -24.593 -6.528 39.437 1.00 45.81 385 LYS A C 1
ATOM 3055 O O . LYS A 1 385 ? -25.246 -7.454 38.968 1.00 45.81 385 LYS A O 1
ATOM 3060 N N . GLU A 1 386 ? -23.811 -6.704 40.504 1.00 44.12 386 GLU A N 1
ATOM 3061 C CA . GLU A 1 386 ? -23.550 -8.024 41.120 1.00 44.12 386 GLU A CA 1
ATOM 3062 C C . GLU A 1 386 ? -24.793 -8.657 41.795 1.00 44.12 386 GLU A C 1
ATOM 3064 O O . GLU A 1 386 ? -24.763 -9.803 42.234 1.00 44.12 386 GLU A O 1
ATOM 3069 N N . LYS A 1 387 ? -25.930 -7.945 41.847 1.00 38.03 387 LYS A N 1
ATOM 3070 C CA . LYS A 1 387 ? -27.198 -8.445 42.412 1.00 38.03 387 LYS A CA 1
ATOM 3071 C C . LYS A 1 387 ? -28.306 -8.730 41.394 1.00 38.03 387 LYS A C 1
ATOM 3073 O O . LYS A 1 387 ? -29.461 -8.849 41.795 1.00 38.03 387 LYS A O 1
ATOM 3078 N N . VAL A 1 388 ? -27.993 -8.883 40.107 1.00 39.88 388 VAL A N 1
ATOM 3079 C CA . VAL A 1 388 ? -28.952 -9.433 39.132 1.00 39.88 388 VAL A CA 1
ATOM 3080 C C . VAL A 1 388 ? -28.438 -10.791 38.661 1.00 39.88 388 VAL A C 1
ATOM 3082 O O . VAL A 1 388 ? -27.359 -10.899 38.092 1.00 39.88 388 VAL A O 1
ATOM 3085 N N . SER A 1 389 ? -29.199 -11.839 38.971 1.00 39.62 389 SER A N 1
ATOM 3086 C CA . SER A 1 389 ? -28.879 -13.267 38.857 1.00 39.62 389 SER A CA 1
ATOM 3087 C C . SER A 1 389 ? -28.710 -13.774 37.415 1.00 39.62 389 SER A C 1
ATOM 3089 O O . SER A 1 389 ? -29.445 -14.648 36.957 1.00 39.62 389 SER A O 1
ATOM 3091 N N . SER A 1 390 ? -27.756 -13.239 36.656 1.00 38.91 390 SER A N 1
ATOM 3092 C CA . SER A 1 390 ? -27.419 -13.723 35.313 1.00 38.91 390 SER A CA 1
ATOM 3093 C C . SER A 1 390 ? -25.942 -13.455 35.011 1.00 38.91 390 SER A C 1
ATOM 3095 O O . SER A 1 390 ? -25.491 -12.333 35.243 1.00 38.91 390 SER A O 1
ATOM 3097 N N . PRO A 1 391 ? -25.177 -14.426 34.472 1.00 38.50 391 PRO A N 1
ATOM 3098 C CA . PRO A 1 391 ? -23.844 -14.143 33.949 1.00 38.50 391 PRO A CA 1
ATOM 3099 C C . PRO A 1 391 ? -23.949 -13.001 32.928 1.00 38.50 391 PRO A C 1
ATOM 3101 O O . PRO A 1 391 ? -24.872 -13.043 32.104 1.00 38.50 391 PRO A O 1
ATOM 3104 N N . PRO A 1 392 ? -23.056 -11.992 32.945 1.00 44.88 392 PRO A N 1
ATOM 3105 C CA . PRO A 1 392 ? -23.051 -10.970 31.910 1.00 44.88 392 PRO A CA 1
ATOM 3106 C C . PRO A 1 392 ? -22.959 -11.686 30.565 1.00 44.88 392 PRO A C 1
ATOM 3108 O O . PRO A 1 392 ? -22.001 -12.423 30.320 1.00 44.88 392 PRO A O 1
ATOM 3111 N N . ARG A 1 393 ? -23.972 -11.535 29.702 1.00 43.31 393 ARG A N 1
ATOM 3112 C CA . ARG A 1 393 ? -23.857 -12.001 28.319 1.00 43.31 393 ARG A CA 1
ATOM 3113 C C . ARG A 1 393 ? -22.667 -11.247 27.742 1.00 43.31 393 ARG A C 1
ATOM 3115 O O . ARG A 1 393 ? -22.759 -10.036 27.567 1.00 43.31 393 ARG A O 1
ATOM 3122 N N . MET A 1 394 ? -21.553 -11.939 27.502 1.00 47.12 394 MET A N 1
ATOM 3123 C CA . MET A 1 394 ? -20.442 -11.401 26.723 1.00 47.12 394 MET A CA 1
ATOM 3124 C C . MET A 1 394 ? -20.993 -11.105 25.335 1.00 47.12 394 MET A C 1
ATOM 3126 O O . MET A 1 394 ? -21.047 -11.986 24.479 1.00 47.12 394 MET A O 1
ATOM 3130 N N . GLN A 1 395 ? -21.478 -9.884 25.136 1.00 54.97 395 GLN A N 1
ATOM 3131 C CA . GLN A 1 395 ? -21.729 -9.365 23.808 1.00 54.97 395 GLN A CA 1
ATOM 3132 C C . GLN A 1 395 ? -20.359 -9.306 23.144 1.00 54.97 395 GLN A C 1
ATOM 3134 O O . GLN A 1 395 ? -19.536 -8.465 23.488 1.00 54.97 395 GLN A O 1
ATOM 3139 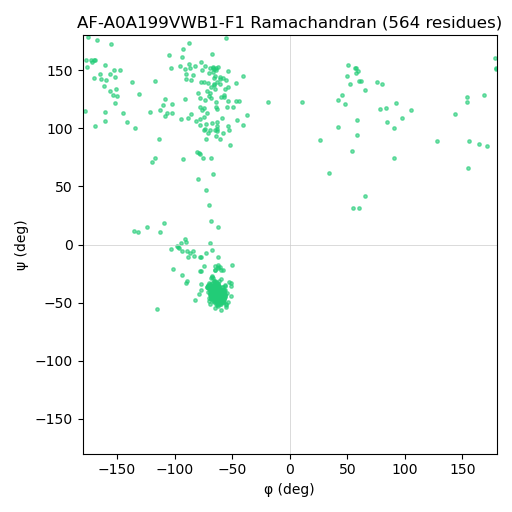N N . ARG A 1 396 ? -20.073 -10.277 22.275 1.00 65.94 396 ARG A N 1
ATOM 3140 C CA . ARG A 1 396 ? -18.955 -10.183 21.342 1.00 65.94 396 ARG A CA 1
ATOM 3141 C C . ARG A 1 396 ? -19.437 -9.276 20.219 1.00 65.94 396 ARG A C 1
ATOM 3143 O O . ARG A 1 396 ? -20.276 -9.729 19.439 1.00 65.94 396 ARG A O 1
ATOM 3150 N N . PRO A 1 397 ? -19.014 -8.006 20.182 1.00 78.56 397 PRO A N 1
ATOM 3151 C CA . PRO A 1 397 ? -19.509 -7.091 19.175 1.00 78.56 397 PRO A CA 1
ATOM 3152 C C . PRO A 1 397 ? -19.058 -7.573 17.787 1.00 78.56 397 PRO A C 1
ATOM 3154 O O . PRO A 1 397 ? -17.946 -8.103 17.668 1.00 78.56 397 PRO A O 1
ATOM 3157 N N . PRO A 1 398 ? -19.872 -7.388 16.735 1.00 83.69 398 PRO A N 1
ATOM 3158 C CA . PRO A 1 398 ? -19.542 -7.819 15.376 1.00 83.69 398 PRO A CA 1
ATOM 3159 C C . PRO A 1 398 ? -18.162 -7.350 14.877 1.00 83.69 398 PRO A C 1
ATOM 3161 O O . PRO A 1 398 ? -17.400 -8.088 14.244 1.00 83.69 398 PRO A O 1
ATOM 3164 N N . ILE A 1 399 ? -17.767 -6.139 15.280 1.00 89.44 399 ILE A N 1
ATOM 3165 C CA . ILE A 1 399 ? -16.445 -5.569 14.996 1.00 89.44 399 ILE A CA 1
ATOM 3166 C C . ILE A 1 399 ? -15.287 -6.486 15.416 1.00 89.44 399 ILE A C 1
ATOM 3168 O O . ILE A 1 399 ? -14.263 -6.529 14.739 1.00 89.44 399 ILE A O 1
ATOM 3172 N N . GLN A 1 400 ? -15.451 -7.271 16.487 1.00 89.38 400 GLN A N 1
ATOM 3173 C CA . GLN A 1 400 ? -14.424 -8.189 16.969 1.00 89.38 400 GLN A CA 1
ATOM 3174 C C . GLN A 1 400 ? -14.142 -9.304 15.969 1.00 89.38 400 GLN A C 1
ATOM 3176 O O . GLN A 1 400 ? -12.985 -9.609 15.684 1.00 89.38 400 GLN A O 1
ATOM 3181 N N . ALA A 1 401 ? -15.192 -9.933 15.450 1.00 90.50 401 ALA A N 1
ATOM 3182 C CA . ALA A 1 401 ? -15.033 -11.040 14.526 1.00 90.50 401 ALA A CA 1
ATOM 3183 C C . ALA A 1 401 ? -14.495 -10.558 13.170 1.00 90.50 401 ALA A C 1
ATOM 3185 O O . ALA A 1 401 ? -13.641 -11.232 12.595 1.00 90.50 401 ALA A O 1
ATOM 3186 N N . LEU A 1 402 ? -14.913 -9.370 12.710 1.00 93.31 402 LEU A N 1
ATOM 3187 C CA . LEU A 1 402 ? -14.352 -8.745 11.511 1.00 93.31 402 LEU A CA 1
ATOM 3188 C C . LEU A 1 402 ? -12.855 -8.441 11.671 1.00 93.31 402 LEU A C 1
ATOM 3190 O O . LEU A 1 402 ? -12.056 -8.878 10.847 1.00 93.31 402 LEU A O 1
ATOM 3194 N N . LEU A 1 403 ? -12.458 -7.736 12.736 1.00 94.06 403 LEU A N 1
ATOM 3195 C CA . LEU A 1 403 ? -11.064 -7.330 12.940 1.00 94.06 403 LEU A CA 1
ATOM 3196 C C . LEU A 1 403 ? -10.125 -8.517 13.167 1.00 94.06 403 LEU A C 1
ATOM 3198 O O . LEU A 1 403 ? -9.002 -8.497 12.661 1.00 94.06 403 LEU A O 1
ATOM 3202 N N . HIS A 1 404 ? -10.569 -9.560 13.875 1.00 92.69 404 HIS A N 1
ATOM 3203 C CA . HIS A 1 404 ? -9.780 -10.783 14.029 1.00 92.69 404 HIS A CA 1
ATOM 3204 C C . HIS A 1 404 ? -9.572 -11.496 12.693 1.00 92.69 404 HIS A C 1
ATOM 3206 O O . HIS A 1 404 ? -8.436 -11.822 12.357 1.00 92.69 404 HIS A O 1
ATOM 3212 N N . ALA A 1 405 ? -10.637 -11.684 11.907 1.00 94.69 405 ALA A N 1
ATOM 3213 C CA . ALA A 1 405 ? -10.521 -12.291 10.584 1.00 94.69 405 ALA A CA 1
ATOM 3214 C C . ALA A 1 405 ? -9.616 -11.460 9.661 1.00 94.69 405 ALA A C 1
ATOM 3216 O O . ALA A 1 405 ? -8.773 -12.017 8.959 1.00 94.69 405 ALA A O 1
ATOM 3217 N N . TRP A 1 406 ? -9.750 -10.130 9.696 1.00 96.62 406 TRP A N 1
ATOM 3218 C CA . TRP A 1 406 ? -8.950 -9.224 8.875 1.00 96.62 406 TRP A CA 1
ATOM 3219 C C . TRP A 1 406 ? -7.463 -9.312 9.226 1.00 96.62 406 TRP A C 1
ATOM 3221 O O . TRP A 1 406 ? -6.636 -9.516 8.339 1.00 96.62 406 TRP A O 1
ATOM 3231 N N . ASN A 1 407 ? -7.120 -9.262 10.514 1.00 95.62 407 ASN A N 1
ATOM 3232 C CA . ASN A 1 407 ? -5.742 -9.417 10.976 1.00 95.62 407 ASN A CA 1
ATOM 3233 C C . ASN A 1 407 ? -5.153 -10.779 10.587 1.00 95.62 407 ASN A C 1
ATOM 3235 O O . ASN A 1 407 ? -4.066 -10.851 10.022 1.00 95.62 407 ASN A O 1
ATOM 3239 N N . ASP A 1 408 ? -5.890 -11.862 10.845 1.00 94.75 408 ASP A N 1
ATOM 3240 C CA . ASP A 1 408 ? -5.434 -13.222 10.556 1.00 94.75 408 ASP A CA 1
ATOM 3241 C C . ASP A 1 408 ? -5.221 -13.479 9.062 1.00 94.75 408 ASP A C 1
ATOM 3243 O O . ASP A 1 408 ? -4.381 -14.305 8.698 1.00 94.75 408 ASP A O 1
ATOM 3247 N N . HIS A 1 409 ? -6.004 -12.834 8.195 1.00 94.81 409 HIS A N 1
ATOM 3248 C CA . HIS A 1 409 ? -5.825 -12.944 6.754 1.00 94.81 409 HIS A CA 1
ATOM 3249 C C . HIS A 1 409 ? -4.669 -12.076 6.245 1.00 94.81 409 HIS A C 1
ATOM 3251 O O . HIS A 1 409 ? -3.869 -12.577 5.455 1.00 94.81 409 HIS A O 1
ATOM 3257 N N . LEU A 1 410 ? -4.532 -10.831 6.722 1.00 94.44 410 LEU A N 1
ATOM 3258 C CA . LEU A 1 410 ? -3.437 -9.935 6.324 1.00 94.44 410 LEU A CA 1
ATOM 3259 C C . LEU A 1 410 ? -2.059 -10.531 6.639 1.00 94.44 410 LEU A C 1
ATOM 3261 O O . LEU A 1 410 ? -1.151 -10.447 5.815 1.00 94.44 410 LEU A O 1
ATOM 3265 N N . GLU A 1 411 ? -1.902 -11.185 7.792 1.00 93.00 411 GLU A N 1
ATOM 3266 C CA . GLU A 1 411 ? -0.648 -11.854 8.175 1.00 93.00 411 GLU A CA 1
ATOM 3267 C C . GLU A 1 411 ? -0.277 -13.035 7.261 1.00 93.00 411 GLU A C 1
ATOM 3269 O O . GLU A 1 411 ? 0.886 -13.423 7.178 1.00 93.00 411 GLU A O 1
ATOM 3274 N N . LYS A 1 412 ? -1.254 -13.617 6.556 1.00 93.25 412 LYS A N 1
ATOM 3275 C CA . LYS A 1 412 ? -1.057 -14.774 5.668 1.00 93.25 412 LYS A CA 1
ATOM 3276 C C . LYS A 1 412 ? -0.889 -14.388 4.198 1.00 93.25 412 LYS A C 1
ATOM 3278 O O . LYS A 1 412 ? -0.712 -15.283 3.371 1.00 93.25 412 LYS A O 1
ATOM 3283 N N . LEU A 1 413 ? -0.977 -13.102 3.854 1.00 92.88 413 LEU A N 1
ATOM 3284 C CA . LEU A 1 413 ? -0.866 -12.662 2.466 1.00 92.88 413 LEU A CA 1
ATOM 3285 C C . LEU A 1 413 ? 0.543 -12.920 1.901 1.00 92.88 413 LEU A C 1
ATOM 3287 O O . LEU A 1 413 ? 1.538 -12.633 2.571 1.00 92.88 413 LEU A O 1
ATOM 3291 N N . PRO A 1 414 ? 0.656 -13.406 0.650 1.00 93.06 414 PRO A N 1
ATOM 3292 C CA . PRO A 1 414 ? 1.935 -13.706 0.009 1.00 93.06 414 PRO A CA 1
ATOM 3293 C C . PRO A 1 414 ? 2.621 -12.441 -0.547 1.00 93.06 414 PRO A C 1
ATOM 3295 O O . PRO A 1 414 ? 2.940 -12.357 -1.731 1.00 93.06 414 PRO A O 1
ATOM 3298 N N . GLU A 1 415 ? 2.855 -11.436 0.298 1.00 92.12 415 GLU A N 1
ATOM 3299 C CA . GLU A 1 415 ? 3.421 -10.142 -0.121 1.00 92.12 415 GLU A CA 1
ATOM 3300 C C . GLU A 1 415 ? 4.883 -10.221 -0.582 1.00 92.12 415 GLU A C 1
ATOM 3302 O O . GLU A 1 415 ? 5.307 -9.443 -1.435 1.00 92.12 415 GLU A O 1
ATOM 3307 N N . GLU A 1 416 ? 5.653 -11.174 -0.053 1.00 93.56 416 GLU A N 1
ATOM 3308 C CA . GLU A 1 416 ? 7.090 -11.303 -0.327 1.00 93.56 416 GLU A CA 1
ATOM 3309 C C . GLU A 1 416 ? 7.387 -11.574 -1.805 1.00 93.56 416 GLU A C 1
ATOM 3311 O O . GLU A 1 416 ? 8.374 -11.075 -2.343 1.00 93.56 416 GLU A O 1
ATOM 3316 N N . LEU A 1 417 ? 6.509 -12.313 -2.493 1.00 93.12 417 LEU A N 1
ATOM 3317 C CA . LEU A 1 417 ? 6.675 -12.610 -3.916 1.00 93.12 417 LEU A CA 1
ATOM 3318 C C . LEU A 1 417 ? 6.533 -11.346 -4.773 1.00 93.12 417 LEU A C 1
ATOM 3320 O O . LEU A 1 417 ? 7.360 -11.108 -5.651 1.00 93.12 417 LEU A O 1
ATOM 3324 N N . ALA A 1 418 ? 5.534 -10.506 -4.487 1.00 95.25 418 ALA A N 1
ATOM 3325 C CA . ALA A 1 418 ? 5.338 -9.239 -5.189 1.00 95.25 418 ALA A CA 1
ATOM 3326 C C . ALA A 1 418 ? 6.452 -8.228 -4.868 1.00 95.25 418 ALA A C 1
ATOM 3328 O O . ALA A 1 418 ? 7.006 -7.618 -5.785 1.00 95.25 418 ALA A O 1
ATOM 3329 N N . LYS A 1 419 ? 6.849 -8.106 -3.589 1.00 94.62 419 LYS A N 1
ATOM 3330 C CA . LYS A 1 419 ? 7.985 -7.260 -3.165 1.00 94.62 419 LYS A CA 1
ATOM 3331 C C . LYS A 1 419 ? 9.271 -7.668 -3.882 1.00 94.62 419 LYS A C 1
ATOM 3333 O O . LYS A 1 419 ? 9.953 -6.827 -4.466 1.00 94.62 419 LYS A O 1
ATOM 3338 N N . SER A 1 420 ? 9.580 -8.965 -3.879 1.00 95.50 420 SER A N 1
ATOM 3339 C CA . SER A 1 420 ? 10.778 -9.501 -4.522 1.00 95.50 420 SER A CA 1
ATOM 3340 C C . SER A 1 420 ? 10.755 -9.308 -6.037 1.00 95.50 420 SER A C 1
ATOM 3342 O O . SER A 1 420 ? 11.791 -8.958 -6.599 1.00 95.50 420 SER A O 1
ATOM 3344 N N . ALA A 1 421 ? 9.604 -9.474 -6.696 1.00 95.75 421 ALA A N 1
ATOM 3345 C CA . ALA A 1 421 ? 9.476 -9.250 -8.134 1.00 95.75 421 ALA A CA 1
ATOM 3346 C C . ALA A 1 421 ? 9.725 -7.781 -8.519 1.00 95.75 421 ALA A C 1
ATOM 3348 O O . ALA A 1 421 ? 10.483 -7.516 -9.451 1.00 95.75 421 ALA A O 1
ATOM 3349 N N . LEU A 1 422 ? 9.161 -6.828 -7.767 1.00 95.19 422 LEU A N 1
ATOM 3350 C CA . LEU A 1 422 ? 9.404 -5.392 -7.960 1.00 95.19 422 LEU A CA 1
ATOM 3351 C C . LEU A 1 422 ? 10.880 -5.028 -7.750 1.00 95.19 422 LEU A C 1
ATOM 3353 O O . LEU A 1 422 ? 11.476 -4.337 -8.575 1.00 95.19 422 LEU A O 1
ATOM 3357 N N . LEU A 1 423 ? 11.493 -5.541 -6.679 1.00 95.00 423 LEU A N 1
ATOM 3358 C CA . LEU A 1 423 ? 12.909 -5.313 -6.390 1.00 95.00 423 LEU A CA 1
ATOM 3359 C C . LEU A 1 423 ? 13.821 -5.928 -7.465 1.00 95.00 423 LEU A C 1
ATOM 3361 O O . LEU A 1 423 ? 14.785 -5.300 -7.901 1.00 95.00 423 LEU A O 1
ATOM 3365 N N . SER A 1 424 ? 13.499 -7.139 -7.923 1.00 95.44 424 SER A N 1
ATOM 3366 C CA . SER A 1 424 ? 14.212 -7.806 -9.014 1.00 95.44 424 SER A CA 1
ATOM 3367 C C . SER A 1 424 ? 14.095 -7.013 -10.315 1.00 95.44 424 SER A C 1
ATOM 3369 O O . SER A 1 424 ? 15.080 -6.863 -11.035 1.00 95.44 424 SER A O 1
ATOM 3371 N N . PHE A 1 425 ? 12.917 -6.457 -10.611 1.00 95.62 425 PHE A N 1
ATOM 3372 C CA . PHE A 1 425 ? 12.722 -5.627 -11.795 1.00 95.62 425 PHE A CA 1
ATOM 3373 C C . PHE A 1 425 ? 13.510 -4.308 -11.720 1.00 95.62 425 PHE A C 1
ATOM 3375 O O . PHE A 1 425 ? 14.087 -3.883 -12.720 1.00 95.62 425 PHE A O 1
ATOM 3382 N N . ALA A 1 426 ? 13.638 -3.701 -10.535 1.00 95.06 426 ALA A N 1
ATOM 3383 C CA . ALA A 1 426 ? 14.523 -2.550 -10.335 1.00 95.06 426 ALA A CA 1
ATOM 3384 C C . ALA A 1 426 ? 15.994 -2.893 -10.651 1.00 95.06 426 ALA A C 1
ATOM 3386 O O . ALA A 1 426 ? 16.659 -2.152 -11.372 1.00 95.06 426 ALA A O 1
ATOM 3387 N N . ALA A 1 427 ? 16.485 -4.052 -10.196 1.00 95.12 427 ALA A N 1
ATOM 3388 C CA . ALA A 1 427 ? 17.844 -4.520 -10.499 1.00 95.12 427 ALA A CA 1
ATOM 3389 C C . ALA A 1 427 ? 18.051 -4.838 -11.997 1.00 95.12 427 ALA A C 1
ATOM 3391 O O . ALA A 1 427 ? 19.138 -4.664 -12.560 1.00 95.12 427 ALA A O 1
ATOM 3392 N N . VAL A 1 428 ? 16.991 -5.282 -12.672 1.00 95.19 428 VAL A N 1
ATOM 3393 C CA . VAL A 1 428 ? 16.963 -5.435 -14.130 1.00 95.19 428 VAL A CA 1
ATOM 3394 C C . VAL A 1 428 ? 17.112 -4.073 -14.823 1.00 95.19 428 VAL A C 1
ATOM 3396 O O . VAL A 1 428 ? 17.899 -3.959 -15.765 1.00 95.19 428 VAL A O 1
ATOM 3399 N N . MET A 1 429 ? 16.446 -3.024 -14.330 1.00 94.50 429 MET A N 1
ATOM 3400 C CA . MET A 1 429 ? 16.639 -1.655 -14.831 1.00 94.50 429 MET A CA 1
ATOM 3401 C C . MET A 1 429 ? 18.067 -1.148 -14.586 1.00 94.50 429 MET A C 1
ATOM 3403 O O . MET A 1 429 ? 18.661 -0.591 -15.506 1.00 94.50 429 MET A O 1
ATOM 3407 N N . ASP A 1 430 ? 18.663 -1.415 -13.416 1.00 94.19 430 ASP A N 1
ATOM 3408 C CA . ASP A 1 430 ? 20.076 -1.096 -13.131 1.00 94.19 430 ASP A CA 1
ATOM 3409 C C . ASP A 1 430 ? 21.024 -1.744 -14.163 1.00 94.19 430 ASP A C 1
ATOM 3411 O O . ASP A 1 430 ? 21.989 -1.133 -14.632 1.00 94.19 430 ASP A O 1
ATOM 3415 N N . THR A 1 431 ? 20.728 -2.983 -14.570 1.00 94.31 431 THR A N 1
ATOM 3416 C CA . THR A 1 431 ? 21.503 -3.694 -15.599 1.00 94.31 431 THR A CA 1
ATOM 3417 C C . THR A 1 431 ? 21.373 -3.022 -16.964 1.00 94.31 431 THR A C 1
ATOM 3419 O O . THR A 1 431 ? 22.380 -2.832 -17.650 1.00 94.31 431 THR A O 1
ATOM 3422 N N . ILE A 1 432 ? 20.158 -2.624 -17.355 1.00 93.00 432 ILE A N 1
ATOM 3423 C CA . ILE A 1 432 ? 19.930 -1.882 -18.601 1.00 93.00 432 ILE A CA 1
ATOM 3424 C C . ILE A 1 432 ? 20.679 -0.550 -18.559 1.00 93.00 432 ILE A C 1
ATOM 3426 O O . ILE A 1 432 ? 21.434 -0.269 -19.484 1.00 93.00 432 ILE A O 1
ATOM 3430 N N . LEU A 1 433 ? 20.560 0.227 -17.480 1.00 93.69 433 LEU A N 1
ATOM 3431 C CA . LEU A 1 433 ? 21.265 1.501 -17.318 1.00 93.69 433 LEU A CA 1
ATOM 3432 C C . LEU A 1 433 ? 22.778 1.353 -17.492 1.00 93.69 433 LEU A C 1
ATOM 3434 O O . LEU A 1 433 ? 23.400 2.165 -18.176 1.00 93.69 433 LEU A O 1
ATOM 3438 N N . LYS A 1 434 ? 23.369 0.287 -16.941 1.00 93.12 434 LYS A N 1
ATOM 3439 C CA . LYS A 1 434 ? 24.793 -0.007 -17.126 1.00 93.12 434 LYS A CA 1
ATOM 3440 C C . LYS A 1 434 ? 25.150 -0.266 -18.593 1.00 93.12 434 LYS A C 1
ATOM 3442 O O . LYS A 1 434 ? 26.133 0.288 -19.075 1.00 93.12 434 LYS A O 1
ATOM 3447 N N . LEU A 1 435 ? 24.343 -1.054 -19.308 1.00 91.50 435 LEU A N 1
ATOM 3448 C CA . LEU A 1 435 ? 24.541 -1.303 -20.741 1.00 91.50 435 LEU A CA 1
ATOM 3449 C C . LEU A 1 435 ? 24.472 -0.001 -21.556 1.00 91.50 435 LEU A C 1
ATOM 3451 O O . LEU A 1 435 ? 25.318 0.228 -22.417 1.00 91.50 435 LEU A O 1
ATOM 3455 N N . GLN A 1 436 ? 23.510 0.875 -21.251 1.00 90.81 436 GLN A N 1
ATOM 3456 C CA . GLN A 1 436 ? 23.384 2.181 -21.908 1.00 90.81 436 GLN A CA 1
ATOM 3457 C C . GLN A 1 436 ? 24.574 3.098 -21.598 1.00 90.81 436 GLN A C 1
ATOM 3459 O O . GLN A 1 436 ? 25.076 3.786 -22.483 1.00 90.81 436 GLN A O 1
ATOM 3464 N N . GLN A 1 437 ? 25.059 3.092 -20.354 1.00 91.44 437 GLN A N 1
ATOM 3465 C CA . GLN A 1 437 ? 26.227 3.871 -19.949 1.00 91.44 437 GLN A CA 1
ATOM 3466 C C . GLN A 1 437 ? 27.495 3.434 -20.695 1.00 91.44 437 GLN A C 1
ATOM 3468 O O . GLN A 1 437 ? 28.324 4.277 -21.043 1.00 91.44 437 GLN A O 1
ATOM 3473 N N . ASP A 1 438 ? 27.656 2.133 -20.934 1.00 90.69 438 ASP A N 1
ATOM 3474 C CA . ASP A 1 438 ? 28.785 1.593 -21.692 1.00 90.69 438 ASP A CA 1
ATOM 3475 C C . ASP A 1 438 ? 28.698 1.975 -23.185 1.00 90.69 438 ASP A C 1
ATOM 3477 O O . ASP A 1 438 ? 29.718 2.336 -23.774 1.00 90.69 438 ASP A O 1
ATOM 3481 N N . GLU A 1 439 ? 27.493 2.001 -23.776 1.00 90.00 439 GLU A N 1
ATOM 3482 C CA . GLU A 1 439 ? 27.255 2.525 -25.136 1.00 90.00 439 GLU A CA 1
ATOM 3483 C C . GLU A 1 439 ? 27.635 4.007 -25.255 1.00 90.00 439 GLU A C 1
ATOM 3485 O O . GLU A 1 439 ? 28.377 4.381 -26.165 1.00 90.00 439 GLU A O 1
ATOM 3490 N N . MET A 1 440 ? 27.196 4.846 -24.309 1.00 89.62 440 MET A N 1
ATOM 3491 C CA . MET A 1 440 ? 27.517 6.280 -24.307 1.00 89.62 440 MET A CA 1
ATOM 3492 C C . MET A 1 440 ? 29.023 6.535 -24.179 1.00 89.62 440 MET A C 1
ATOM 3494 O O . MET A 1 440 ? 29.576 7.334 -24.930 1.00 89.62 440 MET A O 1
ATOM 3498 N N . LYS A 1 441 ? 29.721 5.803 -23.302 1.00 91.25 441 LYS A N 1
ATOM 3499 C CA . LYS A 1 441 ? 31.187 5.903 -23.184 1.00 91.25 441 LYS A CA 1
ATOM 3500 C C . LYS A 1 441 ? 31.899 5.521 -24.481 1.00 91.25 441 LYS A C 1
ATOM 3502 O O . LYS A 1 441 ? 32.934 6.096 -24.808 1.00 91.25 441 LYS A O 1
ATOM 3507 N N . GLN A 1 442 ? 31.390 4.528 -25.212 1.00 89.31 442 GLN A N 1
ATOM 3508 C CA . GLN A 1 442 ? 31.976 4.136 -26.494 1.00 89.31 442 GLN A CA 1
ATOM 3509 C C . GLN A 1 442 ? 31.712 5.189 -27.579 1.00 89.31 442 GLN A C 1
ATOM 3511 O O . GLN A 1 442 ? 32.605 5.473 -28.380 1.00 89.31 442 GLN A O 1
ATOM 3516 N N . LYS A 1 443 ? 30.534 5.823 -27.562 1.00 89.75 443 LYS A N 1
ATOM 3517 C CA . LYS A 1 443 ? 30.215 6.966 -28.423 1.00 89.75 443 LYS A CA 1
ATOM 3518 C C . LYS A 1 443 ? 31.178 8.133 -28.196 1.00 89.75 443 LYS A C 1
ATOM 3520 O O . LYS A 1 443 ? 31.768 8.626 -29.154 1.00 89.75 443 LYS A O 1
ATOM 3525 N N . GLU A 1 444 ? 31.403 8.518 -26.939 1.00 90.94 444 GLU A N 1
ATOM 3526 C CA . GLU A 1 444 ? 32.333 9.596 -26.566 1.00 90.94 444 GLU A CA 1
ATOM 3527 C C . GLU A 1 444 ? 33.753 9.341 -27.100 1.00 90.94 444 GLU A C 1
ATOM 3529 O O . GLU A 1 444 ? 34.373 10.244 -27.664 1.00 90.94 444 GLU A O 1
ATOM 3534 N N . LYS A 1 445 ? 34.247 8.097 -27.010 1.00 90.88 445 LYS A N 1
ATOM 3535 C CA . LYS A 1 445 ? 35.551 7.706 -27.579 1.00 90.88 445 LYS A CA 1
ATOM 3536 C C . LYS A 1 445 ? 35.598 7.842 -29.101 1.00 90.88 445 LYS A C 1
ATOM 3538 O O . LYS A 1 445 ? 36.595 8.326 -29.638 1.00 90.88 445 LYS A O 1
ATOM 3543 N N . CYS A 1 446 ? 34.537 7.432 -29.800 1.00 91.12 446 CYS A N 1
ATOM 3544 C CA . CYS A 1 446 ? 34.445 7.58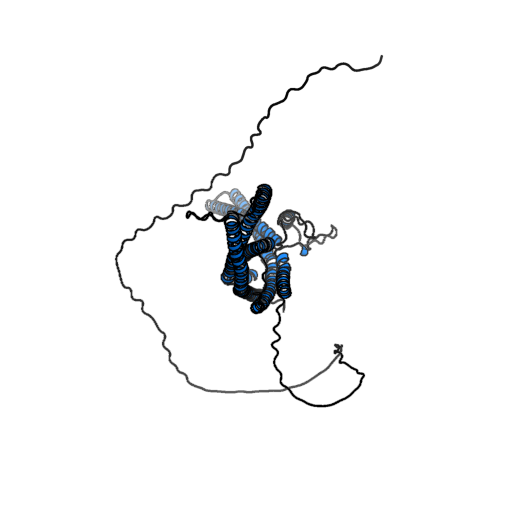0 -31.255 1.00 91.12 446 CYS A CA 1
ATOM 3545 C C . CYS A 1 446 ? 34.457 9.060 -31.658 1.00 91.12 446 CYS A C 1
ATOM 3547 O O . CYS A 1 446 ? 35.159 9.447 -32.592 1.00 91.12 446 CYS A O 1
ATOM 3549 N N . GLU A 1 447 ? 33.737 9.910 -30.923 1.00 92.19 447 GLU A N 1
ATOM 3550 C CA . GLU A 1 447 ? 33.724 11.356 -31.152 1.00 92.19 447 GLU A CA 1
ATOM 3551 C C . GLU A 1 447 ? 35.083 12.011 -30.863 1.00 92.19 447 GLU A C 1
ATOM 3553 O O . GLU A 1 447 ? 35.510 12.899 -31.607 1.00 92.19 447 GLU A O 1
ATOM 3558 N N . GLU A 1 448 ? 35.781 11.593 -29.804 1.00 93.19 448 GLU A N 1
ATOM 3559 C CA . GLU A 1 448 ? 37.116 12.094 -29.463 1.00 93.19 448 GLU A CA 1
ATOM 3560 C C . GLU A 1 448 ? 38.150 11.723 -30.534 1.00 93.19 448 GLU A C 1
ATOM 3562 O O . GLU A 1 448 ? 38.845 12.607 -31.050 1.00 93.19 448 GLU A O 1
ATOM 3567 N N . MET A 1 449 ? 38.196 10.452 -30.949 1.00 90.19 449 MET A N 1
ATOM 3568 C CA . MET A 1 449 ? 39.080 10.013 -32.034 1.00 90.19 449 MET A CA 1
ATOM 3569 C C . MET A 1 449 ? 38.706 10.645 -33.373 1.00 90.19 449 MET A C 1
ATOM 3571 O O . MET A 1 449 ? 39.593 11.005 -34.146 1.00 90.19 449 MET A O 1
ATOM 3575 N N . GLY A 1 450 ? 37.414 10.862 -33.634 1.00 92.19 450 GLY A N 1
ATOM 3576 C CA . GLY A 1 450 ? 36.940 11.599 -34.802 1.00 92.19 450 GLY A CA 1
ATOM 3577 C C . GLY A 1 450 ? 37.456 13.039 -34.823 1.00 92.19 450 GLY A C 1
ATOM 3578 O O . GLY A 1 450 ? 37.978 13.501 -35.841 1.00 92.19 450 GLY A O 1
ATOM 3579 N N . LYS A 1 451 ? 37.395 13.743 -33.684 1.00 93.81 451 LYS A N 1
ATOM 3580 C CA . LYS A 1 451 ? 37.957 15.097 -33.528 1.00 93.81 451 LYS A CA 1
ATOM 3581 C C . LYS A 1 451 ? 39.477 15.100 -33.711 1.00 93.81 451 LYS A C 1
ATOM 3583 O O . LYS A 1 451 ? 40.009 16.019 -34.337 1.00 93.81 451 LYS A O 1
ATOM 3588 N N . GLU A 1 452 ? 40.190 14.105 -33.182 1.00 92.50 452 GLU A N 1
ATOM 3589 C CA . GLU A 1 452 ? 41.643 13.977 -33.353 1.00 92.50 452 GLU A CA 1
ATOM 3590 C C . GLU A 1 452 ? 42.025 13.712 -34.817 1.00 92.50 452 GLU A C 1
ATOM 3592 O O . GLU A 1 452 ? 42.908 14.386 -35.358 1.00 92.50 452 GLU A O 1
ATOM 3597 N N . PHE A 1 453 ? 41.321 12.790 -35.478 1.00 92.06 453 PHE A N 1
ATOM 3598 C CA . PHE A 1 453 ? 41.485 12.491 -36.896 1.00 92.06 453 PHE A CA 1
ATOM 3599 C C . PHE A 1 453 ? 41.254 13.739 -37.754 1.00 92.06 453 PHE A C 1
ATOM 3601 O O . PHE A 1 453 ? 42.112 14.086 -38.564 1.00 92.06 453 PHE A O 1
ATOM 3608 N N . GLN A 1 454 ? 40.165 14.482 -37.527 1.00 91.81 454 GLN A N 1
ATOM 3609 C CA . GLN A 1 454 ? 39.886 15.727 -38.251 1.00 91.81 454 GLN A CA 1
ATOM 3610 C C . GLN A 1 454 ? 40.991 16.775 -38.061 1.00 91.81 454 GLN A C 1
ATOM 3612 O O . GLN A 1 454 ? 41.410 17.409 -39.030 1.00 91.81 454 GLN A O 1
ATOM 3617 N N . LYS A 1 455 ? 41.499 16.950 -36.832 1.00 93.56 455 LYS A N 1
ATOM 3618 C CA . LYS A 1 455 ? 42.617 17.869 -36.553 1.00 93.56 455 LYS A CA 1
ATOM 3619 C C . LYS A 1 455 ? 43.882 17.460 -37.311 1.00 93.56 455 LYS A C 1
ATOM 3621 O O . LYS A 1 455 ? 44.526 18.314 -37.916 1.00 93.56 455 LYS A O 1
ATOM 3626 N N . LYS A 1 456 ? 44.229 16.169 -37.304 1.00 91.88 456 LYS A N 1
ATOM 3627 C CA . LYS A 1 456 ? 45.419 15.644 -37.992 1.00 91.88 456 LYS A CA 1
ATOM 3628 C C . LYS A 1 456 ? 45.275 15.648 -39.516 1.00 91.88 456 LYS A C 1
ATOM 3630 O O . LYS A 1 456 ? 46.254 15.954 -40.189 1.00 91.88 456 LYS A O 1
ATOM 3635 N N . SER A 1 457 ? 44.076 15.404 -40.050 1.00 91.12 457 SER A N 1
ATOM 3636 C CA . SER A 1 457 ? 43.780 15.529 -41.485 1.00 91.12 457 SER A CA 1
ATOM 3637 C C . SER A 1 457 ? 43.959 16.969 -41.959 1.00 91.12 457 SER A C 1
ATOM 3639 O O . SER A 1 457 ? 44.724 17.210 -42.886 1.00 91.12 457 SER A O 1
ATOM 3641 N N . ARG A 1 458 ? 43.365 17.948 -41.256 1.00 92.06 458 ARG A N 1
ATOM 3642 C CA . ARG A 1 458 ? 43.538 19.378 -41.578 1.00 92.06 458 ARG A CA 1
ATOM 3643 C C . ARG A 1 458 ? 45.000 19.814 -41.485 1.00 92.06 458 ARG A C 1
ATOM 3645 O O . ARG A 1 458 ? 45.505 20.478 -42.380 1.00 92.06 458 ARG A O 1
ATOM 3652 N N . ALA A 1 459 ? 45.709 19.393 -40.435 1.00 91.38 459 ALA A N 1
ATOM 3653 C CA . ALA A 1 459 ? 47.132 19.693 -40.286 1.00 91.38 459 ALA A CA 1
ATOM 3654 C C . ALA A 1 459 ? 47.984 19.087 -41.417 1.00 91.38 459 ALA A C 1
ATOM 3656 O O . ALA A 1 459 ? 48.963 19.700 -41.851 1.00 91.38 459 ALA A O 1
ATOM 3657 N N . PHE A 1 460 ? 47.622 17.893 -41.896 1.00 90.94 460 PHE A N 1
ATOM 3658 C CA . PHE A 1 460 ? 48.255 17.270 -43.052 1.00 90.94 460 PHE A CA 1
ATOM 3659 C C . PHE A 1 460 ? 47.948 18.028 -44.346 1.00 90.94 460 PHE A C 1
ATOM 3661 O O . PHE A 1 460 ? 48.887 18.318 -45.080 1.00 90.94 460 PHE A O 1
ATOM 3668 N N . GLU A 1 461 ? 46.692 18.400 -44.601 1.00 90.38 461 GLU A N 1
ATOM 3669 C CA . GLU A 1 461 ? 46.274 19.188 -45.771 1.00 90.38 461 GLU A CA 1
ATOM 3670 C C . GLU A 1 461 ? 46.990 20.546 -45.826 1.00 90.38 461 GLU A C 1
ATOM 3672 O O . GLU A 1 461 ? 47.600 20.885 -46.842 1.00 90.38 461 GLU A O 1
ATOM 3677 N N . ASP A 1 462 ? 47.023 21.278 -44.709 1.00 91.25 462 ASP A N 1
ATOM 3678 C CA . ASP A 1 462 ? 47.726 22.560 -44.590 1.00 91.25 462 ASP A CA 1
ATOM 3679 C C . ASP A 1 462 ? 49.234 22.415 -44.830 1.00 91.25 462 ASP A C 1
ATOM 3681 O O . ASP A 1 462 ? 49.872 23.249 -45.485 1.00 91.25 462 ASP A O 1
ATOM 3685 N N . TRP A 1 463 ? 49.839 21.361 -44.272 1.00 92.00 463 TRP A N 1
ATOM 3686 C CA . TRP A 1 463 ? 51.253 21.073 -44.485 1.00 92.00 463 TRP A CA 1
ATOM 3687 C C . TRP A 1 463 ? 51.528 20.679 -45.935 1.00 92.00 463 TRP A C 1
ATOM 3689 O O . TRP A 1 463 ? 52.501 21.170 -46.506 1.00 92.00 463 TRP A O 1
ATOM 3699 N N . TYR A 1 464 ? 50.679 19.838 -46.527 1.00 88.12 464 TYR A N 1
ATOM 3700 C CA . TYR A 1 464 ? 50.797 19.370 -47.902 1.00 88.12 464 TYR A CA 1
ATOM 3701 C C . TYR A 1 464 ? 50.673 20.535 -48.883 1.00 88.12 464 TYR A C 1
ATOM 3703 O O . TYR A 1 464 ? 51.513 20.666 -49.768 1.00 88.12 464 TYR A O 1
ATOM 3711 N N . TYR A 1 465 ? 49.726 21.451 -48.664 1.00 87.56 465 TYR A N 1
ATOM 3712 C CA . TYR A 1 465 ? 49.591 22.679 -49.447 1.00 87.56 465 TYR A CA 1
ATOM 3713 C C . TYR A 1 465 ? 50.870 23.531 -49.388 1.00 87.56 465 TYR A C 1
ATOM 3715 O O . TYR A 1 465 ? 51.431 23.899 -50.420 1.00 87.56 465 TYR A O 1
ATOM 3723 N N . LYS A 1 466 ? 51.410 23.778 -48.184 1.00 88.94 466 LYS A N 1
ATOM 3724 C CA . LYS A 1 466 ? 52.668 24.531 -47.995 1.00 88.94 466 LYS A CA 1
ATOM 3725 C C . LYS A 1 466 ? 53.894 23.806 -48.558 1.00 88.94 466 LYS A C 1
ATOM 3727 O O . LYS A 1 466 ? 54.846 24.451 -48.992 1.00 88.94 466 LYS A O 1
ATOM 3732 N N . TYR A 1 467 ? 53.925 22.478 -48.489 1.00 84.06 467 TYR A N 1
ATOM 3733 C CA . TYR A 1 467 ? 54.996 21.647 -49.037 1.00 84.06 467 TYR A CA 1
ATOM 3734 C C . TYR A 1 467 ? 54.963 21.664 -50.567 1.00 84.06 467 TYR A C 1
ATOM 3736 O O . TYR A 1 467 ? 55.976 21.972 -51.185 1.00 84.06 467 TYR A O 1
ATOM 3744 N N . SER A 1 468 ? 53.789 21.450 -51.165 1.00 82.25 468 SER A N 1
ATOM 3745 C CA . SER A 1 468 ? 53.567 21.525 -52.609 1.00 82.25 468 SER A CA 1
ATOM 3746 C C . SER A 1 468 ? 53.891 22.913 -53.158 1.00 82.25 468 SER A C 1
ATOM 3748 O O . SER A 1 468 ? 54.539 23.014 -54.192 1.00 82.25 468 SER A O 1
ATOM 3750 N N . HIS A 1 469 ? 53.499 23.987 -52.463 1.00 81.94 469 HIS A N 1
ATOM 3751 C CA . HIS A 1 469 ? 53.791 25.356 -52.894 1.00 81.94 469 HIS A CA 1
ATOM 3752 C C . HIS A 1 469 ? 55.289 25.691 -52.796 1.00 81.94 469 HIS A C 1
ATOM 3754 O O . HIS A 1 469 ? 55.833 26.327 -53.692 1.00 81.94 469 HIS A O 1
ATOM 3760 N N . AR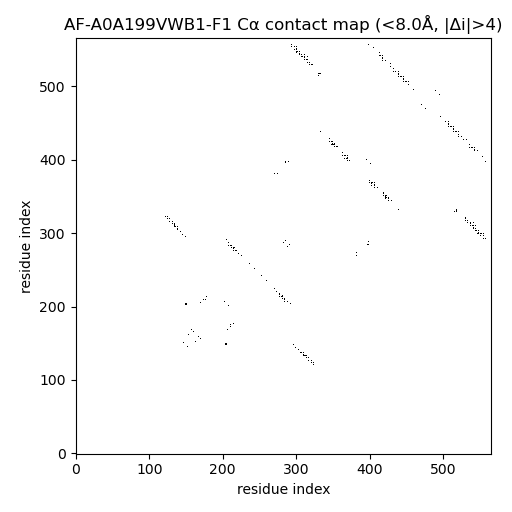G A 1 470 ? 55.989 25.206 -51.756 1.00 80.75 470 ARG A N 1
ATOM 3761 C CA . ARG A 1 470 ? 57.455 25.337 -51.651 1.00 80.75 470 ARG A CA 1
ATOM 3762 C C . ARG A 1 470 ? 58.189 24.545 -52.725 1.00 80.75 470 ARG A C 1
ATOM 3764 O O . ARG A 1 470 ? 59.120 25.078 -53.308 1.00 80.75 470 ARG A O 1
ATOM 3771 N N . ARG A 1 471 ? 57.746 23.318 -53.000 1.00 74.69 471 ARG A N 1
ATOM 3772 C CA . ARG A 1 471 ? 58.318 22.454 -54.038 1.00 74.69 471 ARG A CA 1
ATOM 3773 C C . ARG A 1 471 ? 58.090 23.013 -55.446 1.00 74.69 471 ARG A C 1
ATOM 3775 O O . ARG A 1 471 ? 58.981 22.946 -56.280 1.00 74.69 471 ARG A O 1
ATOM 3782 N N . ALA A 1 472 ? 56.923 23.612 -55.693 1.00 72.19 472 ALA A N 1
ATOM 3783 C CA . ALA A 1 472 ? 56.627 24.312 -56.943 1.00 72.19 472 ALA A CA 1
ATOM 3784 C C . ALA A 1 472 ? 57.444 25.610 -57.099 1.00 72.19 472 ALA A C 1
ATOM 3786 O O . ALA A 1 472 ? 57.832 25.955 -58.209 1.00 72.19 472 ALA A O 1
ATOM 3787 N N . ALA A 1 473 ? 57.736 26.313 -56.000 1.00 71.25 473 ALA A N 1
ATOM 3788 C CA . ALA A 1 473 ? 58.565 27.520 -56.008 1.00 71.25 473 ALA A CA 1
ATOM 3789 C C . ALA A 1 473 ? 60.079 27.237 -56.102 1.00 71.25 473 ALA A C 1
ATOM 3791 O O . ALA A 1 473 ? 60.825 28.118 -56.520 1.00 71.25 473 ALA A O 1
ATOM 3792 N N . SER A 1 474 ? 60.542 26.043 -55.713 1.00 61.62 474 SER A N 1
ATOM 3793 C CA . SER A 1 474 ? 61.963 25.666 -55.733 1.00 61.62 474 SER A CA 1
ATOM 3794 C C . SER A 1 474 ? 62.453 25.095 -57.067 1.00 61.62 474 SER A C 1
ATOM 3796 O O . SER A 1 474 ? 63.655 24.910 -57.212 1.00 61.62 474 SER A O 1
ATOM 3798 N N . GLY A 1 475 ? 61.567 24.845 -58.039 1.00 55.78 475 GLY A N 1
ATOM 3799 C CA . GLY A 1 475 ? 61.963 24.497 -59.410 1.00 55.78 475 GLY A CA 1
ATOM 3800 C C . GLY A 1 475 ? 62.812 23.226 -59.541 1.00 55.78 475 GLY A C 1
ATOM 3801 O O . GLY A 1 475 ? 63.650 23.154 -60.432 1.00 55.78 475 GLY A O 1
ATOM 3802 N N . GLU A 1 476 ? 62.622 22.229 -58.673 1.00 52.59 476 GLU A N 1
ATOM 3803 C CA . GLU A 1 476 ? 63.212 20.899 -58.878 1.00 52.59 476 GLU A CA 1
ATOM 3804 C C . GLU A 1 476 ? 62.377 20.141 -59.918 1.00 52.59 476 GLU A C 1
ATOM 3806 O O . GLU A 1 476 ? 61.537 19.297 -59.591 1.00 52.59 476 GLU A O 1
ATOM 3811 N N . GLU A 1 477 ? 62.577 20.489 -61.189 1.00 45.84 477 GLU A N 1
ATOM 3812 C CA . GLU A 1 477 ? 62.285 19.571 -62.283 1.00 45.84 477 GLU A CA 1
ATOM 3813 C C . GLU A 1 477 ? 63.295 18.422 -62.234 1.00 45.84 477 GLU A C 1
ATOM 3815 O O . GLU A 1 477 ? 64.488 18.608 -61.993 1.00 45.84 477 GLU A O 1
ATOM 3820 N N . ALA A 1 478 ? 62.785 17.208 -62.395 1.00 58.16 478 ALA A N 1
ATOM 3821 C CA . ALA A 1 478 ? 63.579 15.999 -62.408 1.00 58.16 478 ALA A CA 1
ATOM 3822 C C . ALA A 1 478 ? 64.540 16.000 -63.604 1.00 58.16 478 ALA A C 1
ATOM 3824 O O . ALA A 1 478 ? 64.080 15.927 -64.736 1.00 58.16 478 ALA A O 1
ATOM 3825 N N . GLU A 1 479 ? 65.849 15.977 -63.358 1.00 43.28 479 GLU A N 1
ATOM 3826 C CA . GLU A 1 479 ? 66.825 15.459 -64.319 1.00 43.28 479 GLU A CA 1
ATOM 3827 C C . GLU A 1 479 ? 68.113 15.013 -63.608 1.00 43.28 479 GLU A C 1
ATOM 3829 O O . GLU A 1 479 ? 68.670 15.749 -62.796 1.00 43.28 479 GLU A O 1
ATOM 3834 N N . GLY A 1 480 ? 68.599 13.811 -63.943 1.00 38.94 480 GLY A N 1
ATOM 3835 C CA . GLY A 1 480 ? 69.997 13.424 -63.720 1.00 38.94 480 GLY A CA 1
ATOM 3836 C C . GLY A 1 480 ? 70.224 12.113 -62.973 1.00 38.94 480 GLY A C 1
ATOM 3837 O O . GLY A 1 480 ? 70.383 12.096 -61.759 1.00 38.94 480 GLY A O 1
ATOM 3838 N N . ASP A 1 481 ? 70.299 11.030 -63.741 1.00 41.72 481 ASP A N 1
ATOM 3839 C CA . ASP A 1 481 ? 70.858 9.722 -63.391 1.00 41.72 481 ASP A CA 1
ATOM 3840 C C . ASP A 1 481 ? 72.235 9.821 -62.690 1.00 41.72 481 ASP A C 1
ATOM 3842 O O . ASP A 1 481 ? 73.092 10.615 -63.083 1.00 41.72 481 ASP A O 1
ATOM 3846 N N . GLY A 1 482 ? 72.456 9.007 -61.655 1.00 36.56 482 GLY A N 1
ATOM 3847 C CA . GLY A 1 482 ? 73.689 9.017 -60.866 1.00 36.56 482 GLY A CA 1
ATOM 3848 C C . GLY A 1 482 ? 73.598 8.149 -59.614 1.00 36.56 482 GLY A C 1
ATOM 3849 O O . GLY A 1 482 ? 73.281 8.626 -58.530 1.00 36.56 482 GLY A O 1
ATOM 3850 N N . ALA A 1 483 ? 73.865 6.855 -59.777 1.00 46.12 483 ALA A N 1
ATOM 3851 C CA . ALA A 1 483 ? 73.858 5.856 -58.718 1.00 46.12 483 ALA A CA 1
ATOM 3852 C C . ALA A 1 483 ? 74.805 6.177 -57.542 1.00 46.12 483 ALA A C 1
ATOM 3854 O O . ALA A 1 483 ? 76.017 6.284 -57.726 1.00 46.12 483 ALA A O 1
ATOM 3855 N N . THR A 1 484 ? 74.260 6.155 -56.323 1.00 37.53 484 THR A N 1
ATOM 3856 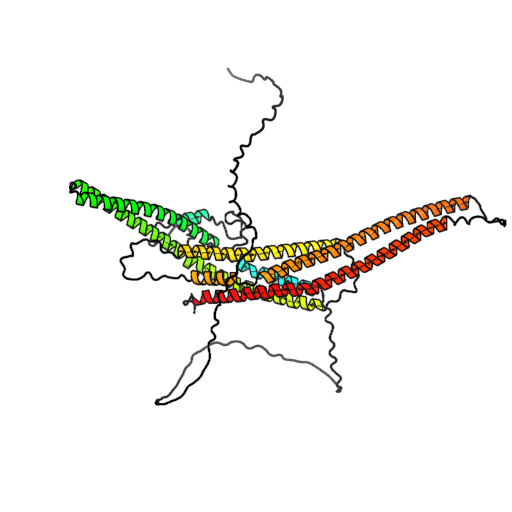C CA . THR A 1 484 ? 74.970 5.724 -55.108 1.00 37.53 484 THR A CA 1
ATOM 3857 C C . THR A 1 484 ? 73.972 5.158 -54.098 1.00 37.53 484 THR A C 1
ATOM 3859 O O . THR A 1 484 ? 73.010 5.812 -53.700 1.00 37.53 484 THR A O 1
ATOM 3862 N N . GLU A 1 485 ? 74.193 3.902 -53.708 1.00 43.75 485 GLU A N 1
ATOM 3863 C CA . GLU A 1 485 ? 73.477 3.211 -52.636 1.00 43.75 485 GLU A CA 1
ATOM 3864 C C . GLU A 1 485 ? 73.566 3.984 -51.316 1.00 43.75 485 GLU A C 1
ATOM 3866 O O . GLU A 1 485 ? 74.647 4.383 -50.884 1.00 43.75 485 GLU A O 1
ATOM 3871 N N . GLY A 1 486 ? 72.430 4.124 -50.632 1.00 39.88 486 GLY A N 1
ATOM 3872 C CA . GLY A 1 486 ? 72.401 4.605 -49.256 1.00 39.88 486 GLY A CA 1
ATOM 3873 C C . GLY A 1 486 ? 71.074 5.241 -48.877 1.00 39.88 486 GLY A C 1
ATOM 3874 O O . GLY A 1 486 ? 70.916 6.450 -48.967 1.00 39.88 486 GLY A O 1
ATOM 3875 N N . THR A 1 487 ? 70.141 4.419 -48.385 1.00 43.78 487 THR A N 1
ATOM 3876 C CA . THR A 1 487 ? 68.901 4.819 -47.688 1.00 43.78 487 THR A CA 1
ATOM 3877 C C . THR A 1 487 ? 67.943 5.719 -48.471 1.00 43.78 487 THR A C 1
ATOM 3879 O O . THR A 1 487 ? 68.000 6.938 -48.412 1.00 43.78 487 THR A O 1
ATOM 3882 N N . ASN A 1 488 ? 66.978 5.070 -49.120 1.00 49.34 488 ASN A N 1
ATOM 3883 C CA . ASN A 1 488 ? 65.743 5.654 -49.635 1.00 49.34 488 ASN A CA 1
ATOM 3884 C C . ASN A 1 488 ? 65.096 6.566 -48.558 1.00 49.34 488 ASN A C 1
ATOM 3886 O O . ASN A 1 488 ? 64.585 6.026 -47.567 1.00 49.34 488 ASN A O 1
ATOM 3890 N N . PRO A 1 489 ? 65.114 7.910 -48.671 1.00 53.19 489 PRO A N 1
ATOM 3891 C CA . PRO A 1 489 ? 64.374 8.740 -47.738 1.00 53.19 489 PRO A CA 1
ATOM 3892 C C . PRO A 1 489 ? 62.906 8.552 -48.109 1.00 53.19 489 PRO A C 1
ATOM 3894 O O . PRO A 1 489 ? 62.464 9.038 -49.148 1.00 53.19 489 PRO A O 1
ATOM 3897 N N . LYS A 1 490 ? 62.165 7.764 -47.318 1.00 58.88 490 LYS A N 1
ATOM 3898 C CA . LYS A 1 490 ? 60.714 7.613 -47.493 1.00 58.88 490 LYS A CA 1
ATOM 3899 C C . LYS A 1 490 ? 60.124 8.998 -47.726 1.00 58.88 490 LYS A C 1
ATOM 3901 O O . LYS A 1 490 ? 60.346 9.896 -46.918 1.00 58.88 490 LYS A O 1
ATOM 3906 N N . ASP A 1 491 ? 59.420 9.157 -48.843 1.00 78.00 491 ASP A N 1
ATOM 3907 C CA . ASP A 1 491 ? 58.789 10.417 -49.204 1.00 78.00 491 ASP A CA 1
ATOM 3908 C C . ASP A 1 491 ? 57.989 10.950 -47.994 1.00 78.00 491 ASP A C 1
ATOM 3910 O O . ASP A 1 491 ? 57.066 10.271 -47.524 1.00 78.00 491 ASP A O 1
ATOM 3914 N N . PRO A 1 492 ? 58.339 12.130 -47.449 1.00 77.06 492 PRO A N 1
ATOM 3915 C CA . PRO A 1 492 ? 57.729 12.657 -46.231 1.00 77.06 492 PRO A CA 1
ATOM 3916 C C . PRO A 1 492 ? 56.225 12.912 -46.392 1.00 77.06 492 PRO A C 1
ATOM 3918 O O . PRO A 1 492 ? 55.502 12.970 -45.395 1.00 77.06 492 PRO A O 1
ATOM 3921 N N . VAL A 1 493 ? 55.734 13.049 -47.632 1.00 82.44 493 VAL A N 1
ATOM 3922 C CA . VAL A 1 493 ? 54.297 13.088 -47.926 1.00 82.44 493 VAL A CA 1
ATOM 3923 C C . VAL A 1 493 ? 53.672 11.722 -47.673 1.00 82.44 493 VAL A C 1
ATOM 3925 O O . VAL A 1 493 ? 52.693 11.635 -46.934 1.00 82.44 493 VAL A O 1
ATOM 3928 N N . SER A 1 494 ? 54.248 10.662 -48.239 1.00 82.56 494 SER A N 1
ATOM 3929 C CA . SER A 1 494 ? 53.783 9.283 -48.075 1.00 82.56 494 SER A CA 1
ATOM 3930 C C . SER A 1 494 ? 53.780 8.831 -46.610 1.00 82.56 494 SER A C 1
ATOM 3932 O O . SER A 1 494 ? 52.817 8.212 -46.163 1.00 82.56 494 SER A O 1
ATOM 3934 N N . GLU A 1 495 ? 54.799 9.191 -45.825 1.00 82.94 495 GLU A N 1
ATOM 3935 C CA . GLU A 1 495 ? 54.859 8.857 -44.394 1.00 82.94 495 GLU A CA 1
ATOM 3936 C C . GLU A 1 495 ? 53.766 9.568 -43.576 1.00 82.94 495 GLU A C 1
ATOM 3938 O O . GLU A 1 495 ? 53.062 8.940 -42.783 1.00 82.94 495 GLU A O 1
ATOM 3943 N N . ARG A 1 496 ? 53.565 10.875 -43.790 1.00 83.94 496 ARG A N 1
ATOM 3944 C CA . ARG A 1 496 ? 52.523 11.633 -43.076 1.00 83.94 496 ARG A CA 1
ATOM 3945 C C . ARG A 1 496 ? 51.115 11.241 -43.513 1.00 83.94 496 ARG A C 1
ATOM 3947 O O . ARG A 1 496 ? 50.219 11.190 -42.672 1.00 83.94 496 ARG A O 1
ATOM 3954 N N . LYS A 1 497 ? 50.932 10.924 -44.796 1.00 87.56 497 LYS A N 1
ATOM 3955 C CA . LYS A 1 497 ? 49.680 10.388 -45.336 1.00 87.56 497 LYS A CA 1
ATOM 3956 C C . LYS A 1 497 ? 49.350 9.038 -44.700 1.00 87.56 497 LYS A C 1
ATOM 3958 O O . LYS A 1 497 ? 48.233 8.861 -44.226 1.00 87.56 497 LYS A O 1
ATOM 3963 N N . PHE A 1 498 ? 50.337 8.148 -44.581 1.00 88.06 498 PHE A N 1
ATOM 3964 C CA . PHE A 1 498 ? 50.179 6.855 -43.913 1.00 88.06 498 PHE A CA 1
ATOM 3965 C C . PHE A 1 498 ? 49.744 7.000 -42.445 1.00 88.06 498 PHE A C 1
ATOM 3967 O O . PHE A 1 498 ? 48.880 6.260 -41.984 1.00 88.06 498 PHE A O 1
ATOM 3974 N N . LEU A 1 499 ? 50.278 7.978 -41.703 1.00 88.75 499 LEU A N 1
ATOM 3975 C CA . LEU A 1 499 ? 49.849 8.237 -40.320 1.00 88.75 499 LEU A CA 1
ATOM 3976 C C . LEU A 1 499 ? 48.385 8.702 -40.228 1.00 88.75 499 LEU A C 1
ATOM 3978 O O . LEU A 1 499 ? 47.667 8.277 -39.322 1.00 88.75 499 LEU A O 1
ATOM 3982 N N . VAL A 1 500 ? 47.933 9.555 -41.154 1.00 89.75 500 VAL A N 1
ATOM 3983 C CA . VAL A 1 500 ? 46.527 9.995 -41.226 1.00 89.75 500 VAL A CA 1
ATOM 3984 C C . VAL A 1 500 ? 45.611 8.833 -41.623 1.00 89.75 500 VAL A C 1
ATOM 3986 O O . VAL A 1 500 ? 44.568 8.645 -41.001 1.00 89.75 500 VAL A O 1
ATOM 3989 N N . GLU A 1 501 ? 46.012 8.015 -42.598 1.00 91.19 501 GLU A N 1
ATOM 3990 C CA . GLU A 1 501 ? 45.270 6.821 -43.027 1.00 91.19 501 GLU A CA 1
ATOM 3991 C C . GLU A 1 501 ? 45.197 5.754 -41.925 1.00 91.19 501 GLU A C 1
ATOM 3993 O O . GLU A 1 501 ? 44.136 5.177 -41.702 1.00 91.19 501 GLU A O 1
ATOM 3998 N N . SER A 1 502 ? 46.277 5.540 -41.170 1.00 90.38 502 SER A N 1
ATOM 3999 C CA . SER A 1 502 ? 46.289 4.624 -40.024 1.00 90.38 502 SER A CA 1
ATOM 4000 C C . SER A 1 502 ? 45.336 5.080 -38.912 1.00 90.38 502 SER A C 1
ATOM 4002 O O . SER A 1 502 ? 44.632 4.26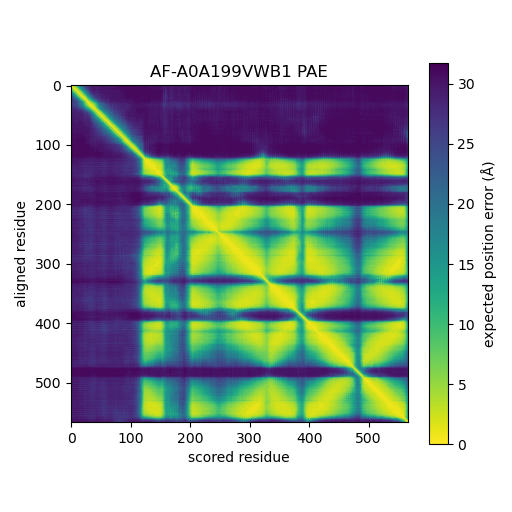0 -38.325 1.00 90.38 502 SER A O 1
ATOM 4004 N N . LEU A 1 503 ? 45.258 6.388 -38.643 1.00 89.44 503 LEU A N 1
ATOM 4005 C CA . LEU A 1 503 ? 44.286 6.939 -37.694 1.00 89.44 503 LEU A CA 1
ATOM 4006 C C . LEU A 1 503 ? 42.849 6.840 -38.200 1.00 89.44 503 LEU A C 1
ATOM 4008 O O . LEU A 1 503 ? 41.957 6.580 -37.399 1.00 89.44 503 LEU A O 1
ATOM 4012 N N . LYS A 1 504 ? 42.633 7.007 -39.510 1.00 91.69 504 LYS A N 1
ATOM 4013 C CA . LYS A 1 504 ? 41.328 6.783 -40.134 1.00 91.69 504 LYS A CA 1
ATOM 4014 C C . LYS A 1 504 ? 40.880 5.331 -39.972 1.00 91.69 504 LYS A C 1
ATOM 4016 O O . LYS A 1 504 ? 39.783 5.103 -39.493 1.00 91.69 504 LYS A O 1
ATOM 4021 N N . SER A 1 505 ? 41.754 4.371 -40.282 1.00 93.69 505 SER A N 1
ATOM 4022 C CA . SER A 1 505 ? 41.465 2.941 -40.110 1.00 93.69 505 SER A CA 1
ATOM 4023 C C . SER A 1 505 ? 41.083 2.613 -38.667 1.00 93.69 505 SER A C 1
ATOM 4025 O O . SER A 1 505 ? 40.094 1.933 -38.438 1.00 93.69 505 SER A O 1
ATOM 4027 N N . ARG A 1 506 ? 41.818 3.151 -37.684 1.00 91.69 506 ARG A N 1
ATOM 4028 C CA . ARG A 1 506 ? 41.489 2.969 -36.261 1.00 91.69 506 ARG A CA 1
ATOM 4029 C C . ARG A 1 506 ? 40.142 3.586 -35.874 1.00 91.69 506 ARG A C 1
ATOM 4031 O O . ARG A 1 506 ? 39.447 3.028 -35.035 1.00 91.69 506 ARG A O 1
ATOM 4038 N N . LEU A 1 507 ? 39.793 4.742 -36.443 1.00 93.25 507 LEU A N 1
ATOM 4039 C CA . LEU A 1 507 ? 38.483 5.359 -36.233 1.00 93.25 507 LEU A CA 1
ATOM 4040 C C . LEU A 1 507 ? 37.369 4.492 -36.832 1.00 93.25 507 LEU A C 1
ATOM 4042 O O . LEU A 1 507 ? 36.359 4.281 -36.169 1.00 93.25 507 LEU A O 1
ATOM 4046 N N . ASP A 1 508 ? 37.568 3.973 -38.045 1.00 92.38 508 ASP A N 1
ATOM 4047 C CA . ASP A 1 508 ? 36.609 3.099 -38.724 1.00 92.38 508 ASP A CA 1
ATOM 4048 C C . ASP A 1 508 ? 36.370 1.802 -37.914 1.00 92.38 508 ASP A C 1
ATOM 4050 O O . ASP A 1 508 ? 35.215 1.434 -37.688 1.00 92.38 508 ASP A O 1
ATOM 4054 N N . ASP A 1 509 ? 37.429 1.178 -37.378 1.00 92.69 509 ASP A N 1
ATOM 4055 C CA . ASP A 1 509 ? 37.340 -0.009 -36.506 1.00 92.69 509 ASP A CA 1
ATOM 4056 C C . ASP A 1 509 ? 36.516 0.262 -35.229 1.00 92.69 509 ASP A C 1
ATOM 4058 O O . ASP A 1 509 ? 35.708 -0.560 -34.786 1.00 92.69 509 ASP A O 1
ATOM 4062 N N . GLU A 1 510 ? 36.700 1.436 -34.624 1.00 91.56 510 GLU A N 1
ATOM 4063 C CA . GLU A 1 510 ? 36.034 1.827 -33.376 1.00 91.56 510 GLU A CA 1
ATOM 4064 C C . GLU A 1 510 ? 34.576 2.245 -33.600 1.00 91.56 510 GLU A C 1
ATOM 4066 O O . GLU A 1 510 ? 33.711 1.930 -32.779 1.00 91.56 510 GLU A O 1
ATOM 4071 N N . VAL A 1 511 ? 34.272 2.861 -34.747 1.00 90.38 511 VAL A N 1
ATOM 4072 C CA . VAL A 1 511 ? 32.897 3.115 -35.203 1.00 90.38 511 VAL A CA 1
ATOM 4073 C C . VAL A 1 511 ? 32.173 1.797 -35.489 1.00 90.38 511 VAL A C 1
ATOM 4075 O O . VAL A 1 511 ? 31.005 1.641 -35.124 1.00 90.38 511 VAL A O 1
ATOM 4078 N N . GLU A 1 512 ? 32.844 0.809 -36.087 1.00 90.69 512 GLU A N 1
ATOM 4079 C CA . GLU A 1 512 ? 32.269 -0.526 -36.270 1.00 90.69 512 GLU A CA 1
ATOM 4080 C C . GLU A 1 512 ? 31.994 -1.211 -34.920 1.00 90.69 512 GLU A C 1
ATOM 4082 O O . GLU A 1 512 ? 30.924 -1.800 -34.725 1.00 90.69 512 GLU A O 1
ATOM 4087 N N . ALA A 1 513 ? 32.918 -1.097 -33.961 1.00 90.06 513 ALA A N 1
ATOM 4088 C CA . ALA A 1 513 ? 32.728 -1.600 -32.602 1.00 90.06 513 ALA A CA 1
ATOM 4089 C C . ALA A 1 513 ? 31.550 -0.914 -31.886 1.00 90.06 513 ALA A C 1
ATOM 4091 O O . ALA A 1 513 ? 30.739 -1.601 -31.259 1.00 90.06 513 ALA A O 1
ATOM 4092 N N . TYR A 1 514 ? 31.406 0.408 -32.027 1.00 89.50 514 TYR A N 1
ATOM 4093 C CA . TYR A 1 514 ? 30.262 1.166 -31.512 1.00 89.50 514 TYR A CA 1
ATOM 4094 C C . TYR A 1 514 ? 28.940 0.683 -32.119 1.00 89.50 514 TYR A C 1
ATOM 4096 O O . TYR A 1 514 ? 28.026 0.326 -31.380 1.00 89.50 514 TYR A O 1
ATOM 4104 N N . ASN A 1 515 ? 28.857 0.551 -33.446 1.00 87.19 515 ASN A N 1
ATOM 4105 C CA . ASN A 1 515 ? 27.654 0.059 -34.124 1.00 87.19 515 ASN A CA 1
ATOM 4106 C C . ASN A 1 515 ? 27.255 -1.355 -33.667 1.00 87.19 515 ASN A C 1
ATOM 4108 O O . ASN A 1 515 ? 26.069 -1.648 -33.487 1.00 87.19 515 ASN A O 1
ATOM 4112 N N . LYS A 1 516 ? 28.239 -2.241 -33.450 1.00 88.31 516 LYS A N 1
ATOM 4113 C CA . LYS A 1 516 ? 28.006 -3.576 -32.871 1.00 88.31 516 LYS A CA 1
ATOM 4114 C C . LYS A 1 516 ? 27.482 -3.477 -31.439 1.00 88.31 516 LYS A C 1
ATOM 4116 O O . LYS A 1 516 ? 26.543 -4.194 -31.094 1.00 88.31 516 LYS A O 1
ATOM 4121 N N . LEU A 1 517 ? 28.052 -2.592 -30.623 1.00 89.06 517 LEU A N 1
ATOM 4122 C CA . LEU A 1 517 ? 27.618 -2.377 -29.245 1.00 89.06 517 LEU A CA 1
ATOM 4123 C C . LEU A 1 517 ? 26.183 -1.840 -29.177 1.00 89.06 517 LEU A C 1
ATOM 4125 O O . LEU A 1 517 ? 25.399 -2.384 -28.407 1.00 89.06 517 LEU A O 1
ATOM 4129 N N . CYS A 1 518 ? 25.802 -0.872 -30.017 1.00 86.75 518 CYS A N 1
ATOM 4130 C CA . CYS A 1 518 ? 24.427 -0.362 -30.091 1.00 86.75 518 CYS A CA 1
ATOM 4131 C C . CYS A 1 518 ? 23.419 -1.496 -30.309 1.00 86.75 518 CYS A C 1
ATOM 4133 O O . CYS A 1 518 ? 22.452 -1.626 -29.558 1.00 86.75 518 CYS A O 1
ATOM 4135 N N . LYS A 1 519 ? 23.669 -2.372 -31.292 1.00 85.00 519 LYS A N 1
ATOM 4136 C CA . LYS A 1 519 ? 22.801 -3.533 -31.554 1.00 85.00 519 LYS A CA 1
ATOM 4137 C C . LYS A 1 519 ? 22.729 -4.469 -30.347 1.00 85.00 519 LYS A C 1
ATOM 4139 O O . LYS A 1 519 ? 21.636 -4.832 -29.921 1.00 85.00 519 LYS A O 1
ATOM 4144 N N . GLN A 1 520 ? 23.876 -4.787 -29.743 1.00 87.69 520 GLN A N 1
ATOM 4145 C CA . GLN A 1 520 ? 23.937 -5.655 -28.563 1.00 87.69 520 GLN A CA 1
ATOM 4146 C C . GLN A 1 520 ? 23.199 -5.075 -27.355 1.00 87.69 520 GLN A C 1
ATOM 4148 O O . GLN A 1 520 ? 22.538 -5.821 -26.636 1.00 87.69 520 GLN A O 1
ATOM 4153 N N . VAL A 1 521 ? 23.315 -3.769 -27.098 1.00 88.31 521 VAL A N 1
ATOM 4154 C CA . VAL A 1 521 ? 22.610 -3.113 -25.989 1.00 88.31 521 VAL A CA 1
ATOM 4155 C C . VAL A 1 521 ? 21.106 -3.193 -26.214 1.00 88.31 521 VAL A C 1
ATOM 4157 O O . VAL A 1 521 ? 20.392 -3.613 -25.308 1.00 88.31 521 VAL A O 1
ATOM 4160 N N . ARG A 1 522 ? 20.621 -2.903 -27.427 1.00 85.25 522 ARG A N 1
ATOM 4161 C CA . ARG A 1 522 ? 19.190 -2.997 -27.764 1.00 85.25 522 ARG A CA 1
ATOM 4162 C C . ARG A 1 522 ? 18.646 -4.411 -27.624 1.00 85.25 522 ARG A C 1
ATOM 4164 O O . ARG A 1 522 ? 17.639 -4.602 -26.944 1.00 85.25 522 ARG A O 1
ATOM 4171 N N . GLU A 1 523 ? 19.330 -5.388 -28.206 1.00 86.44 523 GLU A N 1
ATOM 4172 C CA . GLU A 1 523 ? 18.943 -6.797 -28.144 1.00 86.44 523 GLU A CA 1
ATOM 4173 C C . GLU A 1 523 ? 18.901 -7.296 -26.694 1.00 86.44 523 GLU A C 1
ATOM 4175 O O . GLU A 1 523 ? 17.907 -7.888 -26.261 1.00 86.44 523 GLU A O 1
ATOM 4180 N N . LYS A 1 524 ? 19.939 -6.992 -25.902 1.00 88.88 524 LYS A N 1
ATOM 4181 C CA . LYS A 1 524 ? 19.997 -7.370 -24.484 1.00 88.88 524 LYS A CA 1
ATOM 4182 C C . LYS A 1 524 ? 18.910 -6.680 -23.672 1.00 88.88 524 LYS A C 1
ATOM 4184 O O . LYS A 1 524 ? 18.237 -7.359 -22.900 1.00 88.88 524 LYS A O 1
ATOM 4189 N N . SER A 1 525 ? 18.700 -5.372 -23.837 1.00 89.31 525 SER A N 1
ATOM 4190 C CA . SER A 1 525 ? 17.646 -4.639 -23.124 1.00 89.31 525 SER A CA 1
ATOM 4191 C C . SER A 1 525 ? 16.258 -5.187 -23.450 1.00 89.31 525 SER A C 1
ATOM 4193 O O . SER A 1 525 ? 15.486 -5.462 -22.534 1.00 89.31 525 SER A O 1
ATOM 4195 N N . LEU A 1 526 ? 15.956 -5.415 -24.732 1.00 86.75 526 LEU A N 1
ATOM 4196 C CA . LEU A 1 526 ? 14.672 -5.964 -25.164 1.00 86.75 526 LEU A CA 1
ATOM 4197 C C . LEU A 1 526 ? 14.458 -7.385 -24.632 1.00 86.75 526 LEU A C 1
ATOM 4199 O O . LEU A 1 526 ? 13.405 -7.680 -24.073 1.00 86.75 526 LEU A O 1
ATOM 4203 N N . THR A 1 527 ? 15.460 -8.256 -24.757 1.00 88.75 527 THR A N 1
ATOM 4204 C CA . THR A 1 527 ? 15.393 -9.642 -24.262 1.00 88.75 527 THR A CA 1
ATOM 4205 C C . THR A 1 527 ? 15.180 -9.682 -22.751 1.00 88.75 527 THR A C 1
ATOM 4207 O O . THR A 1 527 ? 14.360 -10.452 -22.247 1.00 88.75 527 THR A O 1
ATOM 4210 N N . THR A 1 528 ? 15.870 -8.803 -22.027 1.00 90.31 528 THR A N 1
ATOM 4211 C CA . THR A 1 528 ? 15.735 -8.666 -20.576 1.00 90.31 528 THR A CA 1
ATOM 4212 C C . THR A 1 528 ? 14.314 -8.222 -20.201 1.00 90.31 528 THR A C 1
ATOM 4214 O O . THR A 1 528 ? 13.671 -8.856 -19.365 1.00 90.31 528 THR A O 1
ATOM 4217 N N . LEU A 1 529 ? 13.769 -7.201 -20.872 1.00 89.19 529 LEU A N 1
ATOM 4218 C CA . LEU A 1 529 ? 12.394 -6.731 -20.658 1.00 89.19 529 LEU A CA 1
ATOM 4219 C C . LEU A 1 529 ? 11.346 -7.809 -20.976 1.00 89.19 529 LEU A C 1
ATOM 4221 O O . LEU A 1 529 ? 10.455 -8.049 -20.164 1.00 89.19 529 LEU A O 1
ATOM 4225 N N . LYS A 1 530 ? 11.479 -8.507 -22.112 1.00 88.25 530 LYS A N 1
ATOM 4226 C CA . LYS A 1 530 ? 10.587 -9.612 -22.519 1.00 88.25 530 LYS A CA 1
ATOM 4227 C C . LYS A 1 530 ? 10.559 -10.766 -21.519 1.00 88.25 530 LYS A C 1
ATOM 4229 O O . LYS A 1 530 ? 9.563 -11.486 -21.434 1.00 88.25 530 LYS A O 1
ATOM 4234 N N . THR A 1 531 ? 11.663 -10.970 -20.809 1.00 90.12 531 THR A N 1
ATOM 4235 C CA . THR A 1 531 ? 11.791 -12.044 -19.824 1.00 90.12 531 THR A CA 1
ATOM 4236 C C . THR A 1 531 ? 11.163 -11.632 -18.497 1.00 90.12 531 THR A C 1
ATOM 4238 O O . THR A 1 531 ? 10.334 -12.366 -17.965 1.00 90.12 531 THR A O 1
ATOM 4241 N N . HIS A 1 532 ? 11.481 -10.433 -18.003 1.00 92.31 532 HIS A N 1
ATOM 4242 C CA . HIS A 1 532 ? 11.142 -10.039 -16.634 1.00 92.31 532 HIS A CA 1
ATOM 4243 C C . HIS A 1 532 ? 9.812 -9.289 -16.478 1.00 92.31 532 HIS A C 1
ATOM 4245 O O . HIS A 1 532 ? 9.198 -9.390 -15.418 1.00 92.31 532 HIS A O 1
ATOM 4251 N N . LEU A 1 533 ? 9.305 -8.588 -17.503 1.00 92.50 533 LEU A N 1
ATOM 4252 C CA . LEU A 1 533 ? 7.981 -7.948 -17.418 1.00 92.50 533 LEU A CA 1
ATOM 4253 C C . LEU A 1 533 ? 6.853 -8.966 -17.157 1.00 92.50 533 LEU A C 1
ATOM 4255 O O . LEU A 1 533 ? 6.039 -8.729 -16.262 1.00 92.50 533 LEU A O 1
ATOM 4259 N N . PRO A 1 534 ? 6.794 -10.127 -17.846 1.00 93.50 534 PRO A N 1
ATOM 4260 C CA . PRO A 1 534 ? 5.786 -11.140 -17.540 1.00 93.50 534 PRO A CA 1
ATOM 4261 C C . PRO A 1 534 ? 5.930 -11.751 -16.143 1.00 93.50 534 PRO A C 1
ATOM 4263 O O . PRO A 1 534 ? 4.936 -12.174 -15.561 1.00 93.50 534 PRO A O 1
ATOM 4266 N N . GLU A 1 535 ? 7.148 -11.861 -15.610 1.00 93.81 535 GLU A N 1
ATOM 4267 C CA . GLU A 1 535 ? 7.376 -12.342 -14.240 1.00 93.81 535 GLU A CA 1
ATOM 4268 C C . GLU A 1 535 ? 6.835 -11.340 -13.217 1.00 93.81 535 GLU A C 1
ATOM 4270 O O . GLU A 1 535 ? 6.107 -11.734 -12.304 1.00 93.81 535 GLU A O 1
ATOM 4275 N N . LEU A 1 536 ? 7.107 -10.049 -13.430 1.00 95.69 536 LEU A N 1
ATOM 4276 C CA . LEU A 1 536 ? 6.613 -8.959 -12.595 1.00 95.69 536 LEU A CA 1
ATOM 4277 C C . LEU A 1 536 ? 5.082 -8.911 -12.561 1.00 95.69 536 LEU A C 1
ATOM 4279 O O . LEU A 1 536 ? 4.488 -8.998 -11.486 1.00 95.69 536 LEU A O 1
ATOM 4283 N N . PHE A 1 537 ? 4.429 -8.811 -13.723 1.00 95.94 537 PHE A N 1
ATOM 4284 C CA . PHE A 1 537 ? 2.968 -8.702 -13.772 1.00 95.94 537 PHE A CA 1
ATOM 4285 C C . PHE A 1 537 ? 2.265 -9.971 -13.288 1.00 95.94 537 PHE A C 1
ATOM 4287 O O . PHE A 1 537 ? 1.184 -9.878 -12.712 1.00 95.94 537 PHE A O 1
ATOM 4294 N N . ARG A 1 538 ? 2.884 -11.150 -13.436 1.00 96.56 538 ARG A N 1
ATOM 4295 C CA . ARG A 1 538 ? 2.364 -12.383 -12.831 1.00 96.56 538 ARG A CA 1
ATOM 4296 C C . ARG A 1 538 ? 2.383 -12.305 -11.308 1.00 96.56 538 ARG A C 1
ATOM 4298 O O . ARG A 1 538 ? 1.352 -12.553 -10.696 1.00 96.56 538 ARG A O 1
ATOM 4305 N N . ALA A 1 539 ? 3.503 -11.903 -10.709 1.00 97.19 539 ALA A N 1
ATOM 4306 C CA . ALA A 1 539 ? 3.600 -11.763 -9.257 1.00 97.19 539 ALA A CA 1
ATOM 4307 C C . ALA A 1 539 ? 2.600 -10.732 -8.703 1.00 97.19 539 ALA A C 1
ATOM 4309 O O . ALA A 1 539 ? 1.955 -10.983 -7.686 1.00 97.19 539 ALA A O 1
ATOM 4310 N N . LEU A 1 540 ? 2.429 -9.599 -9.392 1.00 96.69 540 LEU A N 1
ATOM 4311 C CA . LEU A 1 540 ? 1.462 -8.563 -9.012 1.00 96.69 540 LEU A CA 1
ATOM 4312 C C . LEU A 1 540 ? 0.013 -9.028 -9.168 1.00 96.69 540 LEU A C 1
ATOM 4314 O O . LEU A 1 540 ? -0.803 -8.786 -8.282 1.00 96.69 540 LEU A O 1
ATOM 4318 N N . SER A 1 541 ? -0.304 -9.725 -10.261 1.00 97.25 541 SER A N 1
ATOM 4319 C CA . SER A 1 541 ? -1.637 -10.282 -10.503 1.00 97.25 541 SER A CA 1
ATOM 4320 C C . SER A 1 541 ? -1.991 -11.352 -9.467 1.00 97.25 541 SER A C 1
ATOM 4322 O O . SER A 1 541 ? -3.067 -11.301 -8.876 1.00 97.25 541 SER A O 1
ATOM 4324 N N . ASP A 1 542 ? -1.076 -12.275 -9.164 1.00 97.69 542 ASP A N 1
ATOM 4325 C CA . ASP A 1 542 ? -1.302 -13.321 -8.161 1.00 97.69 542 ASP A CA 1
ATOM 4326 C C . ASP A 1 542 ? -1.450 -12.740 -6.743 1.00 97.69 542 ASP A C 1
ATOM 4328 O O . ASP A 1 542 ? -2.284 -13.203 -5.955 1.00 97.69 542 ASP A O 1
ATOM 4332 N N . PHE A 1 543 ? -0.689 -11.688 -6.423 1.00 97.19 543 PHE A N 1
ATOM 4333 C CA . PHE A 1 543 ? -0.848 -10.954 -5.170 1.00 97.19 543 PHE A CA 1
ATOM 4334 C C . PHE A 1 543 ? -2.198 -10.229 -5.098 1.00 97.19 543 PHE A C 1
ATOM 4336 O O . PHE A 1 543 ? -2.930 -10.409 -4.127 1.00 97.19 543 PHE A O 1
ATOM 4343 N N . ALA A 1 544 ? -2.569 -9.474 -6.137 1.00 97.25 544 ALA A N 1
ATOM 4344 C CA . ALA A 1 544 ? -3.850 -8.771 -6.194 1.00 97.25 544 ALA A CA 1
ATOM 4345 C C . ALA A 1 544 ? -5.039 -9.741 -6.103 1.00 97.25 544 ALA A C 1
ATOM 4347 O O . ALA A 1 544 ? -5.988 -9.469 -5.371 1.00 97.25 544 ALA A O 1
ATOM 4348 N N . ARG A 1 545 ? -4.950 -10.916 -6.746 1.00 97.88 545 ARG A N 1
ATOM 4349 C CA . ARG A 1 545 ? -5.938 -11.997 -6.607 1.00 97.88 545 ARG A CA 1
ATOM 4350 C C . ARG A 1 545 ? -6.051 -12.476 -5.160 1.00 97.88 545 ARG A C 1
ATOM 4352 O O . ARG A 1 545 ? -7.152 -12.620 -4.646 1.00 97.88 545 ARG A O 1
ATOM 4359 N N . SER A 1 546 ? -4.918 -12.681 -4.486 1.00 97.69 546 SER A N 1
ATOM 4360 C CA . SER A 1 546 ? -4.898 -13.094 -3.076 1.00 97.69 546 SER A CA 1
ATOM 4361 C C . SER A 1 546 ? -5.549 -12.048 -2.161 1.00 97.69 546 SER A C 1
ATOM 4363 O O . SER A 1 546 ? -6.265 -12.411 -1.225 1.00 97.69 546 SER A O 1
ATOM 4365 N N . CYS A 1 547 ? -5.338 -10.758 -2.441 1.00 97.12 547 CYS A N 1
ATOM 4366 C CA . CYS A 1 547 ? -6.011 -9.664 -1.744 1.00 97.12 547 CYS A CA 1
ATOM 4367 C C . CYS A 1 547 ? -7.519 -9.645 -2.025 1.00 97.12 547 CYS A C 1
ATOM 4369 O O . CYS A 1 547 ? -8.293 -9.555 -1.074 1.00 97.12 547 CYS A O 1
ATOM 4371 N N . ALA A 1 548 ? -7.940 -9.779 -3.286 1.00 97.25 548 ALA A N 1
ATOM 4372 C CA . ALA A 1 548 ? -9.353 -9.830 -3.666 1.00 97.25 548 ALA A CA 1
ATOM 4373 C C . ALA A 1 548 ? -10.074 -11.002 -2.975 1.00 97.25 548 ALA A C 1
ATOM 4375 O O . ALA A 1 548 ? -11.077 -10.806 -2.295 1.00 97.25 548 ALA A O 1
ATOM 4376 N N . ASP A 1 549 ? -9.497 -12.208 -3.017 1.00 97.12 549 ASP A N 1
ATOM 4377 C CA . ASP A 1 549 ? -10.040 -13.390 -2.335 1.00 97.12 549 ASP A CA 1
ATOM 4378 C C . ASP A 1 549 ? -10.149 -13.192 -0.817 1.00 97.12 549 ASP A C 1
ATOM 4380 O O . ASP A 1 549 ? -11.087 -13.673 -0.173 1.00 97.12 549 ASP A O 1
ATOM 4384 N N . MET A 1 550 ? -9.161 -12.528 -0.211 1.00 97.12 550 MET A N 1
ATOM 4385 C CA . MET A 1 550 ? -9.193 -12.190 1.208 1.00 97.12 550 MET A CA 1
ATOM 4386 C C . MET A 1 550 ? -10.339 -11.224 1.513 1.00 97.12 550 MET A C 1
ATOM 4388 O O . MET A 1 550 ? -11.093 -11.472 2.456 1.00 97.12 550 MET A O 1
ATOM 4392 N N . TYR A 1 551 ? -10.449 -10.127 0.764 1.00 97.31 551 TYR A N 1
ATOM 4393 C CA . TYR A 1 551 ? -11.452 -9.094 0.999 1.00 97.31 551 TYR A CA 1
ATOM 4394 C C . TYR A 1 551 ? -12.872 -9.597 0.747 1.00 97.31 551 TYR A C 1
ATOM 4396 O O . TYR A 1 551 ? -13.746 -9.360 1.582 1.00 97.31 551 TYR A O 1
ATOM 4404 N N . SER A 1 552 ? -13.061 -10.432 -0.271 1.00 96.25 552 SER A N 1
ATOM 4405 C CA . SER A 1 552 ? -14.321 -11.127 -0.527 1.00 96.25 552 SER A CA 1
ATOM 4406 C C . SER A 1 552 ? -14.733 -12.000 0.667 1.00 96.25 552 SER A C 1
ATOM 4408 O O . SER A 1 552 ? -15.868 -11.938 1.145 1.00 96.25 552 SER A O 1
ATOM 4410 N N . LYS A 1 553 ? -13.789 -12.743 1.266 1.00 95.75 553 LYS A N 1
ATOM 4411 C CA . LYS A 1 553 ? -14.048 -13.504 2.506 1.00 95.75 553 LYS A CA 1
ATOM 4412 C C . LYS A 1 553 ? -14.392 -12.596 3.687 1.00 95.75 553 LYS A C 1
ATOM 4414 O O . LYS A 1 553 ? -15.262 -12.951 4.479 1.00 95.75 553 LYS A O 1
ATOM 4419 N N . LEU A 1 554 ? -13.729 -11.447 3.836 1.00 95.50 554 LEU A N 1
ATOM 4420 C CA . LEU A 1 554 ? -14.020 -10.493 4.915 1.00 95.50 554 LEU A CA 1
ATOM 4421 C C . LEU A 1 554 ? -15.404 -9.858 4.765 1.00 95.50 554 LEU A C 1
ATOM 4423 O O . LEU A 1 554 ? -16.114 -9.702 5.758 1.00 95.50 554 LEU A O 1
ATOM 4427 N N . LYS A 1 555 ? -15.818 -9.571 3.533 1.00 93.50 555 LYS A N 1
ATOM 4428 C CA . LYS A 1 555 ? -17.163 -9.099 3.201 1.00 93.50 555 LYS A CA 1
ATOM 4429 C C . LYS A 1 555 ? -18.240 -10.128 3.550 1.00 93.50 555 LYS A C 1
ATOM 4431 O O . LYS A 1 555 ? -19.276 -9.776 4.102 1.00 93.50 555 LYS A O 1
ATOM 4436 N N . LEU A 1 556 ? -17.979 -11.419 3.341 1.00 92.00 556 LEU A N 1
ATOM 4437 C CA . LEU A 1 556 ? -18.882 -12.475 3.818 1.00 92.00 556 LEU A CA 1
ATOM 4438 C C . LEU A 1 556 ? -18.960 -12.520 5.354 1.00 92.00 556 LEU A C 1
ATOM 4440 O O . LEU A 1 556 ? -20.036 -12.734 5.912 1.00 92.00 556 LEU A O 1
ATOM 4444 N N . VAL A 1 557 ? -17.840 -12.293 6.054 1.00 90.25 557 VAL A N 1
ATOM 4445 C CA . VAL A 1 557 ? -17.807 -12.234 7.529 1.00 90.25 557 VAL A CA 1
ATOM 4446 C C . VAL A 1 557 ? -18.629 -11.060 8.064 1.00 90.25 557 VAL A C 1
ATOM 4448 O O . VAL A 1 557 ? -19.316 -11.232 9.073 1.00 90.25 557 VAL A O 1
ATOM 4451 N N . SER A 1 558 ? -18.589 -9.891 7.415 1.00 87.75 558 SER A N 1
ATOM 4452 C CA . SER A 1 558 ? -19.407 -8.738 7.814 1.00 87.75 558 SER A CA 1
ATOM 4453 C C . SER A 1 558 ? -20.894 -8.948 7.511 1.00 87.75 558 SER A C 1
ATOM 4455 O O . SER A 1 558 ? -21.729 -8.659 8.366 1.00 87.75 558 SER A O 1
ATOM 4457 N N . GLN A 1 559 ? -21.236 -9.531 6.359 1.00 84.12 559 GLN A N 1
ATOM 4458 C CA . GLN A 1 559 ? -22.623 -9.841 5.982 1.00 84.12 559 GLN A CA 1
ATOM 4459 C C . GLN A 1 559 ? -23.265 -10.895 6.895 1.00 84.12 559 GLN A C 1
ATOM 4461 O O . GLN A 1 559 ? -24.401 -10.727 7.333 1.00 84.12 559 GLN A O 1
ATOM 4466 N N . ALA A 1 560 ? -22.531 -11.953 7.256 1.00 78.69 560 ALA A N 1
ATOM 4467 C CA . ALA A 1 560 ? -23.030 -13.009 8.144 1.00 78.69 560 ALA A CA 1
ATOM 4468 C C . ALA A 1 560 ? -23.382 -12.507 9.557 1.00 78.69 560 ALA A C 1
ATOM 4470 O O . ALA A 1 560 ? -24.118 -13.168 10.290 1.00 78.69 560 ALA A O 1
ATOM 4471 N N . GLN A 1 561 ? -22.854 -11.348 9.951 1.00 69.69 561 GLN A N 1
ATOM 4472 C CA . GLN A 1 561 ? -23.095 -10.738 11.257 1.00 69.69 561 GLN A CA 1
ATOM 4473 C C . GLN A 1 561 ? -24.212 -9.695 11.238 1.00 69.69 561 GLN A C 1
ATOM 4475 O O . GLN A 1 561 ? -24.580 -9.195 12.301 1.00 69.69 561 GLN A O 1
ATOM 4480 N N . ASN A 1 562 ? -24.790 -9.417 10.065 1.00 59.78 562 ASN A N 1
ATOM 4481 C CA . ASN A 1 562 ? -25.855 -8.443 9.878 1.00 59.78 562 ASN A CA 1
ATOM 4482 C C . ASN A 1 562 ? -27.127 -9.115 9.307 1.00 59.78 562 ASN A C 1
ATOM 4484 O O . ASN A 1 562 ? -27.476 -8.912 8.145 1.00 59.78 562 ASN A O 1
ATOM 4488 N N . PRO A 1 563 ? -27.850 -9.938 10.096 1.00 45.59 563 PRO A N 1
ATOM 4489 C CA . PRO A 1 563 ? -29.017 -10.690 9.618 1.00 45.59 563 PRO A CA 1
ATOM 4490 C C . PRO A 1 563 ? -30.252 -9.825 9.292 1.00 45.59 563 PRO A C 1
ATOM 4492 O O . PRO A 1 563 ? -31.281 -10.374 8.919 1.00 45.59 563 PRO A O 1
ATOM 4495 N N . ALA A 1 564 ? -30.179 -8.497 9.438 1.00 44.56 564 ALA A N 1
ATOM 4496 C CA . ALA A 1 564 ? -31.291 -7.574 9.192 1.00 44.56 564 ALA A CA 1
ATOM 4497 C C . ALA A 1 564 ? -31.357 -7.020 7.750 1.00 44.56 564 ALA A C 1
ATOM 4499 O O . ALA A 1 564 ? -32.193 -6.163 7.479 1.00 44.56 564 ALA A O 1
ATOM 4500 N N . ALA A 1 565 ? -30.486 -7.475 6.842 1.00 40.78 565 ALA A N 1
ATOM 4501 C CA . ALA A 1 565 ? -30.394 -6.968 5.466 1.00 40.78 565 ALA A CA 1
ATOM 4502 C C . ALA A 1 565 ? -30.816 -7.974 4.371 1.00 40.78 565 ALA A C 1
ATOM 4504 O O . ALA A 1 565 ? -30.578 -7.698 3.197 1.00 40.78 565 ALA A O 1
ATOM 4505 N N . ASN A 1 566 ? -31.432 -9.109 4.734 1.00 31.61 566 ASN A N 1
ATOM 4506 C CA . ASN A 1 566 ? -31.996 -10.085 3.786 1.00 31.61 566 ASN A CA 1
ATOM 4507 C C . ASN A 1 566 ? -33.517 -10.162 3.876 1.00 31.61 566 ASN A C 1
ATOM 4509 O O . ASN A 1 566 ? -34.023 -10.289 5.016 1.00 31.61 566 ASN A O 1
#